Protein AF-0000000079724200 (afdb_homodimer)

Solvent-accessible surface area (backbone atoms only — not comparable to full-atom values): 25035 Å² total; per-residue (Å²): 131,74,44,28,33,40,26,33,24,26,55,46,41,52,20,24,27,37,50,50,52,42,46,72,74,56,24,34,34,33,38,23,23,65,52,53,70,50,43,50,56,53,24,59,74,59,30,44,89,98,52,69,62,37,43,36,82,44,76,42,53,58,68,45,54,90,47,24,54,61,52,51,49,49,50,35,59,76,60,74,44,70,43,37,36,36,43,38,49,66,65,64,77,91,57,55,76,86,58,73,54,56,68,62,42,49,50,32,36,38,39,31,31,52,14,45,52,34,50,46,37,54,49,49,54,51,25,52,72,67,47,36,35,35,43,35,38,54,53,32,56,54,25,68,53,37,29,38,50,41,26,58,57,15,11,21,26,22,18,40,52,26,29,47,44,2,46,25,32,50,29,53,85,30,56,31,48,37,27,42,36,24,36,59,55,47,59,30,77,76,43,58,86,55,88,65,44,83,60,72,94,66,34,46,39,48,24,58,59,49,22,55,52,49,55,54,44,58,73,70,65,45,56,64,46,39,42,61,64,62,46,46,58,51,48,55,49,61,68,62,48,52,64,84,59,47,53,70,50,95,88,132,75,44,28,33,39,26,33,24,26,55,47,43,52,19,25,28,37,48,51,52,40,46,73,71,55,23,34,33,33,39,23,24,66,52,54,70,48,43,49,55,54,24,58,75,60,29,45,89,97,51,69,61,37,44,36,84,44,75,43,51,59,66,45,52,90,47,24,54,59,51,51,49,50,50,34,56,76,58,74,44,70,42,36,35,38,43,36,49,68,63,65,77,92,58,55,76,86,58,71,54,56,69,64,43,49,49,32,35,38,39,31,32,52,14,44,52,36,49,46,38,55,50,49,54,50,26,51,72,69,47,35,35,36,42,34,38,55,54,31,56,53,25,69,52,37,28,39,51,41,26,56,57,15,12,20,26,22,18,39,52,25,30,46,43,2,45,26,32,50,30,53,85,32,57,30,48,37,27,42,36,23,36,60,56,48,59,28,77,75,44,57,86,55,88,64,44,82,62,72,93,66,34,46,40,48,24,58,59,49,23,54,52,47,54,54,43,58,73,70,64,45,56,63,47,38,43,60,65,63,46,45,58,52,47,55,50,60,67,62,47,52,63,83,60,48,53,70,50,95,88

pLDDT: mean 90.43, std 8.75, range [57.72, 98.75]

InterPro domains:
  IPR002347 Short-chain dehydrogenase/reductase SDR [PF00106] (3-194)
  IPR002347 Short-chain dehydrogenase/reductase SDR [PR00081] (4-21)
  IPR002347 Short-chain dehydrogenase/reductase SDR [PR00081] (80-91)
  IPR002347 Short-chain dehydrogenase/reductase SDR [PR00081] (127-143)
  IPR002347 Short-chain dehydrogenase/reductase SDR [PR00081] (153-172)
  IPR002347 Short-chain dehydrogenase/reductase SDR [PR00081] (174-191)
  IPR020904 Short-chain dehydrogenase/reductase, conserved site [PS00061] (140-168)
  IPR036291 NAD(P)-binding domain superfamily [SSF51735] (3-247)

Radius of gyration: 23.3 Å; Cα contacts (8 Å, |Δi|>4): 1069; chains: 2; bounding box: 48×78×54 Å

Foldseek 3Di:
DAAQEEQAPCLWFLSVLLQLVSLVVRHQYEYEEQDVVSLVVSQPVRPDPPDDRSYHYQHDDLLPLVCQLVSLVVSCVVRVHHAEYEYEWFADDFAALPDDDPVNLVVRQSTLAVSCCSNVVSVLVVLLVVLHHEYEYEAALLCLDAASRGRSNVVSRVNVVVVLVVSCVVCVVSHYFGEYEHEAAEDIPRCVPPDAACDDPRHYYYSNQQSVVVVVCVVVRDRYAYVPRVVVVVSVCQNPPDPVVRNPDND/DAAQEEQAPCLWFLSVLLQLVSLVVVHQYEYEEQDPVSLVVSQPVRPDPPDDRSYHYQHDDLLPLVCQLVSLVVSCVVRVHHAEYEYEWFADDFAALPDDDPVNLVVRQSTLAVSCCSNVVSVLVVLLVVLHHEYEYEAALLCLDAASRGRSNVVSRVNVVVVLVVSCVVCVVSHYFGEYEHEAAEDIPRCVPPDAACDDPRHYYYSNQQSVVVVVCVVVRDRYAYVPRVVVVVSVCQNPPDPVVRNVDND

Nearest PDB structures (foldseek):
  6m5n-assembly1_A  TM=8.789E-01  e=6.191E-16  Pseudomonas sp. TCU-HL1
  2ztv-assembly1_B  TM=8.464E-01  e=2.779E-16  Pseudomonas fragi
  2ztm-assembly1_D  TM=8.423E-01  e=5.474E-16  Pseudomonas fragi
  2ztm-assembly1_C  TM=8.433E-01  e=1.219E-15  Pseudomonas fragi
  3u4c-assembly1_A-2  TM=8.447E-01  e=1.835E-14  Bacillus subtilis

Structure (mmCIF, N/CA/C/O backbone):
data_AF-0000000079724200-model_v1
#
loop_
_entity.id
_entity.type
_entity.pdbx_description
1 polymer 'SDR family NAD(P)-dependent oxidoreductase'
#
loop_
_atom_site.group_PDB
_atom_site.id
_atom_site.type_symbol
_atom_site.label_atom_id
_atom_site.label_alt_id
_atom_site.label_comp_id
_atom_site.label_asym_id
_atom_site.label_entity_id
_atom_site.label_seq_id
_atom_site.pdbx_PDB_ins_code
_atom_site.Cartn_x
_atom_site.Cartn_y
_atom_site.Cartn_z
_atom_site.occupancy
_atom_site.B_iso_or_equiv
_atom_site.auth_seq_id
_atom_site.auth_comp_id
_atom_site.auth_asym_id
_atom_site.auth_atom_id
_atom_site.pdbx_PDB_model_num
ATOM 1 N N . MET A 1 1 ? -8.867 33.906 12.531 1 72.5 1 MET A N 1
ATOM 2 C CA . MET A 1 1 ? -9.25 32.875 13.469 1 72.5 1 MET A CA 1
ATOM 3 C C . MET A 1 1 ? -8.125 31.859 13.664 1 72.5 1 MET A C 1
ATOM 5 O O . MET A 1 1 ? -7.379 31.562 12.727 1 72.5 1 MET A O 1
ATOM 9 N N . VAL A 1 2 ? -7.871 31.516 14.953 1 91 2 VAL A N 1
ATOM 10 C CA . VAL A 1 2 ? -6.805 30.594 15.32 1 91 2 VAL A CA 1
ATOM 11 C C . VAL A 1 2 ? -7.152 29.188 14.836 1 91 2 VAL A C 1
ATOM 13 O O . VAL A 1 2 ? -8.211 28.656 15.172 1 91 2 VAL A O 1
ATOM 16 N N . LYS A 1 3 ? -6.316 28.672 13.914 1 96.81 3 LYS A N 1
ATOM 17 C CA . LYS A 1 3 ? -6.555 27.312 13.422 1 96.81 3 LYS A CA 1
ATOM 18 C C . LYS A 1 3 ? -6.055 26.281 14.422 1 96.81 3 LYS A C 1
ATOM 20 O O . LYS A 1 3 ? -5.027 26.484 15.07 1 96.81 3 LYS A O 1
ATOM 25 N N . LYS A 1 4 ? -6.828 25.234 14.523 1 98.31 4 LYS A N 1
ATOM 26 C CA . LYS A 1 4 ? -6.461 24.062 15.32 1 98.31 4 LYS A CA 1
ATOM 27 C C . LYS A 1 4 ? -5.949 22.922 14.43 1 98.31 4 LYS A C 1
ATOM 29 O O . LYS A 1 4 ? -6.699 22.375 13.617 1 98.31 4 LYS A O 1
ATOM 34 N N . ILE A 1 5 ? -4.672 22.562 14.656 1 98.56 5 ILE A N 1
ATOM 35 C CA . ILE A 1 5 ? -3.996 21.719 13.672 1 98.56 5 ILE A CA 1
ATOM 36 C C . ILE A 1 5 ? -3.301 20.562 14.375 1 98.56 5 ILE A C 1
ATOM 38 O O . ILE A 1 5 ? -2.715 20.734 15.445 1 98.56 5 ILE A O 1
ATOM 42 N N . ILE A 1 6 ? -3.398 19.375 13.797 1 98.69 6 ILE A N 1
ATOM 43 C CA . ILE A 1 6 ? -2.582 18.25 14.203 1 98.69 6 ILE A CA 1
ATOM 44 C C . ILE A 1 6 ? -1.538 17.953 13.125 1 98.69 6 ILE A C 1
ATOM 46 O O . ILE A 1 6 ? -1.867 17.859 11.938 1 98.69 6 ILE A O 1
ATOM 50 N N . VAL A 1 7 ? -0.315 17.875 13.484 1 98.75 7 VAL A N 1
ATOM 51 C CA . VAL A 1 7 ? 0.75 17.422 12.594 1 98.75 7 VAL A CA 1
ATOM 52 C C . VAL A 1 7 ? 1.329 16.109 13.109 1 98.75 7 VAL A C 1
ATOM 54 O O . VAL A 1 7 ? 1.94 16.078 14.18 1 98.75 7 VAL A O 1
ATOM 57 N N . ILE A 1 8 ? 1.082 15.094 12.398 1 98.38 8 ILE A N 1
ATOM 58 C CA . ILE A 1 8 ? 1.64 13.781 12.703 1 98.38 8 ILE A CA 1
ATOM 59 C C . ILE A 1 8 ? 2.963 13.602 11.961 1 98.38 8 ILE A C 1
ATOM 61 O O . ILE A 1 8 ? 3.016 13.711 10.734 1 98.38 8 ILE A O 1
ATOM 65 N N . GLY A 1 9 ? 3.99 13.203 12.68 1 97.12 9 GLY A N 1
ATOM 66 C CA . GLY A 1 9 ? 5.34 13.258 12.141 1 97.12 9 GLY A CA 1
ATOM 67 C C . GLY A 1 9 ? 5.969 14.633 12.242 1 97.12 9 GLY A C 1
ATOM 68 O O . GLY A 1 9 ? 6.602 15.102 11.297 1 97.12 9 GLY A O 1
ATOM 69 N N . ALA A 1 10 ? 5.785 15.25 13.336 1 97.06 10 ALA A N 1
ATOM 70 C CA . ALA A 1 10 ? 6.137 16.656 13.5 1 97.06 10 ALA A CA 1
ATOM 71 C C . ALA A 1 10 ? 7.582 16.812 13.961 1 97.06 10 ALA A C 1
ATOM 73 O O . ALA A 1 10 ? 8.102 17.938 14.039 1 97.06 10 ALA A O 1
ATOM 74 N N . SER A 1 11 ? 8.312 15.75 14.172 1 94.5 11 SER A N 1
ATOM 75 C CA . SER A 1 11 ? 9.602 15.844 14.852 1 94.5 11 SER A CA 1
ATOM 76 C C . SER A 1 11 ? 10.719 16.172 13.867 1 94.5 11 SER A C 1
ATOM 78 O O . SER A 1 11 ? 11.828 16.516 14.273 1 94.5 11 SER A O 1
ATOM 80 N N . SER A 1 12 ? 10.508 16 12.594 1 92.19 12 SER A N 1
ATOM 81 C CA . SER A 1 12 ? 11.57 16.266 11.625 1 92.19 12 SER A CA 1
ATOM 82 C C . SER A 1 12 ? 11 16.5 10.234 1 92.19 12 SER A C 1
ATOM 84 O O . SER A 1 12 ? 9.789 16.453 10.031 1 92.19 12 SER A O 1
ATOM 86 N N . GLY A 1 13 ? 11.836 17.016 9.414 1 93.88 13 GLY A N 1
ATOM 87 C CA . GLY A 1 13 ? 11.539 17.078 7.992 1 93.88 13 GLY A CA 1
ATOM 88 C C . GLY A 1 13 ? 10.391 18.016 7.664 1 93.88 13 GLY A C 1
ATOM 89 O O . GLY A 1 13 ? 10.328 19.125 8.188 1 93.88 13 GLY A O 1
ATOM 90 N N . ILE A 1 14 ? 9.633 17.562 6.711 1 94.88 14 ILE A N 1
ATOM 91 C CA . ILE A 1 14 ? 8.531 18.375 6.195 1 94.88 14 ILE A CA 1
ATOM 92 C C . ILE A 1 14 ? 7.488 18.578 7.289 1 94.88 14 ILE A C 1
ATOM 94 O O . ILE A 1 14 ? 6.93 19.672 7.418 1 94.88 14 ILE A O 1
ATOM 98 N N . GLY A 1 15 ? 7.258 17.547 8.141 1 97.5 15 GLY A N 1
ATOM 99 C CA . GLY A 1 15 ? 6.305 17.672 9.234 1 97.5 15 GLY A CA 1
ATOM 100 C C . GLY A 1 15 ? 6.672 18.75 10.234 1 97.5 15 GLY A C 1
ATOM 101 O O . GLY A 1 15 ? 5.824 19.562 10.617 1 97.5 15 GLY A O 1
ATOM 102 N N . LYS A 1 16 ? 7.895 18.75 10.562 1 97.12 16 LYS A N 1
ATOM 103 C CA . LYS A 1 16 ? 8.383 19.781 11.469 1 97.12 16 LYS A CA 1
ATOM 104 C C . LYS A 1 16 ? 8.227 21.172 10.852 1 97.12 16 LYS A C 1
ATOM 106 O O . LYS A 1 16 ? 7.762 22.094 11.516 1 97.12 16 LYS A O 1
ATOM 111 N N . ALA A 1 17 ? 8.594 21.297 9.609 1 97.44 17 ALA A N 1
ATOM 112 C CA . ALA A 1 17 ? 8.531 22.578 8.914 1 97.44 17 ALA A CA 1
ATOM 113 C C . ALA A 1 17 ? 7.09 23.078 8.812 1 97.44 17 ALA A C 1
ATOM 115 O O . ALA A 1 17 ? 6.824 24.266 8.969 1 97.44 17 ALA A O 1
ATOM 116 N N . ILE A 1 18 ? 6.176 22.172 8.578 1 98.06 18 ILE A N 1
ATOM 117 C CA . ILE A 1 18 ? 4.762 22.516 8.508 1 98.06 18 ILE A CA 1
ATOM 118 C C . ILE A 1 18 ? 4.281 23.016 9.867 1 98.06 18 ILE A C 1
ATOM 120 O O . ILE A 1 18 ? 3.605 24.031 9.961 1 98.06 18 ILE A O 1
ATOM 124 N N . ALA A 1 19 ? 4.633 22.25 10.891 1 98.19 19 ALA A N 1
ATOM 125 C CA . ALA A 1 19 ? 4.238 22.625 12.242 1 98.19 19 ALA A CA 1
ATOM 126 C C . ALA A 1 19 ? 4.734 24.031 12.586 1 98.19 19 ALA A C 1
ATOM 128 O O . ALA A 1 19 ? 3.965 24.859 13.07 1 98.19 19 ALA A O 1
ATOM 129 N N . GLU A 1 20 ? 5.953 24.297 12.281 1 97.5 20 GLU A N 1
ATOM 130 C CA . GLU A 1 20 ? 6.547 25.594 12.602 1 97.5 20 GLU A CA 1
ATOM 131 C C . GLU A 1 20 ? 5.914 26.703 11.773 1 97.5 20 GLU A C 1
ATOM 133 O O . GLU A 1 20 ? 5.684 27.812 12.281 1 97.5 20 GLU A O 1
ATOM 138 N N . ALA A 1 21 ? 5.645 26.422 10.516 1 97.44 21 ALA A N 1
ATOM 139 C CA . ALA A 1 21 ? 4.996 27.422 9.664 1 97.44 21 ALA A CA 1
ATOM 140 C C . ALA A 1 21 ? 3.602 27.766 10.18 1 97.44 21 ALA A C 1
ATOM 142 O O . ALA A 1 21 ? 3.211 28.938 10.203 1 97.44 21 ALA A O 1
ATOM 143 N N . GLU A 1 22 ? 2.873 26.766 10.609 1 97.62 22 GLU A N 1
ATOM 144 C CA . GLU A 1 22 ? 1.529 26.984 11.141 1 97.62 22 GLU A CA 1
ATOM 145 C C . GLU A 1 22 ? 1.572 27.75 12.453 1 97.62 22 GLU A C 1
ATOM 147 O O . GLU A 1 22 ? 0.743 28.641 12.688 1 97.62 22 GLU A O 1
ATOM 152 N N . LEU A 1 23 ? 2.521 27.406 13.312 1 96.81 23 LEU A N 1
ATOM 153 C CA . LEU A 1 23 ? 2.703 28.141 14.562 1 96.81 23 LEU A CA 1
ATOM 154 C C . LEU A 1 23 ? 3.041 29.609 14.297 1 96.81 23 LEU A C 1
ATOM 156 O O . LEU A 1 23 ? 2.51 30.5 14.953 1 96.81 23 LEU A O 1
ATOM 160 N N . LYS A 1 24 ? 3.887 29.797 13.328 1 95.56 24 LYS A N 1
ATOM 161 C CA . LYS A 1 24 ? 4.258 31.156 12.93 1 95.56 24 LYS A CA 1
ATOM 162 C C . LYS A 1 24 ? 3.037 31.953 12.469 1 95.56 24 LYS A C 1
ATOM 164 O O . LYS A 1 24 ? 2.951 33.156 12.695 1 95.56 24 LYS A O 1
ATOM 169 N N . ASN A 1 25 ? 2.117 31.25 11.875 1 95.75 25 ASN A N 1
ATOM 170 C CA . ASN A 1 25 ? 0.899 31.875 11.359 1 95.75 25 ASN A CA 1
ATOM 171 C C . ASN A 1 25 ? -0.15 32.031 12.453 1 95.75 25 ASN A C 1
ATOM 173 O O . ASN A 1 25 ? -1.271 32.469 12.188 1 95.75 25 ASN A O 1
ATOM 177 N N . GLY A 1 26 ? 0.14 31.625 13.695 1 94.69 26 GLY A N 1
ATOM 178 C CA . GLY A 1 26 ? -0.731 31.891 14.828 1 94.69 26 GLY A CA 1
ATOM 179 C C . GLY A 1 26 ? -1.666 30.75 15.148 1 94.69 26 GLY A C 1
ATOM 180 O O . GLY A 1 26 ? -2.57 30.891 15.977 1 94.69 26 GLY A O 1
ATOM 181 N N . SER A 1 27 ? -1.46 29.578 14.547 1 97.06 27 SER A N 1
ATOM 182 C CA . SER A 1 27 ? -2.303 28.422 14.797 1 97.06 27 SER A CA 1
ATOM 183 C C . SER A 1 27 ? -1.911 27.719 16.094 1 97.06 27 SER A C 1
ATOM 185 O O . SER A 1 27 ? -0.814 27.938 16.625 1 97.06 27 SER A O 1
ATOM 187 N N . GLU A 1 28 ? -2.834 27 16.688 1 97.44 28 GLU A N 1
ATOM 188 C CA . GLU A 1 28 ? -2.521 25.984 17.703 1 97.44 28 GLU A CA 1
ATOM 189 C C . GLU A 1 28 ? -2.215 24.641 17.062 1 97.44 28 GLU A C 1
ATOM 191 O O . GLU A 1 28 ? -2.969 24.172 16.219 1 97.44 28 GLU A O 1
ATOM 196 N N . VAL A 1 29 ? -1.106 24.078 17.453 1 98.44 29 VAL A N 1
ATOM 197 C CA . VAL A 1 29 ? -0.645 22.875 16.75 1 98.44 29 VAL A CA 1
ATOM 198 C C . VAL A 1 29 ? -0.341 21.766 17.766 1 98.44 29 VAL A C 1
ATOM 200 O O . VAL A 1 29 ? 0.441 21.969 18.703 1 98.44 29 VAL A O 1
ATOM 203 N N . VAL A 1 30 ? -0.985 20.656 17.625 1 98.56 30 VAL A N 1
ATOM 204 C CA . VAL A 1 30 ? -0.556 19.438 18.328 1 98.56 30 VAL A CA 1
ATOM 205 C C . VAL A 1 30 ? 0.547 18.75 17.531 1 98.56 30 VAL A C 1
ATOM 207 O O . VAL A 1 30 ? 0.356 18.406 16.359 1 98.56 30 VAL A O 1
ATOM 210 N N . LEU A 1 31 ? 1.672 18.594 18.156 1 98.5 31 LEU A N 1
ATOM 211 C CA . LEU A 1 31 ? 2.83 17.906 17.594 1 98.5 31 LEU A CA 1
ATOM 212 C C . LEU A 1 31 ? 2.818 16.438 17.969 1 98.5 31 LEU A C 1
ATOM 214 O O . LEU A 1 31 ? 2.973 16.078 19.141 1 98.5 31 LEU A O 1
ATOM 218 N N . VAL A 1 32 ? 2.658 15.594 16.953 1 98.19 32 VAL A N 1
ATOM 219 C CA . VAL A 1 32 ? 2.609 14.156 17.219 1 98.19 32 VAL A CA 1
ATOM 220 C C . VAL A 1 32 ? 3.836 13.477 16.609 1 98.19 32 VAL A C 1
ATOM 222 O O . VAL A 1 32 ? 4.09 13.609 15.398 1 98.19 32 VAL A O 1
ATOM 225 N N . ALA A 1 33 ? 4.586 12.828 17.328 1 97.38 33 ALA A N 1
ATOM 226 C CA . ALA A 1 33 ? 5.715 12.008 16.891 1 97.38 33 ALA A CA 1
ATOM 227 C C . ALA A 1 33 ? 6.215 11.125 18.031 1 97.38 33 ALA A C 1
ATOM 229 O O . ALA A 1 33 ? 5.766 11.258 19.172 1 97.38 33 ALA A O 1
ATOM 230 N N . ARG A 1 34 ? 7.137 10.242 17.734 1 93.44 34 ARG A N 1
ATOM 231 C CA . ARG A 1 34 ? 7.656 9.328 18.75 1 93.44 34 ARG A CA 1
ATOM 232 C C . ARG A 1 34 ? 8.812 9.969 19.516 1 93.44 34 ARG A C 1
ATOM 234 O O . ARG A 1 34 ? 9.094 9.586 20.656 1 93.44 34 ARG A O 1
ATOM 241 N N . ARG A 1 35 ? 9.523 11.016 18.938 1 93.5 35 ARG A N 1
ATOM 242 C CA . ARG A 1 35 ? 10.719 11.609 19.531 1 93.5 35 ARG A CA 1
ATOM 243 C C . ARG A 1 35 ? 10.359 12.781 20.438 1 93.5 35 ARG A C 1
ATOM 245 O O . ARG A 1 35 ? 10.344 13.93 19.984 1 93.5 35 ARG A O 1
ATOM 252 N N . GLU A 1 36 ? 10.227 12.445 21.625 1 96.12 36 GLU A N 1
ATOM 253 C CA . GLU A 1 36 ? 9.75 13.422 22.594 1 96.12 36 GLU A CA 1
ATOM 254 C C . GLU A 1 36 ? 10.703 14.602 22.703 1 96.12 36 GLU A C 1
ATOM 256 O O . GLU A 1 36 ? 10.273 15.758 22.812 1 96.12 36 GLU A O 1
ATOM 261 N N . LYS A 1 37 ? 11.961 14.305 22.703 1 96.69 37 LYS A N 1
ATOM 262 C CA . LYS A 1 37 ? 12.961 15.359 22.844 1 96.69 37 LYS A CA 1
ATOM 263 C C . LYS A 1 37 ? 12.836 16.391 21.719 1 96.69 37 LYS A C 1
ATOM 265 O O . LYS A 1 37 ? 12.914 17.594 21.969 1 96.69 37 LYS A O 1
ATOM 270 N N . GLU A 1 38 ? 12.664 15.898 20.5 1 95.69 38 GLU A N 1
ATOM 271 C CA . GLU A 1 38 ? 12.508 16.781 19.359 1 95.69 38 GLU A CA 1
ATOM 272 C C . GLU A 1 38 ? 11.234 17.609 19.453 1 95.69 38 GLU A C 1
ATOM 274 O O . GLU A 1 38 ? 11.219 18.797 19.109 1 95.69 38 GLU A O 1
ATOM 279 N N . LEU A 1 39 ? 10.156 17.016 19.938 1 97.12 39 LEU A N 1
ATOM 280 C CA . LEU A 1 39 ? 8.891 17.719 20.109 1 97.12 39 LEU A CA 1
ATOM 281 C C . LEU A 1 39 ? 9.016 18.812 21.156 1 97.12 39 LEU A C 1
ATOM 283 O O . LEU A 1 39 ? 8.523 19.938 20.969 1 97.12 39 LEU A O 1
ATOM 287 N N . LYS A 1 40 ? 9.664 18.531 22.25 1 96.19 40 LYS A N 1
ATOM 288 C CA . LYS A 1 40 ? 9.867 19.516 23.312 1 96.19 40 LYS A CA 1
ATOM 289 C C . LYS A 1 40 ? 10.688 20.703 22.828 1 96.19 40 LYS A C 1
ATOM 291 O O . LYS A 1 40 ? 10.43 21.844 23.234 1 96.19 40 LYS A O 1
ATOM 296 N N . ALA A 1 41 ? 11.641 20.375 22.016 1 95.56 41 ALA A N 1
ATOM 297 C CA . ALA A 1 41 ? 12.461 21.453 21.453 1 95.56 41 ALA A CA 1
ATOM 298 C C . ALA A 1 41 ? 11.617 22.422 20.641 1 95.56 41 ALA A C 1
ATOM 300 O O . ALA A 1 41 ? 11.789 23.641 20.734 1 95.56 41 ALA A O 1
ATOM 301 N N . ILE A 1 42 ? 10.695 21.891 19.859 1 95.25 42 ILE A N 1
ATOM 302 C CA . ILE A 1 42 ? 9.797 22.734 19.078 1 95.25 42 ILE A CA 1
ATOM 303 C C . ILE A 1 42 ? 8.883 23.516 20.016 1 95.25 42 ILE A C 1
ATOM 305 O O . ILE A 1 42 ? 8.742 24.734 19.859 1 95.25 42 ILE A O 1
ATOM 309 N N . ALA A 1 43 ? 8.312 22.812 20.938 1 95.19 43 ALA A N 1
ATOM 310 C CA . ALA A 1 43 ? 7.367 23.438 21.859 1 95.19 43 ALA A CA 1
ATOM 311 C C . ALA A 1 43 ? 8.031 24.562 22.656 1 95.19 43 ALA A C 1
ATOM 313 O O . ALA A 1 43 ? 7.426 25.609 22.875 1 95.19 43 ALA A O 1
ATOM 314 N N . SER A 1 44 ? 9.266 24.391 23.047 1 93.75 44 SER A N 1
ATOM 315 C CA . SER A 1 44 ? 9.977 25.375 23.859 1 93.75 44 SER A CA 1
ATOM 316 C C . SER A 1 44 ? 10.219 26.656 23.078 1 93.75 44 SER A C 1
ATOM 318 O O . SER A 1 44 ? 10.273 27.75 23.656 1 93.75 44 SER A O 1
ATOM 320 N N . LYS A 1 45 ? 10.305 26.5 21.812 1 92.88 45 LYS A N 1
ATOM 321 C CA . LYS A 1 45 ? 10.508 27.656 20.953 1 92.88 45 LYS A CA 1
ATOM 322 C C . LYS A 1 45 ? 9.25 28.516 20.859 1 92.88 45 LYS A C 1
ATOM 324 O O . LYS A 1 45 ? 9.328 29.734 20.734 1 92.88 45 LYS A O 1
ATOM 329 N N . TRP A 1 46 ? 8.117 27.844 21.016 1 93.44 46 TRP A N 1
ATOM 330 C CA . TRP A 1 46 ? 6.883 28.547 20.688 1 93.44 46 TRP A CA 1
ATOM 331 C C . TRP A 1 46 ? 6.039 28.781 21.938 1 93.44 46 TRP A C 1
ATOM 333 O O . TRP A 1 46 ? 5.172 29.656 21.953 1 93.44 46 TRP A O 1
ATOM 343 N N . ASN A 1 47 ? 6.34 27.859 22.891 1 91.94 47 ASN A N 1
ATOM 344 C CA . ASN A 1 47 ? 5.594 28 24.141 1 91.94 47 ASN A CA 1
ATOM 345 C C . ASN A 1 47 ? 6.305 28.922 25.125 1 91.94 47 ASN A C 1
ATOM 347 O O . ASN A 1 47 ? 7.508 28.781 25.359 1 91.94 47 ASN A O 1
ATOM 351 N N . LYS A 1 48 ? 5.91 30.062 25.266 1 80.81 48 LYS A N 1
ATOM 352 C CA . LYS A 1 48 ? 6.535 30.984 26.203 1 80.81 48 LYS A CA 1
ATOM 353 C C . LYS A 1 48 ? 5.887 30.891 27.578 1 80.81 48 LYS A C 1
ATOM 355 O O . LYS A 1 48 ? 4.676 30.688 27.688 1 80.81 48 LYS A O 1
ATOM 360 N N . LYS A 1 49 ? 6.82 30.906 28.484 1 70.44 49 LYS A N 1
ATOM 361 C CA . LYS A 1 49 ? 6.387 30.812 29.875 1 70.44 49 LYS A CA 1
ATOM 362 C C . LYS A 1 49 ? 5.352 31.891 30.203 1 70.44 49 LYS A C 1
ATOM 364 O O . LYS A 1 49 ? 5.566 33.062 29.922 1 70.44 49 LYS A O 1
ATOM 369 N N . GLY A 1 50 ? 4.242 31.328 30.781 1 69.5 50 GLY A N 1
ATOM 370 C CA . GLY A 1 50 ? 3.219 32.25 31.266 1 69.5 50 GLY A CA 1
ATOM 371 C C . GLY A 1 50 ? 2.303 32.75 30.156 1 69.5 50 GLY A C 1
ATOM 372 O O . GLY A 1 50 ? 1.414 33.562 30.406 1 69.5 50 GLY A O 1
ATOM 373 N N . GLN A 1 51 ? 2.523 32.281 28.875 1 74.38 51 GLN A N 1
ATOM 374 C CA . GLN A 1 51 ? 1.709 32.688 27.75 1 74.38 51 GLN A CA 1
ATOM 375 C C . GLN A 1 51 ? 0.995 31.516 27.109 1 74.38 51 GLN A C 1
ATOM 377 O O . GLN A 1 51 ? 1.028 30.406 27.641 1 74.38 51 GLN A O 1
ATOM 382 N N . THR A 1 52 ? 0.315 31.781 26.156 1 78.75 52 THR A N 1
ATOM 383 C CA . THR A 1 52 ? -0.389 30.75 25.391 1 78.75 52 THR A CA 1
ATOM 384 C C . THR A 1 52 ? 0.58 29.672 24.906 1 78.75 52 THR A C 1
ATOM 386 O O . THR A 1 52 ? 1.761 29.953 24.688 1 78.75 52 THR A O 1
ATOM 389 N N . LYS A 1 53 ? 0.133 28.438 25.062 1 91.44 53 LYS A N 1
ATOM 390 C CA . LYS A 1 53 ? 0.9 27.281 24.594 1 91.44 53 LYS A CA 1
ATOM 391 C C . LYS A 1 53 ? 0.311 26.703 23.312 1 91.44 53 LYS A C 1
ATOM 393 O O . LYS A 1 53 ? -0.392 25.703 23.344 1 91.44 53 LYS A O 1
ATOM 398 N N . PRO A 1 54 ? 0.718 27.391 22.234 1 95.12 54 PRO A N 1
ATOM 399 C CA . PRO A 1 54 ? 0.125 26.984 20.969 1 95.12 54 PRO A CA 1
ATOM 400 C C . PRO A 1 54 ? 0.696 25.672 20.438 1 95.12 54 PRO A C 1
ATOM 402 O O . PRO A 1 54 ? 0.111 25.047 19.547 1 95.12 54 PRO A O 1
ATOM 405 N N . ALA A 1 55 ? 1.834 25.297 20.969 1 97.62 55 ALA A N 1
ATOM 406 C CA . ALA A 1 55 ? 2.434 24.016 20.594 1 97.62 55 ALA A CA 1
ATOM 407 C C . ALA A 1 55 ? 2.193 22.953 21.656 1 97.62 55 ALA A C 1
ATOM 409 O O . ALA A 1 55 ? 2.732 23.047 22.766 1 97.62 55 ALA A O 1
ATOM 410 N N . ILE A 1 56 ? 1.42 22 21.359 1 97.19 56 ILE A N 1
ATOM 411 C CA . ILE A 1 56 ? 1.026 20.953 22.297 1 97.19 56 ILE A CA 1
ATOM 412 C C . ILE A 1 56 ? 1.659 19.625 21.906 1 97.19 56 ILE A C 1
ATOM 414 O O . ILE A 1 56 ? 1.652 19.25 20.719 1 97.19 56 ILE A O 1
ATOM 418 N N . LEU A 1 57 ? 2.191 18.938 22.875 1 97.12 57 LEU A N 1
ATOM 419 C CA . LEU A 1 57 ? 2.902 17.688 22.594 1 97.12 57 LEU A CA 1
ATOM 420 C C . LEU A 1 57 ? 2 16.484 22.844 1 97.12 57 LEU A C 1
ATOM 422 O O . LEU A 1 57 ? 1.377 16.375 23.891 1 97.12 57 LEU A O 1
ATOM 426 N N . VAL A 1 58 ? 1.966 15.578 21.859 1 97.69 58 VAL A N 1
ATOM 427 C CA . VAL A 1 58 ? 1.397 14.242 22 1 97.69 58 VAL A CA 1
ATOM 428 C C . VAL A 1 58 ? 2.379 13.203 21.453 1 97.69 58 VAL A C 1
ATOM 430 O O . VAL A 1 58 ? 2.516 13.039 20.25 1 97.69 58 VAL A O 1
ATOM 433 N N . VAL A 1 59 ? 3.049 12.539 22.391 1 97.62 59 VAL A N 1
ATOM 434 C CA . VAL A 1 59 ? 4.051 11.555 22 1 97.62 59 VAL A CA 1
ATOM 435 C C . VAL A 1 59 ? 3.367 10.25 21.609 1 97.62 59 VAL A C 1
ATOM 437 O O . VAL A 1 59 ? 2.6 9.68 22.375 1 97.62 59 VAL A O 1
ATOM 440 N N . ALA A 1 60 ? 3.621 9.844 20.375 1 97.25 60 ALA A N 1
ATOM 441 C CA . ALA A 1 60 ? 2.988 8.617 19.891 1 97.25 60 ALA A CA 1
ATOM 442 C C . ALA A 1 60 ? 3.793 8 18.75 1 97.25 60 ALA A C 1
ATOM 444 O O . ALA A 1 60 ? 4.449 8.711 17.984 1 97.25 60 ALA A O 1
ATOM 445 N N . ASP A 1 61 ? 3.801 6.746 18.734 1 96.88 61 ASP A N 1
ATOM 446 C CA . ASP A 1 61 ? 4.332 5.945 17.641 1 96.88 61 ASP A CA 1
ATOM 447 C C . ASP A 1 61 ? 3.213 5.488 16.703 1 96.88 61 ASP A C 1
ATOM 449 O O . ASP A 1 61 ? 2.324 4.734 17.109 1 96.88 61 ASP A O 1
ATOM 453 N N . VAL A 1 62 ? 3.34 5.902 15.445 1 96.25 62 VAL A N 1
ATOM 454 C CA . VAL A 1 62 ? 2.238 5.668 14.516 1 96.25 62 VAL A CA 1
ATOM 455 C C . VAL A 1 62 ? 2.086 4.172 14.258 1 96.25 62 VAL A C 1
ATOM 457 O O . VAL A 1 62 ? 1.08 3.729 13.703 1 96.25 62 VAL A O 1
ATOM 460 N N . THR A 1 63 ? 3.109 3.373 14.594 1 95.62 63 THR A N 1
ATOM 461 C CA . THR A 1 63 ? 3.021 1.932 14.383 1 95.62 63 THR A CA 1
ATOM 462 C C . THR A 1 63 ? 2.268 1.265 15.531 1 95.62 63 THR A C 1
ATOM 464 O O . THR A 1 63 ? 2.027 0.056 15.5 1 95.62 63 THR A O 1
ATOM 467 N N . GLN A 1 64 ? 1.98 2.031 16.547 1 96.38 64 GLN A N 1
ATOM 468 C CA . GLN A 1 64 ? 1.105 1.518 17.609 1 96.38 64 GLN A CA 1
ATOM 469 C C . GLN A 1 64 ? -0.364 1.709 17.234 1 96.38 64 GLN A C 1
ATOM 471 O O . GLN A 1 64 ? -1.031 2.6 17.766 1 96.38 64 GLN A O 1
ATOM 476 N N . PHE A 1 65 ? -0.87 0.769 16.484 1 95.81 65 PHE A N 1
ATOM 477 C CA . PHE A 1 65 ? -2.168 0.894 15.828 1 95.81 65 PHE A CA 1
ATOM 478 C C . PHE A 1 65 ? -3.293 0.861 16.859 1 95.81 65 PHE A C 1
ATOM 480 O O . PHE A 1 65 ? -4.289 1.572 16.719 1 95.81 65 PHE A O 1
ATOM 487 N N . ALA A 1 66 ? -3.113 0.093 17.859 1 93.69 66 ALA A N 1
ATOM 488 C CA . ALA A 1 66 ? -4.152 -0.097 18.875 1 93.69 66 ALA A CA 1
ATOM 489 C C . ALA A 1 66 ? -4.434 1.202 19.625 1 93.69 66 ALA A C 1
ATOM 491 O O . ALA A 1 66 ? -5.539 1.405 20.141 1 93.69 66 ALA A O 1
ATOM 492 N N . SER A 1 67 ? -3.463 2.121 19.656 1 95.25 67 SER A N 1
ATOM 493 C CA . SER A 1 67 ? -3.607 3.355 20.422 1 95.25 67 SER A CA 1
ATOM 494 C C . SER A 1 67 ? -3.922 4.535 19.5 1 95.25 67 SER A C 1
ATOM 496 O O . SER A 1 67 ? -4.07 5.668 19.969 1 95.25 67 SER A O 1
ATOM 498 N N . ALA A 1 68 ? -4.07 4.289 18.219 1 96.5 68 ALA A N 1
ATOM 499 C CA . ALA A 1 68 ? -4.219 5.375 17.25 1 96.5 68 ALA A CA 1
ATOM 500 C C . ALA A 1 68 ? -5.461 6.207 17.547 1 96.5 68 ALA A C 1
ATOM 502 O O . ALA A 1 68 ? -5.383 7.438 17.625 1 96.5 68 ALA A O 1
ATOM 503 N N . GLU A 1 69 ? -6.562 5.543 17.734 1 96.5 69 GLU A N 1
ATOM 504 C CA . GLU A 1 69 ? -7.816 6.242 17.984 1 96.5 69 GLU A CA 1
ATOM 505 C C . GLU A 1 69 ? -7.734 7.078 19.266 1 96.5 69 GLU A C 1
ATOM 507 O O . GLU A 1 69 ? -8.156 8.234 19.281 1 96.5 69 GLU A O 1
ATOM 512 N N . LYS A 1 70 ? -7.199 6.508 20.266 1 97.19 70 LYS A N 1
ATOM 513 C CA . LYS A 1 70 ? -7.051 7.211 21.547 1 97.19 70 LYS A CA 1
ATOM 514 C C . LYS A 1 70 ? -6.102 8.398 21.406 1 97.19 70 LYS A C 1
ATOM 516 O O . LYS A 1 70 ? -6.344 9.461 21.984 1 97.19 70 LYS A O 1
ATOM 521 N N . THR A 1 71 ? -5.027 8.18 20.703 1 97.56 71 THR A N 1
ATOM 522 C CA . THR A 1 71 ? -4.051 9.234 20.484 1 97.56 71 THR A CA 1
ATOM 523 C C . THR A 1 71 ? -4.684 10.414 19.734 1 97.56 71 THR A C 1
ATOM 525 O O . THR A 1 71 ? -4.5 11.57 20.125 1 97.56 71 THR A O 1
ATOM 528 N N . VAL A 1 72 ? -5.449 10.117 18.703 1 97.75 72 VAL A N 1
ATOM 529 C CA . VAL A 1 72 ? -6.113 11.141 17.906 1 97.75 72 VAL A CA 1
ATOM 530 C C . VAL A 1 72 ? -7.152 11.867 18.75 1 97.75 72 VAL A C 1
ATOM 532 O O . VAL A 1 72 ? -7.227 13.102 18.734 1 97.75 72 VAL A O 1
ATOM 535 N N . ALA A 1 73 ? -7.875 11.094 19.5 1 97.88 73 ALA A N 1
ATOM 536 C CA . ALA A 1 73 ? -8.875 11.695 20.391 1 97.88 73 ALA A CA 1
ATOM 537 C C . ALA A 1 73 ? -8.227 12.625 21.406 1 97.88 73 ALA A C 1
ATOM 539 O O . ALA A 1 73 ? -8.742 13.719 21.672 1 97.88 73 ALA A O 1
ATOM 540 N N . LYS A 1 74 ? -7.141 12.234 21.938 1 98 74 LYS A N 1
ATOM 541 C CA . LYS A 1 74 ? -6.398 13.07 22.875 1 98 74 LYS A CA 1
ATOM 542 C C . LYS A 1 74 ? -5.941 14.367 22.219 1 98 74 LYS A C 1
ATOM 544 O O . LYS A 1 74 ? -6.102 15.453 22.781 1 98 74 LYS A O 1
ATOM 549 N N . ALA A 1 75 ? -5.418 14.266 21.031 1 98.12 75 ALA A N 1
ATOM 550 C CA . ALA A 1 75 ? -4.938 15.43 20.297 1 98.12 75 ALA A CA 1
ATOM 551 C C . ALA A 1 75 ? -6.07 16.422 20.031 1 98.12 75 ALA A C 1
ATOM 553 O O . ALA A 1 75 ? -5.914 17.625 20.25 1 98.12 75 ALA A O 1
ATOM 554 N N . ILE A 1 76 ? -7.203 15.898 19.609 1 98.12 76 ILE A N 1
ATOM 555 C CA . ILE A 1 76 ? -8.367 16.734 19.328 1 98.12 76 ILE A CA 1
ATOM 556 C C . ILE A 1 76 ? -8.859 17.375 20.609 1 98.12 76 ILE A C 1
ATOM 558 O O . ILE A 1 76 ? -9.219 18.562 20.625 1 98.12 76 ILE A O 1
ATOM 562 N N . GLY A 1 77 ? -8.852 16.578 21.688 1 97.5 77 GLY A N 1
ATOM 563 C CA . GLY A 1 77 ? -9.25 17.094 22.984 1 97.5 77 GLY A CA 1
ATOM 564 C C . GLY A 1 77 ? -8.375 18.219 23.469 1 97.5 77 GLY A C 1
ATOM 565 O O . GLY A 1 77 ? -8.867 19.203 24.031 1 97.5 77 GLY A O 1
ATOM 566 N N . GLU A 1 78 ? -7.086 18.109 23.297 1 96.06 78 GLU A N 1
ATOM 567 C CA . GLU A 1 78 ? -6.141 19.141 23.703 1 96.06 78 GLU A CA 1
ATOM 568 C C . GLU A 1 78 ? -6.398 20.453 22.953 1 96.06 78 GLU A C 1
ATOM 570 O O . GLU A 1 78 ? -6.188 21.531 23.516 1 96.06 78 GLU A O 1
ATOM 575 N N . LEU A 1 79 ? -6.863 20.359 21.719 1 96.5 79 LEU A N 1
ATOM 576 C CA . LEU A 1 79 ? -7.09 21.531 20.875 1 96.5 79 LEU A CA 1
ATOM 577 C C . LEU A 1 79 ? -8.484 22.109 21.109 1 96.5 79 LEU A C 1
ATOM 579 O O . LEU A 1 79 ? -8.734 23.281 20.812 1 96.5 79 LEU A O 1
ATOM 583 N N . GLY A 1 80 ? -9.406 21.281 21.641 1 96.06 80 GLY A N 1
ATOM 584 C CA . GLY A 1 80 ? -10.805 21.672 21.734 1 96.06 80 GLY A CA 1
ATOM 585 C C . GLY A 1 80 ? -11.484 21.766 20.375 1 96.06 80 GLY A C 1
ATOM 586 O O . GLY A 1 80 ? -12.344 22.609 20.172 1 96.06 80 GLY A O 1
ATOM 587 N N . GLY A 1 81 ? -10.961 21.031 19.422 1 96.81 81 GLY A N 1
ATOM 588 C CA . GLY A 1 81 ? -11.445 21 18.047 1 96.81 81 GLY A CA 1
ATOM 589 C C . GLY A 1 81 ? -10.359 20.703 17.031 1 96.81 81 GLY A C 1
ATOM 590 O O . GLY A 1 81 ? -9.211 20.422 17.406 1 96.81 81 GLY A O 1
ATOM 591 N N . LEU A 1 82 ? -10.719 20.688 15.781 1 98.19 82 LEU A N 1
ATOM 592 C CA . LEU A 1 82 ? -9.742 20.359 14.742 1 98.19 82 LEU A CA 1
ATOM 593 C C . LEU A 1 82 ? -10.141 20.953 13.406 1 98.19 82 LEU A C 1
ATOM 595 O O . LEU A 1 82 ? -11.297 20.844 12.984 1 98.19 82 LEU A O 1
ATOM 599 N N . ASP A 1 83 ? -9.195 21.594 12.812 1 98.38 83 ASP A N 1
ATOM 600 C CA . ASP A 1 83 ? -9.445 22.203 11.508 1 98.38 83 ASP A CA 1
ATOM 601 C C . ASP A 1 83 ? -8.688 21.469 10.406 1 98.38 83 ASP A C 1
ATOM 603 O O . ASP A 1 83 ? -9.219 21.266 9.312 1 98.38 83 ASP A O 1
ATOM 607 N N . GLU A 1 84 ? -7.441 21.156 10.664 1 98.62 84 GLU A N 1
ATOM 608 C CA . GLU A 1 84 ? -6.59 20.531 9.664 1 98.62 84 GLU A CA 1
ATOM 609 C C . GLU A 1 84 ? -5.68 19.484 10.297 1 98.62 84 GLU A C 1
ATOM 611 O O . GLU A 1 84 ? -5.254 19.641 11.445 1 98.62 84 GLU A O 1
ATOM 616 N N . VAL A 1 85 ? -5.414 18.5 9.57 1 98.69 85 VAL A N 1
ATOM 617 C CA . VAL A 1 85 ? -4.422 17.516 9.977 1 98.69 85 VAL A CA 1
ATOM 618 C C . VAL A 1 85 ? -3.428 17.281 8.836 1 98.69 85 VAL A C 1
ATOM 620 O O . VAL A 1 85 ? -3.82 17.188 7.672 1 98.69 85 VAL A O 1
ATOM 623 N N . TYR A 1 86 ? -2.178 17.266 9.211 1 98.56 86 TYR A N 1
ATOM 624 C CA . TYR A 1 86 ? -1.099 16.891 8.305 1 98.56 86 TYR A CA 1
ATOM 625 C C . TYR A 1 86 ? -0.472 15.562 8.727 1 98.56 86 TYR A C 1
ATOM 627 O O . TYR A 1 86 ? 0.029 15.43 9.844 1 98.56 86 TYR A O 1
ATOM 635 N N . TYR A 1 87 ? -0.583 14.594 7.898 1 98.19 87 TYR A N 1
ATOM 636 C CA . TYR A 1 87 ? 0.139 13.336 8.102 1 98.19 87 TYR A CA 1
ATOM 637 C C . TYR A 1 87 ? 1.46 13.344 7.344 1 98.19 87 TYR A C 1
ATOM 639 O O . TYR A 1 87 ? 1.484 13.125 6.129 1 98.19 87 TYR A O 1
ATOM 647 N N . ALA A 1 88 ? 2.562 13.484 8.07 1 97.12 88 ALA A N 1
ATOM 648 C CA . ALA A 1 88 ? 3.879 13.641 7.453 1 97.12 88 ALA A CA 1
ATOM 649 C C . ALA A 1 88 ? 4.852 12.578 7.961 1 97.12 88 ALA A C 1
ATOM 651 O O . ALA A 1 88 ? 6.062 12.695 7.762 1 97.12 88 ALA A O 1
ATOM 652 N N . SER A 1 89 ? 4.293 11.609 8.633 1 93.81 89 SER A N 1
ATOM 653 C CA . SER A 1 89 ? 5.137 10.523 9.109 1 93.81 89 SER A CA 1
ATOM 654 C C . SER A 1 89 ? 5.512 9.57 7.977 1 93.81 89 SER A C 1
ATOM 656 O O . SER A 1 89 ? 4.684 9.266 7.117 1 93.81 89 SER A O 1
ATOM 658 N N . GLY A 1 90 ? 6.793 9.164 7.953 1 91.44 90 GLY A N 1
ATOM 659 C CA . GLY A 1 90 ? 7.285 8.227 6.957 1 91.44 90 GLY A CA 1
ATOM 660 C C . GLY A 1 90 ? 8.742 7.859 7.152 1 91.44 90 GLY A C 1
ATOM 661 O O . GLY A 1 90 ? 9.492 8.594 7.797 1 91.44 90 GLY A O 1
ATOM 662 N N . VAL A 1 91 ? 9.07 6.715 6.66 1 89.31 91 VAL A N 1
ATOM 663 C CA . VAL A 1 91 ? 10.461 6.266 6.723 1 89.31 91 VAL A CA 1
ATOM 664 C C . VAL A 1 91 ? 10.883 5.695 5.367 1 89.31 91 VAL A C 1
ATOM 666 O O . VAL A 1 91 ? 10.039 5.219 4.602 1 89.31 91 VAL A O 1
ATOM 669 N N . MET A 1 92 ? 12.102 5.836 5.086 1 88.25 92 MET A N 1
ATOM 670 C CA . MET A 1 92 ? 12.742 5.25 3.914 1 88.25 92 MET A CA 1
ATOM 671 C C . MET A 1 92 ? 14.156 4.781 4.25 1 88.25 92 MET A C 1
ATOM 673 O O . MET A 1 92 ? 15.133 5.473 3.953 1 88.25 92 MET A O 1
ATOM 677 N N . PRO A 1 93 ? 14.211 3.656 4.793 1 82.75 93 PRO A N 1
ATOM 678 C CA . PRO A 1 93 ? 15.562 3.137 5.016 1 82.75 93 PRO A CA 1
ATOM 679 C C . PRO A 1 93 ? 16.312 2.889 3.713 1 82.75 93 PRO A C 1
ATOM 681 O O . PRO A 1 93 ? 15.703 2.705 2.662 1 82.75 93 PRO A O 1
ATOM 684 N N . ALA A 1 94 ? 17.625 2.93 3.801 1 78.19 94 ALA A N 1
ATOM 685 C CA . ALA A 1 94 ? 18.453 2.604 2.643 1 78.19 94 ALA A CA 1
ATOM 686 C C . ALA A 1 94 ? 18.297 1.136 2.256 1 78.19 94 ALA A C 1
ATOM 688 O O . ALA A 1 94 ? 18.312 0.255 3.119 1 78.19 94 ALA A O 1
ATOM 689 N N . VAL A 1 95 ? 18.016 0.918 0.955 1 80.38 95 VAL A N 1
ATOM 690 C CA . VAL A 1 95 ? 17.922 -0.443 0.435 1 80.38 95 VAL A CA 1
ATOM 691 C C . VAL A 1 95 ? 18.812 -0.586 -0.798 1 80.38 95 VAL A C 1
ATOM 693 O O . VAL A 1 95 ? 18.703 0.203 -1.74 1 80.38 95 VAL A O 1
ATOM 696 N N . ALA A 1 96 ? 19.703 -1.584 -0.722 1 81.25 96 ALA A N 1
ATOM 697 C CA . ALA A 1 96 ? 20.562 -1.844 -1.865 1 81.25 96 ALA A CA 1
ATOM 698 C C . ALA A 1 96 ? 19.797 -2.469 -3.018 1 81.25 96 ALA A C 1
ATOM 700 O O . ALA A 1 96 ? 18.703 -3.004 -2.818 1 81.25 96 ALA A O 1
ATOM 701 N N . SER A 1 97 ? 20.312 -2.357 -4.27 1 76.56 97 SER A N 1
ATOM 702 C CA . SER A 1 97 ? 19.641 -2.795 -5.496 1 76.56 97 SER A CA 1
ATOM 703 C C . SER A 1 97 ? 19.344 -4.293 -5.457 1 76.56 97 SER A C 1
ATOM 705 O O . SER A 1 97 ? 18.406 -4.758 -6.094 1 76.56 97 SER A O 1
ATOM 707 N N . ASP A 1 98 ? 20.062 -5.012 -4.703 1 80.94 98 ASP A N 1
ATOM 708 C CA . ASP A 1 98 ? 19.891 -6.461 -4.66 1 80.94 98 ASP A CA 1
ATOM 709 C C . ASP A 1 98 ? 19.422 -6.918 -3.283 1 80.94 98 ASP A C 1
ATOM 711 O O . ASP A 1 98 ? 19.5 -8.109 -2.957 1 80.94 98 ASP A O 1
ATOM 715 N N . GLU A 1 99 ? 18.938 -5.938 -2.57 1 85.25 99 GLU A N 1
ATOM 716 C CA . GLU A 1 99 ? 18.547 -6.246 -1.198 1 85.25 99 GLU A CA 1
ATOM 717 C C . GLU A 1 99 ? 17.047 -6.5 -1.093 1 85.25 99 GLU A C 1
ATOM 719 O O . GLU A 1 99 ? 16.234 -5.699 -1.566 1 85.25 99 GLU A O 1
ATOM 724 N N . TYR A 1 100 ? 16.797 -7.652 -0.591 1 87.69 100 TYR A N 1
ATOM 725 C CA . TYR A 1 100 ? 15.438 -8.008 -0.237 1 87.69 100 TYR A CA 1
ATOM 726 C C . TYR A 1 100 ? 15.312 -8.273 1.259 1 87.69 100 TYR A C 1
ATOM 728 O O . TYR A 1 100 ? 15.344 -9.422 1.698 1 87.69 100 TYR A O 1
ATOM 736 N N . ASN A 1 101 ? 15.188 -7.238 2.041 1 89.88 101 ASN A N 1
ATOM 737 C CA . ASN A 1 101 ? 15.125 -7.32 3.496 1 89.88 101 ASN A CA 1
ATOM 738 C C . ASN A 1 101 ? 13.695 -7.16 4.008 1 89.88 101 ASN A C 1
ATOM 740 O O . ASN A 1 101 ? 13.164 -6.047 4.051 1 89.88 101 ASN A O 1
ATOM 744 N N . ILE A 1 102 ? 13.156 -8.242 4.453 1 90.94 102 ILE A N 1
ATOM 745 C CA . ILE A 1 102 ? 11.758 -8.273 4.852 1 90.94 102 ILE A CA 1
ATOM 746 C C . ILE A 1 102 ? 11.539 -7.344 6.043 1 90.94 102 ILE A C 1
ATOM 748 O O . ILE A 1 102 ? 10.523 -6.641 6.109 1 90.94 102 ILE A O 1
ATOM 752 N N . ALA A 1 103 ? 12.43 -7.367 6.945 1 92.12 103 ALA A N 1
ATOM 753 C CA . ALA A 1 103 ? 12.281 -6.535 8.141 1 92.12 103 ALA A CA 1
ATOM 754 C C . ALA A 1 103 ? 12.203 -5.059 7.766 1 92.12 103 ALA A C 1
ATOM 756 O O . ALA A 1 103 ? 11.328 -4.336 8.258 1 92.12 103 ALA A O 1
ATOM 757 N N . LYS A 1 104 ? 13.094 -4.586 6.922 1 92.19 104 LYS A N 1
ATOM 758 C CA . LYS A 1 104 ? 13.07 -3.203 6.449 1 92.19 104 LYS A CA 1
ATOM 759 C C . LYS A 1 104 ? 11.773 -2.904 5.695 1 92.19 104 LYS A C 1
ATOM 761 O O . LYS A 1 104 ? 11.18 -1.841 5.871 1 92.19 104 LYS A O 1
ATOM 766 N N . ASP A 1 105 ? 11.422 -3.838 4.895 1 93.62 105 ASP A N 1
ATOM 767 C CA . ASP A 1 105 ? 10.227 -3.678 4.078 1 93.62 105 ASP A CA 1
ATOM 768 C C . ASP A 1 105 ? 8.984 -3.535 4.945 1 93.62 105 ASP A C 1
ATOM 770 O O . ASP A 1 105 ? 8.172 -2.631 4.734 1 93.62 105 ASP A O 1
ATOM 774 N N . LEU A 1 106 ? 8.883 -4.418 5.902 1 94.19 106 LEU A N 1
ATOM 775 C CA . LEU A 1 106 ? 7.727 -4.379 6.789 1 94.19 106 LEU A CA 1
ATOM 776 C C . LEU A 1 106 ? 7.719 -3.1 7.617 1 94.19 106 LEU A C 1
ATOM 778 O O . LEU A 1 106 ? 6.656 -2.537 7.891 1 94.19 106 LEU A O 1
ATOM 782 N N . GLN A 1 107 ? 8.836 -2.684 8.008 1 93.69 107 GLN A N 1
ATOM 783 C CA . GLN A 1 107 ? 8.93 -1.425 8.734 1 93.69 107 GLN A CA 1
ATOM 784 C C . GLN A 1 107 ? 8.375 -0.268 7.91 1 93.69 107 GLN A C 1
ATOM 786 O O . GLN A 1 107 ? 7.598 0.544 8.414 1 93.69 107 GLN A O 1
ATOM 791 N N . MET A 1 108 ? 8.75 -0.171 6.676 1 93.75 108 MET A N 1
ATOM 792 C CA . MET A 1 108 ? 8.289 0.882 5.773 1 93.75 108 MET A CA 1
ATOM 793 C C . MET A 1 108 ? 6.77 0.835 5.613 1 93.75 108 MET A C 1
ATOM 795 O O . MET A 1 108 ? 6.102 1.864 5.707 1 93.75 108 MET A O 1
ATOM 799 N N . LEU A 1 109 ? 6.289 -0.353 5.418 1 95.56 109 LEU A N 1
ATOM 800 C CA . LEU A 1 109 ? 4.852 -0.497 5.219 1 95.56 109 LEU A CA 1
ATOM 801 C C . LEU A 1 109 ? 4.09 -0.189 6.504 1 95.56 109 LEU A C 1
ATOM 803 O O . LEU A 1 109 ? 3.025 0.43 6.465 1 95.56 109 LEU A O 1
ATOM 807 N N . ASN A 1 110 ? 4.617 -0.613 7.613 1 95.81 110 ASN A N 1
ATOM 808 C CA . ASN A 1 110 ? 3.975 -0.358 8.898 1 95.81 110 ASN A CA 1
ATOM 809 C C . ASN A 1 110 ? 3.877 1.137 9.188 1 95.81 110 ASN A C 1
ATOM 811 O O . ASN A 1 110 ? 2.842 1.614 9.656 1 95.81 110 ASN A O 1
ATOM 815 N N . VAL A 1 111 ? 4.867 1.848 8.898 1 94.5 111 VAL A N 1
ATOM 816 C CA . VAL A 1 111 ? 4.906 3.273 9.211 1 94.5 111 VAL A CA 1
ATOM 817 C C . VAL A 1 111 ? 4.141 4.051 8.141 1 94.5 111 VAL A C 1
ATOM 819 O O . VAL A 1 111 ? 3.188 4.77 8.445 1 94.5 111 VAL A O 1
ATOM 822 N N . ASN A 1 112 ? 4.484 3.824 6.863 1 94.69 112 ASN A N 1
ATOM 823 C CA . ASN A 1 112 ? 4.035 4.672 5.766 1 94.69 112 ASN A CA 1
ATOM 824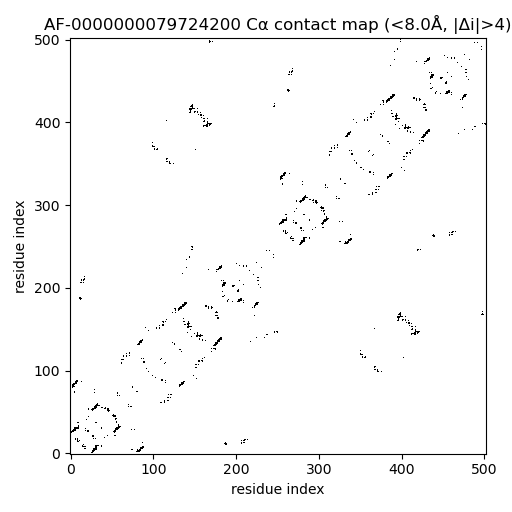 C C . ASN A 1 112 ? 2.596 4.355 5.367 1 94.69 112 ASN A C 1
ATOM 826 O O . ASN A 1 112 ? 1.902 5.207 4.809 1 94.69 112 ASN A O 1
ATOM 830 N N . THR A 1 113 ? 2.197 3.135 5.609 1 95.12 113 THR A N 1
ATOM 831 C CA . THR A 1 113 ? 0.896 2.717 5.102 1 95.12 113 THR A CA 1
ATOM 832 C C . THR A 1 113 ? -0.058 2.398 6.25 1 95.12 113 THR A C 1
ATOM 834 O O . THR A 1 113 ? -1.061 3.092 6.438 1 95.12 113 THR A O 1
ATOM 837 N N . LEU A 1 114 ? 0.285 1.41 7.02 1 96.69 114 LEU A N 1
ATOM 838 C CA . LEU A 1 114 ? -0.617 1.019 8.102 1 96.69 114 LEU A CA 1
ATOM 839 C C . LEU A 1 114 ? -0.781 2.15 9.109 1 96.69 114 LEU A C 1
ATOM 841 O O . LEU A 1 114 ? -1.891 2.41 9.578 1 96.69 114 LEU A O 1
ATOM 845 N N . GLY A 1 115 ? 0.325 2.752 9.438 1 96.88 115 GLY A N 1
ATOM 846 C CA . GLY A 1 115 ? 0.266 3.893 10.336 1 96.88 115 GLY A CA 1
ATOM 847 C C . GLY A 1 115 ? -0.625 5.008 9.828 1 96.88 115 GLY A C 1
ATOM 848 O O . GLY A 1 115 ? -1.427 5.562 10.578 1 96.88 115 GLY A O 1
ATOM 849 N N . ALA A 1 116 ? -0.501 5.328 8.555 1 96.5 116 ALA A N 1
ATOM 850 C CA . ALA A 1 116 ? -1.329 6.367 7.945 1 96.5 116 ALA A CA 1
ATOM 851 C C . ALA A 1 116 ? -2.811 6.023 8.062 1 96.5 116 ALA A C 1
ATOM 853 O O . ALA A 1 116 ? -3.617 6.855 8.484 1 96.5 116 ALA A O 1
ATOM 854 N N . VAL A 1 117 ? -3.146 4.828 7.711 1 96.5 117 VAL A N 1
ATOM 855 C CA . VAL A 1 117 ? -4.539 4.391 7.746 1 96.5 117 VAL A CA 1
ATOM 856 C C . VAL A 1 117 ? -5.059 4.438 9.18 1 96.5 117 VAL A C 1
ATOM 858 O O . VAL A 1 117 ? -6.156 4.938 9.43 1 96.5 117 VAL A O 1
ATOM 861 N N . ALA A 1 118 ? -4.285 3.977 10.109 1 96.81 118 ALA A N 1
ATOM 862 C CA . ALA A 1 118 ? -4.691 3.889 11.508 1 96.81 118 ALA A CA 1
ATOM 863 C C . ALA A 1 118 ? -4.961 5.273 12.094 1 96.81 118 ALA A C 1
ATOM 865 O O . ALA A 1 118 ? -5.883 5.449 12.891 1 96.81 118 ALA A O 1
ATOM 866 N N . TYR A 1 119 ? -4.223 6.242 11.688 1 97.25 119 TYR A N 1
ATOM 867 C CA . TYR A 1 119 ? -4.324 7.562 12.297 1 97.25 119 TYR A CA 1
ATOM 868 C C . TYR A 1 119 ? -5.281 8.453 11.516 1 97.25 119 TYR A C 1
ATOM 870 O O . TYR A 1 119 ? -5.945 9.32 12.086 1 97.25 119 TYR A O 1
ATOM 878 N N . ILE A 1 120 ? -5.398 8.273 10.188 1 96.94 120 ILE A N 1
ATOM 879 C CA . ILE A 1 120 ? -6.234 9.141 9.359 1 96.94 120 ILE A CA 1
ATOM 880 C C . ILE A 1 120 ? -7.691 8.695 9.461 1 96.94 120 ILE A C 1
ATOM 882 O O . ILE A 1 120 ? -8.602 9.531 9.414 1 96.94 120 ILE A O 1
ATOM 886 N N . ASN A 1 121 ? -7.922 7.418 9.703 1 95.81 121 ASN A N 1
ATOM 887 C CA . ASN A 1 121 ? -9.289 6.906 9.766 1 95.81 121 ASN A CA 1
ATOM 888 C C . ASN A 1 121 ? -10.102 7.605 10.859 1 95.81 121 ASN A C 1
ATOM 890 O O . ASN A 1 121 ? -11.172 8.141 10.586 1 95.81 121 ASN A O 1
ATOM 894 N N . PRO A 1 122 ? -9.602 7.562 12.086 1 96.12 122 PRO A N 1
ATOM 895 C CA . PRO A 1 122 ? -10.375 8.25 13.125 1 96.12 122 PRO A CA 1
ATOM 896 C C . PRO A 1 122 ? -10.523 9.75 12.859 1 96.12 122 PRO A C 1
ATOM 898 O O . PRO A 1 122 ? -11.531 10.352 13.227 1 96.12 122 PRO A O 1
ATOM 901 N N . ILE A 1 123 ? -9.562 10.383 12.219 1 97.38 123 ILE A N 1
ATOM 902 C CA . ILE A 1 123 ? -9.633 11.797 11.859 1 97.38 123 ILE A CA 1
ATOM 903 C C . ILE A 1 123 ? -10.719 12.008 10.812 1 97.38 123 ILE A C 1
ATOM 905 O O . ILE A 1 123 ? -11.5 12.961 10.906 1 97.38 123 ILE A O 1
ATOM 909 N N . ALA A 1 124 ? -10.719 11.102 9.836 1 95.94 124 ALA A N 1
ATOM 910 C CA . ALA A 1 124 ? -11.758 11.156 8.805 1 95.94 124 ALA A CA 1
ATOM 911 C C . ALA A 1 124 ? -13.148 11.031 9.422 1 95.94 124 ALA A C 1
ATOM 913 O O . ALA A 1 124 ? -14.062 11.766 9.047 1 95.94 124 ALA A O 1
ATOM 914 N N . THR A 1 125 ? -13.258 10.094 10.352 1 95.31 125 THR A N 1
ATOM 915 C CA . THR A 1 125 ? -14.523 9.922 11.055 1 95.31 125 THR A CA 1
ATOM 916 C C . THR A 1 125 ? -14.922 11.203 11.781 1 95.31 125 THR A C 1
ATOM 918 O O . THR A 1 125 ? -16.078 11.633 11.703 1 95.31 125 THR A O 1
ATOM 921 N N . TYR A 1 126 ? -14.008 11.836 12.438 1 96.81 126 TYR A N 1
ATOM 922 C CA . TYR A 1 126 ? -14.25 13.078 13.156 1 96.81 126 TYR A CA 1
ATOM 923 C C . TYR A 1 126 ? -14.711 14.18 12.211 1 96.81 126 TYR A C 1
ATOM 925 O O . TYR A 1 126 ? -15.719 14.844 12.469 1 96.81 126 TYR A O 1
ATOM 933 N N . PHE A 1 127 ? -14.023 14.383 11.109 1 97.5 127 PHE A N 1
ATOM 934 C CA . PHE A 1 127 ? -14.336 15.445 10.164 1 97.5 127 PHE A CA 1
ATOM 935 C C . PHE A 1 127 ? -15.664 15.18 9.469 1 97.5 127 PHE A C 1
ATOM 937 O O . PHE A 1 127 ? -16.406 16.109 9.164 1 97.5 127 PHE A O 1
ATOM 944 N N . ALA A 1 128 ? -15.867 13.883 9.172 1 95 128 ALA A N 1
ATOM 945 C CA . ALA A 1 128 ? -17.156 13.539 8.57 1 95 128 ALA A CA 1
ATOM 946 C C . ALA A 1 128 ? -18.312 13.969 9.469 1 95 128 ALA A C 1
ATOM 948 O O . ALA A 1 128 ? -19.312 14.492 8.984 1 95 128 ALA A O 1
ATOM 949 N N . LYS A 1 129 ? -18.188 13.758 10.734 1 95.44 129 LYS A N 1
ATOM 950 C CA . LYS A 1 129 ? -19.203 14.156 11.703 1 95.44 129 LYS A CA 1
ATOM 951 C C . LYS A 1 129 ? -19.25 15.672 11.852 1 95.44 129 LYS A C 1
ATOM 953 O O . LYS A 1 129 ? -20.328 16.25 11.977 1 95.44 129 LYS A O 1
ATOM 958 N N . GLN A 1 130 ? -18.125 16.312 11.844 1 96.38 130 GLN A N 1
ATOM 959 C CA . GLN A 1 130 ? -18.016 17.766 11.984 1 96.38 130 GLN A CA 1
ATOM 960 C C . GLN A 1 130 ? -18.578 18.469 10.758 1 96.38 130 GLN A C 1
ATOM 962 O O . GLN A 1 130 ? -19.047 19.609 10.867 1 96.38 130 GLN A O 1
ATOM 967 N N . GLY A 1 131 ? -18.484 17.844 9.586 1 96.06 131 GLY A N 1
ATOM 968 C CA . GLY A 1 131 ? -18.984 18.391 8.336 1 96.06 131 GLY A CA 1
ATOM 969 C C . GLY A 1 131 ? -18.031 19.391 7.699 1 96.06 131 GLY A C 1
ATOM 970 O O . GLY A 1 131 ? -18.438 20.188 6.855 1 96.06 131 GLY A O 1
ATOM 971 N N . LYS A 1 132 ? -16.859 19.422 8.172 1 96.75 132 LYS A N 1
ATOM 972 C CA . LYS A 1 132 ? -15.789 20.266 7.633 1 96.75 132 LYS A CA 1
ATOM 973 C C . LYS A 1 132 ? -14.422 19.812 8.148 1 96.75 132 LYS A C 1
ATOM 975 O O . LYS A 1 132 ? -14.328 19.188 9.211 1 96.75 132 LYS A O 1
ATOM 980 N N . GLY A 1 133 ? -13.375 20.141 7.434 1 97.69 133 GLY A N 1
ATOM 981 C CA . GLY A 1 133 ? -12.008 19.828 7.832 1 97.69 133 GLY A CA 1
ATOM 982 C C . GLY A 1 133 ? -11.102 19.547 6.652 1 97.69 133 GLY A C 1
ATOM 983 O O . GLY A 1 133 ? -11.555 19.453 5.512 1 97.69 133 GLY A O 1
ATOM 984 N N . LYS A 1 134 ? -9.789 19.5 6.922 1 98.19 134 LYS A N 1
ATOM 985 C CA . LYS A 1 134 ? -8.789 19.219 5.895 1 98.19 134 LYS A CA 1
ATOM 986 C C . LYS A 1 134 ? -7.832 18.109 6.344 1 98.19 134 LYS A C 1
ATOM 988 O O . LYS A 1 134 ? -7.289 18.172 7.449 1 98.19 134 LYS A O 1
ATOM 993 N N . ILE A 1 135 ? -7.746 17.156 5.562 1 98.31 135 ILE A N 1
ATOM 994 C CA . ILE A 1 135 ? -6.754 16.109 5.742 1 98.31 135 ILE A CA 1
ATOM 995 C C . ILE A 1 135 ? -5.676 16.219 4.664 1 98.31 135 ILE A C 1
ATOM 997 O O . ILE A 1 135 ? -5.98 16.188 3.469 1 98.31 135 ILE A O 1
ATOM 1001 N N . VAL A 1 136 ? -4.457 16.406 5.078 1 98.5 136 VAL A N 1
ATOM 1002 C CA . VAL A 1 136 ? -3.344 16.531 4.141 1 98.5 136 VAL A CA 1
ATOM 1003 C C . VAL A 1 136 ? -2.348 15.398 4.359 1 98.5 136 VAL A C 1
ATOM 1005 O O . VAL A 1 136 ? -1.87 15.195 5.477 1 98.5 136 VAL A O 1
ATOM 1008 N N . GLY A 1 137 ? -2.096 14.656 3.355 1 97.69 137 GLY A N 1
ATOM 1009 C CA . GLY A 1 137 ? -1.087 13.617 3.408 1 97.69 137 GLY A CA 1
ATOM 1010 C C . GLY A 1 137 ? 0.161 13.945 2.611 1 97.69 137 GLY A C 1
ATOM 1011 O O . GLY A 1 137 ? 0.073 14.375 1.458 1 97.69 137 GLY A O 1
ATOM 1012 N N . ILE A 1 138 ? 1.316 13.734 3.248 1 95.88 138 ILE A N 1
ATOM 1013 C CA . ILE A 1 138 ? 2.596 13.945 2.58 1 95.88 138 ILE A CA 1
ATOM 1014 C C . ILE A 1 138 ? 3.096 12.633 1.99 1 95.88 138 ILE A C 1
ATOM 1016 O O . ILE A 1 138 ? 3.635 11.789 2.709 1 95.88 138 ILE A O 1
ATOM 1020 N N . SER A 1 139 ? 2.934 12.477 0.741 1 94.31 139 SER A N 1
ATOM 1021 C CA . SER A 1 139 ? 3.396 11.297 0.01 1 94.31 139 SER A CA 1
ATOM 1022 C C . SER A 1 139 ? 4.73 11.57 -0.68 1 94.31 139 SER A C 1
ATOM 1024 O O . SER A 1 139 ? 5.699 11.969 -0.034 1 94.31 139 SER A O 1
ATOM 1026 N N . SER A 1 140 ? 4.816 11.172 -1.934 1 85.25 140 SER A N 1
ATOM 1027 C CA . SER A 1 140 ? 6.055 11.328 -2.689 1 85.25 140 SER A CA 1
ATOM 1028 C C . SER A 1 140 ? 5.828 11.078 -4.176 1 85.25 140 SER A C 1
ATOM 1030 O O . SER A 1 140 ? 4.895 10.367 -4.559 1 85.25 140 SER A O 1
ATOM 1032 N N . ILE A 1 141 ? 6.68 11.68 -4.926 1 79.5 141 ILE A N 1
ATOM 1033 C CA . ILE A 1 141 ? 6.734 11.352 -6.348 1 79.5 141 ILE A CA 1
ATOM 1034 C C . ILE A 1 141 ? 7.074 9.875 -6.527 1 79.5 141 ILE A C 1
ATOM 1036 O O . ILE A 1 141 ? 6.734 9.273 -7.551 1 79.5 141 ILE A O 1
ATOM 1040 N N . ALA A 1 142 ? 7.664 9.305 -5.578 1 78.62 142 ALA A N 1
ATOM 1041 C CA . ALA A 1 142 ? 8.078 7.906 -5.602 1 78.62 142 ALA A CA 1
ATOM 1042 C C . ALA A 1 142 ? 6.867 6.977 -5.625 1 78.62 142 ALA A C 1
ATOM 1044 O O . ALA A 1 142 ? 6.996 5.785 -5.91 1 78.62 142 ALA A O 1
ATOM 1045 N N . GLY A 1 143 ? 5.695 7.434 -5.43 1 82.06 143 GLY A N 1
ATOM 1046 C CA . GLY A 1 143 ? 4.488 6.625 -5.402 1 82.06 143 GLY A CA 1
ATOM 1047 C C . GLY A 1 143 ? 3.818 6.504 -6.758 1 82.06 143 GLY A C 1
ATOM 1048 O O . GLY A 1 143 ? 2.814 5.805 -6.898 1 82.06 143 GLY A O 1
ATOM 1049 N N . GLU A 1 144 ? 4.441 7.109 -7.777 1 78.44 144 GLU A N 1
ATOM 1050 C CA . GLU A 1 144 ? 3.764 7.191 -9.07 1 78.44 144 GLU A CA 1
ATOM 1051 C C . GLU A 1 144 ? 4.012 5.938 -9.906 1 78.44 144 GLU A C 1
ATOM 1053 O O . GLU A 1 144 ? 3.193 5.578 -10.75 1 78.44 144 GLU A O 1
ATOM 1058 N N . ARG A 1 145 ? 5.184 5.391 -9.656 1 77.19 145 ARG A N 1
ATOM 1059 C CA . ARG A 1 145 ? 5.551 4.195 -10.406 1 77.19 145 ARG A CA 1
ATOM 1060 C C . ARG A 1 145 ? 6.582 3.365 -9.648 1 77.19 145 ARG A C 1
ATOM 1062 O O . ARG A 1 145 ? 7.406 3.91 -8.914 1 77.19 145 ARG A O 1
ATOM 1069 N N . GLY A 1 146 ? 6.523 2.055 -9.883 1 80.62 146 GLY A N 1
ATOM 1070 C CA . GLY A 1 146 ? 7.477 1.176 -9.227 1 80.62 146 GLY A CA 1
ATOM 1071 C C . GLY A 1 146 ? 8.867 1.256 -9.82 1 80.62 146 GLY A C 1
ATOM 1072 O O . GLY A 1 146 ? 9.062 0.968 -11.008 1 80.62 146 GLY A O 1
ATOM 1073 N N . ARG A 1 147 ? 9.859 1.604 -8.984 1 73.62 147 ARG A N 1
ATOM 1074 C CA . ARG A 1 147 ? 11.25 1.712 -9.414 1 73.62 147 ARG A CA 1
ATOM 1075 C C . ARG A 1 147 ? 12.078 0.538 -8.898 1 73.62 147 ARG A C 1
ATOM 1077 O O . ARG A 1 147 ? 11.82 0.02 -7.809 1 73.62 147 ARG A O 1
ATOM 1084 N N . LYS A 1 148 ? 13.062 0.261 -9.586 1 75.19 148 LYS A N 1
ATOM 1085 C CA . LYS A 1 148 ? 13.914 -0.884 -9.266 1 75.19 148 LYS A CA 1
ATOM 1086 C C . LYS A 1 148 ? 14.68 -0.651 -7.969 1 75.19 148 LYS A C 1
ATOM 1088 O O . LYS A 1 148 ? 15.016 -1.603 -7.262 1 75.19 148 LYS A O 1
ATOM 1093 N N . GLY A 1 149 ? 14.898 0.561 -7.594 1 74.62 149 GLY A N 1
ATOM 1094 C CA . GLY A 1 149 ? 15.789 0.874 -6.492 1 74.62 149 GLY A CA 1
ATOM 1095 C C . GLY A 1 149 ? 15.117 0.794 -5.133 1 74.62 149 GLY A C 1
ATOM 1096 O O . GLY A 1 149 ? 15.781 0.633 -4.109 1 74.62 149 GLY A O 1
ATOM 1097 N N . ALA A 1 150 ? 13.828 0.878 -5.125 1 78.19 150 ALA A N 1
ATOM 1098 C CA . ALA A 1 150 ? 13.133 0.925 -3.846 1 78.19 150 ALA A CA 1
ATOM 1099 C C . ALA A 1 150 ? 11.719 0.362 -3.973 1 78.19 150 ALA A C 1
ATOM 1101 O O . ALA A 1 150 ? 10.734 1.078 -3.764 1 78.19 150 ALA A O 1
ATOM 1102 N N . PRO A 1 151 ? 11.625 -0.878 -4.172 1 85.25 151 PRO A N 1
ATOM 1103 C CA . PRO A 1 151 ? 10.312 -1.457 -4.477 1 85.25 151 PRO A CA 1
ATOM 1104 C C . PRO A 1 151 ? 9.297 -1.216 -3.367 1 85.25 151 PRO A C 1
ATOM 1106 O O . PRO A 1 151 ? 8.172 -0.777 -3.643 1 85.25 151 PRO A O 1
ATOM 1109 N N . VAL A 1 152 ? 9.727 -1.406 -2.156 1 89.19 152 VAL A N 1
ATOM 1110 C CA . VAL A 1 152 ? 8.734 -1.369 -1.082 1 89.19 152 VAL A CA 1
ATOM 1111 C C . VAL A 1 152 ? 8.461 0.079 -0.685 1 89.19 152 VAL A C 1
ATOM 1113 O O . VAL A 1 152 ? 7.344 0.416 -0.284 1 89.19 152 VAL A O 1
ATOM 1116 N N . TYR A 1 153 ? 9.398 0.942 -0.836 1 88.75 153 TYR A N 1
ATOM 1117 C CA . TYR A 1 153 ? 9.117 2.354 -0.605 1 88.75 153 TYR A CA 1
ATOM 1118 C C . TYR A 1 153 ? 8.109 2.879 -1.621 1 88.75 153 TYR A C 1
ATOM 1120 O O . TYR A 1 153 ? 7.133 3.535 -1.254 1 88.75 153 TYR A O 1
ATOM 1128 N N . ASN A 1 154 ? 8.344 2.594 -2.889 1 89.25 154 ASN A N 1
ATOM 1129 C CA . ASN A 1 154 ? 7.379 2.953 -3.924 1 89.25 154 ASN A CA 1
ATOM 1130 C C . ASN A 1 154 ? 5.988 2.412 -3.609 1 89.25 154 ASN A C 1
ATOM 1132 O O . ASN A 1 154 ? 4.992 3.121 -3.766 1 89.25 154 ASN A O 1
ATOM 1136 N N . THR A 1 155 ? 6.02 1.207 -3.205 1 90.69 155 THR A N 1
ATOM 1137 C CA . THR A 1 155 ? 4.777 0.536 -2.842 1 90.69 155 THR A CA 1
ATOM 1138 C C . THR A 1 155 ? 4.059 1.294 -1.729 1 90.69 155 THR A C 1
ATOM 1140 O O . THR A 1 155 ? 2.857 1.562 -1.829 1 90.69 155 THR A O 1
ATOM 1143 N N . SER A 1 156 ? 4.754 1.67 -0.715 1 92.75 156 SER A N 1
ATOM 1144 C CA . SER A 1 156 ? 4.172 2.346 0.44 1 92.75 156 SER A CA 1
ATOM 1145 C C . SER A 1 156 ? 3.588 3.699 0.052 1 92.75 156 SER A C 1
ATOM 1147 O O . SER A 1 156 ? 2.51 4.074 0.521 1 92.75 156 SER A O 1
ATOM 1149 N N . LYS A 1 157 ? 4.266 4.398 -0.735 1 91.31 157 LYS A N 1
ATOM 1150 C CA . LYS A 1 157 ? 3.805 5.727 -1.127 1 91.31 157 LYS A CA 1
ATOM 1151 C C . LYS A 1 157 ? 2.648 5.637 -2.119 1 91.31 157 LYS A C 1
ATOM 1153 O O . LYS A 1 157 ? 1.732 6.461 -2.09 1 91.31 157 LYS A O 1
ATOM 1158 N N . ALA A 1 158 ? 2.719 4.676 -3.006 1 91.75 158 ALA A N 1
ATOM 1159 C CA . ALA A 1 158 ? 1.577 4.422 -3.883 1 91.75 158 ALA A CA 1
ATOM 1160 C C . ALA A 1 158 ? 0.329 4.082 -3.072 1 91.75 158 ALA A C 1
ATOM 1162 O O . ALA A 1 158 ? -0.772 4.531 -3.4 1 91.75 158 ALA A O 1
ATOM 1163 N N . ALA A 1 159 ? 0.539 3.287 -2.102 1 93.56 159 ALA A N 1
ATOM 1164 C CA . ALA A 1 159 ? -0.552 2.938 -1.194 1 93.56 159 ALA A CA 1
ATOM 1165 C C . ALA A 1 159 ? -1.155 4.188 -0.557 1 93.56 159 ALA A C 1
ATOM 1167 O O . ALA A 1 159 ? -2.377 4.359 -0.552 1 93.56 159 ALA A O 1
ATOM 1168 N N . LEU A 1 160 ? -0.328 5.039 -0.078 1 94.12 160 LEU A N 1
ATOM 1169 C CA . LEU A 1 160 ? -0.798 6.266 0.551 1 94.12 160 LEU A CA 1
ATOM 1170 C C . LEU A 1 160 ? -1.56 7.133 -0.447 1 94.12 160 LEU A C 1
ATOM 1172 O O . LEU A 1 160 ? -2.611 7.688 -0.119 1 94.12 160 LEU A O 1
ATOM 1176 N N . ASN A 1 161 ? -1.011 7.273 -1.666 1 93.06 161 ASN A N 1
ATOM 1177 C CA . ASN A 1 161 ? -1.688 8.023 -2.715 1 93.06 161 ASN A CA 1
ATOM 1178 C C . ASN A 1 161 ? -3.113 7.523 -2.936 1 93.06 161 ASN A C 1
ATOM 1180 O O . ASN A 1 161 ? -4.055 8.312 -2.971 1 93.06 161 ASN A O 1
ATOM 1184 N N . THR A 1 162 ? -3.209 6.266 -3.08 1 92 162 THR A N 1
ATOM 1185 C CA . THR A 1 162 ? -4.496 5.656 -3.389 1 92 162 THR A CA 1
ATOM 1186 C C . THR A 1 162 ? -5.453 5.781 -2.205 1 92 162 THR A C 1
ATOM 1188 O O . THR A 1 162 ? -6.645 6.039 -2.389 1 92 162 THR A O 1
ATOM 1191 N N . TYR A 1 163 ? -4.977 5.617 -1.03 1 93.75 163 TYR A N 1
ATOM 1192 C CA . TYR A 1 163 ? -5.785 5.758 0.175 1 93.75 163 TYR A CA 1
ATOM 1193 C C . TYR A 1 163 ? -6.387 7.156 0.269 1 93.75 163 TYR A C 1
ATOM 1195 O O . TYR A 1 163 ? -7.594 7.309 0.478 1 93.75 163 TYR A O 1
ATOM 1203 N N . LEU A 1 164 ? -5.551 8.109 0.092 1 94.75 164 LEU A N 1
ATOM 1204 C CA . LEU A 1 164 ? -6 9.492 0.187 1 94.75 164 LEU A CA 1
ATOM 1205 C C . LEU A 1 164 ? -7 9.82 -0.918 1 94.75 164 LEU A C 1
ATOM 1207 O O . LEU A 1 164 ? -7.953 10.57 -0.697 1 94.75 164 LEU A O 1
ATOM 1211 N N . GLU A 1 165 ? -6.727 9.32 -2.082 1 91.81 165 GLU A N 1
ATOM 1212 C CA . GLU A 1 165 ? -7.672 9.516 -3.178 1 91.81 165 GLU A CA 1
ATOM 1213 C C . GLU A 1 165 ? -9.031 8.906 -2.85 1 91.81 165 GLU A C 1
ATOM 1215 O O . GLU A 1 165 ? -10.07 9.531 -3.061 1 91.81 165 GLU A O 1
ATOM 1220 N N . ALA A 1 166 ? -9 7.699 -2.383 1 90.56 166 ALA A N 1
ATOM 1221 C CA . ALA A 1 166 ? -10.242 7.02 -2.02 1 90.56 166 ALA A CA 1
ATOM 1222 C C . ALA A 1 166 ? -10.969 7.766 -0.904 1 90.56 166 ALA A C 1
ATOM 1224 O O . ALA A 1 166 ? -12.195 7.918 -0.945 1 90.56 166 ALA A O 1
ATOM 1225 N N . LEU A 1 167 ? -10.25 8.164 0.019 1 92.56 167 LEU A N 1
ATOM 1226 C CA . LEU A 1 167 ? -10.82 8.922 1.127 1 92.56 167 LEU A CA 1
ATOM 1227 C C . LEU A 1 167 ? -11.438 10.227 0.631 1 92.56 167 LEU A C 1
ATOM 1229 O O . LEU A 1 167 ? -12.508 10.633 1.093 1 92.56 167 LEU A O 1
ATOM 1233 N N . ARG A 1 168 ? -10.695 10.93 -0.231 1 92.94 168 ARG A N 1
ATOM 1234 C CA . ARG A 1 168 ? -11.195 12.156 -0.834 1 92.94 168 ARG A CA 1
ATOM 1235 C C . ARG A 1 168 ? -12.57 11.938 -1.464 1 92.94 168 ARG A C 1
ATOM 1237 O O . ARG A 1 168 ? -13.492 12.727 -1.243 1 92.94 168 ARG A O 1
ATOM 1244 N N . ASN A 1 169 ? -12.641 10.875 -2.223 1 88.94 169 ASN A N 1
ATOM 1245 C CA . ASN A 1 169 ? -13.898 10.555 -2.889 1 88.94 169 ASN A CA 1
ATOM 1246 C C . ASN A 1 169 ? -15 10.242 -1.882 1 88.94 169 ASN A C 1
ATOM 1248 O O . ASN A 1 169 ? -16.141 10.656 -2.068 1 88.94 169 ASN A O 1
ATOM 1252 N N . ARG A 1 170 ? -14.68 9.578 -0.84 1 88.19 170 ARG A N 1
ATOM 1253 C CA . ARG A 1 170 ? -15.656 9.203 0.177 1 88.19 170 ARG A CA 1
ATOM 1254 C C . ARG A 1 170 ? -16.141 10.43 0.948 1 88.19 170 ARG A C 1
ATOM 1256 O O . ARG A 1 170 ? -17.312 10.516 1.301 1 88.19 170 ARG A O 1
ATOM 1263 N N . LEU A 1 171 ? -15.25 11.336 1.174 1 92.19 171 LEU A N 1
ATOM 1264 C CA . LEU A 1 171 ? -15.555 12.477 2.027 1 92.19 171 LEU A CA 1
ATOM 1265 C C . LEU A 1 171 ? -16.031 13.664 1.196 1 92.19 171 LEU A C 1
ATOM 1267 O O . LEU A 1 171 ? -16.344 14.727 1.743 1 92.19 171 LEU A O 1
ATOM 1271 N N . ALA A 1 172 ? -16.031 13.5 -0.086 1 86.06 172 ALA A N 1
ATOM 1272 C CA . ALA A 1 172 ? -16.359 14.586 -0.997 1 86.06 172 ALA A CA 1
ATOM 1273 C C . ALA A 1 172 ? -17.734 15.172 -0.67 1 86.06 172 ALA A C 1
ATOM 1275 O O . ALA A 1 172 ? -17.938 16.391 -0.756 1 86.06 172 ALA A O 1
ATOM 1276 N N . GLU A 1 173 ? -18.609 14.352 -0.177 1 85.31 173 GLU A N 1
ATOM 1277 C CA . GLU A 1 173 ? -19.969 14.828 0.086 1 85.31 173 GLU A CA 1
ATOM 1278 C C . GLU A 1 173 ? -20.078 15.398 1.497 1 85.31 173 GLU A C 1
ATOM 1280 O O . GLU A 1 173 ? -21.141 15.922 1.871 1 85.31 173 GLU A O 1
ATOM 1285 N N . LYS A 1 174 ? -19.062 15.305 2.305 1 91 174 LYS A N 1
ATOM 1286 C CA . LYS A 1 174 ? -19.078 15.773 3.686 1 91 174 LYS A CA 1
ATOM 1287 C C . LYS A 1 174 ? -18.328 17.094 3.832 1 91 174 LYS A C 1
ATOM 1289 O O . LYS A 1 174 ? -18.016 17.516 4.945 1 91 174 LYS A O 1
ATOM 1294 N N . ASN A 1 175 ? -17.984 17.75 2.752 1 92.25 175 ASN A N 1
ATOM 1295 C CA . ASN A 1 175 ? -17.266 19.031 2.756 1 92.25 175 ASN A CA 1
ATOM 1296 C C . ASN A 1 175 ? -15.914 18.906 3.457 1 92.25 175 ASN A C 1
ATOM 1298 O O . ASN A 1 175 ? -15.539 19.766 4.254 1 92.25 175 ASN A O 1
ATOM 1302 N N . VAL A 1 176 ? -15.328 17.781 3.41 1 95.88 176 VAL A N 1
ATOM 1303 C CA . VAL A 1 176 ? -13.992 17.547 3.945 1 95.88 176 VAL A CA 1
ATOM 1304 C C . VAL A 1 176 ? -12.977 17.5 2.803 1 95.88 176 VAL A C 1
ATOM 1306 O O . VAL A 1 176 ? -13.18 16.766 1.823 1 95.88 176 VAL A O 1
ATOM 1309 N N . GLN A 1 177 ? -11.977 18.328 2.891 1 96.5 177 GLN A N 1
ATOM 1310 C CA . GLN A 1 177 ? -10.922 18.359 1.882 1 96.5 177 GLN A CA 1
ATOM 1311 C C . GLN A 1 177 ? -9.844 17.328 2.186 1 96.5 177 GLN A C 1
ATOM 1313 O O . GLN A 1 177 ? -9.406 17.188 3.332 1 96.5 177 GLN A O 1
ATOM 1318 N N . VAL A 1 178 ? -9.508 16.578 1.227 1 96.69 178 VAL A N 1
ATOM 1319 C CA . VAL A 1 178 ? -8.375 15.648 1.316 1 96.69 178 VAL A CA 1
ATOM 1320 C C . VAL A 1 178 ? -7.352 15.984 0.238 1 96.69 178 VAL A C 1
ATOM 1322 O O . VAL A 1 178 ? -7.652 15.93 -0.956 1 96.69 178 VAL A O 1
ATOM 1325 N N . THR A 1 179 ? -6.176 16.375 0.654 1 97 179 THR A N 1
ATOM 1326 C CA . THR A 1 179 ? -5.133 16.781 -0.279 1 97 179 THR A CA 1
ATOM 1327 C C . THR A 1 179 ? -3.936 15.836 -0.208 1 97 179 THR A C 1
ATOM 1329 O O . THR A 1 179 ? -3.457 15.516 0.881 1 97 179 THR A O 1
ATOM 1332 N N . THR A 1 180 ? -3.508 15.383 -1.346 1 96.31 180 THR A N 1
ATOM 1333 C CA . THR A 1 180 ? -2.279 14.602 -1.457 1 96.31 180 THR A CA 1
ATOM 1334 C C . THR A 1 180 ? -1.123 15.477 -1.924 1 96.31 180 THR A C 1
ATOM 1336 O O . THR A 1 180 ? -1.189 16.078 -2.996 1 96.31 180 THR A O 1
ATOM 1339 N N . ILE A 1 181 ? -0.09 15.555 -1.089 1 96.19 181 ILE A N 1
ATOM 1340 C CA . ILE A 1 181 ? 1.118 16.281 -1.454 1 96.19 181 ILE A CA 1
ATOM 1341 C C . ILE A 1 181 ? 2.199 15.305 -1.903 1 96.19 181 ILE A C 1
ATOM 1343 O O . ILE A 1 181 ? 2.479 14.328 -1.215 1 96.19 181 ILE A O 1
ATOM 1347 N N . LYS A 1 182 ? 2.773 15.586 -3.023 1 94.25 182 LYS A N 1
ATOM 1348 C CA . LYS A 1 182 ? 3.826 14.742 -3.58 1 94.25 182 LYS A CA 1
ATOM 1349 C C . LYS A 1 182 ? 5.117 15.531 -3.773 1 94.25 182 LYS A C 1
ATOM 1351 O O . LYS A 1 182 ? 5.359 16.078 -4.852 1 94.25 182 LYS A O 1
ATOM 1356 N N . PRO A 1 183 ? 5.918 15.477 -2.781 1 92.19 183 PRO A N 1
ATOM 1357 C CA . PRO A 1 183 ? 7.188 16.203 -2.885 1 92.19 183 PRO A CA 1
ATOM 1358 C C . PRO A 1 183 ? 8.219 15.469 -3.73 1 92.19 183 PRO A C 1
ATOM 1360 O O . PRO A 1 183 ? 8.211 14.234 -3.785 1 92.19 183 PRO A O 1
ATOM 1363 N N . GLY A 1 184 ? 9.023 16.219 -4.387 1 89.62 184 GLY A N 1
ATOM 1364 C CA . GLY A 1 184 ? 10.25 15.703 -4.961 1 89.62 184 GLY A CA 1
ATOM 1365 C C . GLY A 1 184 ? 11.398 15.641 -3.965 1 89.62 184 GLY A C 1
ATOM 1366 O O . GLY A 1 184 ? 11.242 15.102 -2.865 1 89.62 184 GLY A O 1
ATOM 1367 N N . PHE A 1 185 ? 12.5 16.156 -4.344 1 83.56 185 PHE A N 1
ATOM 1368 C CA . PHE A 1 185 ? 13.672 16.125 -3.48 1 83.56 185 PHE A CA 1
ATOM 1369 C C . PHE A 1 185 ? 13.602 17.234 -2.438 1 83.56 185 PHE A C 1
ATOM 1371 O O . PHE A 1 185 ? 13.625 18.422 -2.781 1 83.56 185 PHE A O 1
ATOM 1378 N N . VAL A 1 186 ? 13.43 16.812 -1.259 1 85.25 186 VAL A N 1
ATOM 1379 C CA . VAL A 1 186 ? 13.453 17.75 -0.137 1 85.25 186 VAL A CA 1
ATOM 1380 C C . VAL A 1 186 ? 14.594 17.391 0.815 1 85.25 186 VAL A C 1
ATOM 1382 O O . VAL A 1 186 ? 14.781 16.219 1.141 1 85.25 186 VAL A O 1
ATOM 1385 N N . LYS A 1 187 ? 15.32 18.344 1.158 1 82.12 187 LYS A N 1
ATOM 1386 C CA . LYS A 1 187 ? 16.406 18.094 2.098 1 82.12 187 LYS A CA 1
ATOM 1387 C C . LYS A 1 187 ? 15.883 17.844 3.506 1 82.12 187 LYS A C 1
ATOM 1389 O O . LYS A 1 187 ? 15.359 18.75 4.152 1 82.12 187 LYS A O 1
ATOM 1394 N N . THR A 1 188 ? 15.922 16.641 3.889 1 83.38 188 THR A N 1
ATOM 1395 C CA . THR A 1 188 ? 15.5 16.188 5.207 1 83.38 188 THR A CA 1
ATOM 1396 C C . THR A 1 188 ? 16.438 15.094 5.734 1 83.38 188 THR A C 1
ATOM 1398 O O . THR A 1 188 ? 17.375 14.688 5.047 1 83.38 188 THR A O 1
ATOM 1401 N N . GLU A 1 189 ? 16.219 14.75 7.027 1 76.81 189 GLU A N 1
ATOM 1402 C CA . GLU A 1 189 ? 16.969 13.617 7.562 1 76.81 189 GLU A CA 1
ATOM 1403 C C . GLU A 1 189 ? 16.781 12.367 6.699 1 76.81 189 GLU A C 1
ATOM 1405 O O . GLU A 1 189 ? 17.703 11.578 6.52 1 76.81 189 GLU A O 1
ATOM 1410 N N . MET A 1 190 ? 15.664 12.164 6.098 1 75.38 190 MET A N 1
ATOM 1411 C CA . MET A 1 190 ? 15.32 11 5.285 1 75.38 190 MET A CA 1
ATOM 1412 C C . MET A 1 190 ? 16.188 10.93 4.031 1 75.38 190 MET A C 1
ATOM 1414 O O . MET A 1 190 ? 16.531 9.844 3.566 1 75.38 190 MET A O 1
ATOM 1418 N N . THR A 1 191 ? 16.531 12.086 3.58 1 74.44 191 THR A N 1
ATOM 1419 C CA . THR A 1 191 ? 17.281 12.133 2.332 1 74.44 191 THR A CA 1
ATOM 1420 C C . THR A 1 191 ? 18.766 12.367 2.602 1 74.44 191 THR A C 1
ATOM 1422 O O . THR A 1 191 ? 19.531 12.648 1.68 1 74.44 191 THR A O 1
ATOM 1425 N N . GLU A 1 192 ? 19 12.242 3.949 1 71.25 192 GLU A N 1
ATOM 1426 C CA . GLU A 1 192 ? 20.406 12.422 4.301 1 71.25 192 GLU A CA 1
ATOM 1427 C C . GLU A 1 192 ? 21.266 11.32 3.699 1 71.25 192 GLU A C 1
ATOM 1429 O O . GLU A 1 192 ? 20.938 10.141 3.809 1 71.25 192 GLU A O 1
ATOM 1434 N N . GLY A 1 193 ? 22.156 11.617 2.959 1 69.06 193 GLY A N 1
ATOM 1435 C CA . GLY A 1 193 ? 23.062 10.641 2.369 1 69.06 193 GLY A CA 1
ATOM 1436 C C . GLY A 1 193 ? 22.828 10.422 0.889 1 69.06 193 GLY A C 1
ATOM 1437 O O . GLY A 1 193 ? 23.641 9.812 0.203 1 69.06 193 GLY A O 1
ATOM 1438 N N . LEU A 1 194 ? 21.578 10.789 0.519 1 70.5 194 LEU A N 1
ATOM 1439 C CA . LEU A 1 194 ? 21.312 10.688 -0.911 1 70.5 194 LEU A CA 1
ATOM 1440 C C . LEU A 1 194 ? 21.953 11.844 -1.672 1 70.5 194 LEU A C 1
ATOM 1442 O O . LEU A 1 194 ? 22.109 12.938 -1.128 1 70.5 194 LEU A O 1
ATOM 1446 N N . ASP A 1 195 ? 22.344 11.5 -2.793 1 73.12 195 ASP A N 1
ATOM 1447 C CA . ASP A 1 195 ? 22.859 12.547 -3.67 1 73.12 195 ASP A CA 1
ATOM 1448 C C . ASP A 1 195 ? 21.719 13.297 -4.359 1 73.12 195 ASP A C 1
ATOM 1450 O O . ASP A 1 195 ? 21.172 12.828 -5.363 1 73.12 195 ASP A O 1
ATOM 1454 N N . LEU A 1 196 ? 21.406 14.359 -3.721 1 78.19 196 LEU A N 1
ATOM 1455 C CA . LEU A 1 196 ? 20.312 15.148 -4.277 1 78.19 196 LEU A CA 1
ATOM 1456 C C . LEU A 1 196 ? 20.844 16.188 -5.258 1 78.19 196 LEU A C 1
ATOM 1458 O O . LEU A 1 196 ? 21.938 16.734 -5.074 1 78.19 196 LEU A O 1
ATOM 1462 N N . PRO A 1 197 ? 20.016 16.422 -6.254 1 75.62 197 PRO A N 1
ATOM 1463 C CA . PRO A 1 197 ? 20.438 17.469 -7.18 1 75.62 197 PRO A CA 1
ATOM 1464 C C . PRO A 1 197 ? 20.484 18.844 -6.52 1 75.62 197 PRO A C 1
ATOM 1466 O O . PRO A 1 197 ? 19.516 19.281 -5.895 1 75.62 197 PRO A O 1
ATOM 1469 N N . GLU A 1 198 ? 21.625 19.469 -6.629 1 74.44 198 GLU A N 1
ATOM 1470 C CA . GLU A 1 198 ? 21.844 20.766 -5.98 1 74.44 198 GLU A CA 1
ATOM 1471 C C . GLU A 1 198 ? 21.547 21.922 -6.938 1 74.44 198 GLU A C 1
ATOM 1473 O O . GLU A 1 198 ? 21.406 23.062 -6.512 1 74.44 198 GLU A O 1
ATOM 1478 N N . LYS A 1 199 ? 21.578 21.547 -8.156 1 74.12 199 LYS A N 1
ATOM 1479 C CA . LYS A 1 199 ? 21.344 22.562 -9.172 1 74.12 199 LYS A CA 1
ATOM 1480 C C . LYS A 1 199 ? 20.375 22.062 -10.234 1 74.12 199 LYS A C 1
ATOM 1482 O O . LYS A 1 199 ? 20.078 20.859 -10.305 1 74.12 199 LYS A O 1
ATOM 1487 N N . GLY A 1 200 ? 19.672 23.062 -10.914 1 74.62 200 GLY A N 1
ATOM 1488 C CA . GLY A 1 200 ? 18.812 22.703 -12.031 1 74.62 200 GLY A CA 1
ATOM 1489 C C . GLY A 1 200 ? 17.344 22.703 -11.68 1 74.62 200 GLY A C 1
ATOM 1490 O O . GLY A 1 200 ? 16.953 23.156 -10.594 1 74.62 200 GLY A O 1
ATOM 1491 N N . LEU A 1 201 ? 16.484 22.234 -12.617 1 74.56 201 LEU A N 1
ATOM 1492 C CA . LEU A 1 201 ? 15.031 22.266 -12.523 1 74.56 201 LEU A CA 1
ATOM 1493 C C . LEU A 1 201 ? 14.539 21.312 -11.438 1 74.56 201 LEU A C 1
ATOM 1495 O O . LEU A 1 201 ? 13.469 21.531 -10.859 1 74.56 201 LEU A O 1
ATOM 1499 N N . LEU A 1 202 ? 15.406 20.391 -11.078 1 79.69 202 LEU A N 1
ATOM 1500 C CA . LEU A 1 202 ? 14.969 19.375 -10.117 1 79.69 202 LEU A CA 1
ATOM 1501 C C . LEU A 1 202 ? 15.742 19.516 -8.805 1 79.69 202 LEU A C 1
ATOM 1503 O O . LEU A 1 202 ? 15.883 18.531 -8.062 1 79.69 202 LEU A O 1
ATOM 1507 N N . LYS A 1 203 ? 16.172 20.719 -8.586 1 81.75 203 LYS A N 1
ATOM 1508 C CA . LYS A 1 203 ? 16.953 20.984 -7.387 1 81.75 203 LYS A CA 1
ATOM 1509 C C . LYS A 1 203 ? 16.156 20.688 -6.121 1 81.75 203 LYS A C 1
ATOM 1511 O O . LYS A 1 203 ? 14.969 20.984 -6.047 1 81.75 203 LYS A O 1
ATOM 1516 N N . ALA A 1 204 ? 16.906 20.141 -5.184 1 88.56 204 ALA A N 1
ATOM 1517 C CA . ALA A 1 204 ? 16.297 19.891 -3.881 1 88.56 204 ALA A CA 1
ATOM 1518 C C . ALA A 1 204 ? 15.938 21.188 -3.176 1 88.56 204 ALA A C 1
ATOM 1520 O O . ALA A 1 204 ? 16.688 22.156 -3.232 1 88.56 204 ALA A O 1
ATOM 1521 N N . ILE A 1 205 ? 14.789 21.203 -2.518 1 90.38 205 ILE A N 1
ATOM 1522 C CA . ILE A 1 205 ? 14.367 22.375 -1.758 1 90.38 205 ILE A CA 1
ATOM 1523 C C . ILE A 1 205 ? 14.461 22.078 -0.262 1 90.38 205 ILE A C 1
ATOM 1525 O O . ILE A 1 205 ? 14.609 20.922 0.141 1 90.38 205 ILE A O 1
ATOM 1529 N N . THR A 1 206 ? 14.438 23.172 0.488 1 92.5 206 THR A N 1
ATOM 1530 C CA . THR A 1 206 ? 14.469 23 1.936 1 92.5 206 THR A CA 1
ATOM 1531 C C . THR A 1 206 ? 13.102 22.578 2.455 1 92.5 206 THR A C 1
ATOM 1533 O O . THR A 1 206 ? 12.086 22.75 1.77 1 92.5 206 THR A O 1
ATOM 1536 N N . SER A 1 207 ? 13.07 22.016 3.645 1 94.69 207 SER A N 1
ATOM 1537 C CA . SER A 1 207 ? 11.805 21.641 4.273 1 94.69 207 SER A CA 1
ATOM 1538 C C . SER A 1 207 ? 10.93 22.875 4.5 1 94.69 207 SER A C 1
ATOM 1540 O O . SER A 1 207 ? 9.703 22.797 4.41 1 94.69 207 SER A O 1
ATOM 1542 N N . GLU A 1 208 ? 11.539 24.031 4.785 1 95.25 208 GLU A N 1
ATOM 1543 C CA . GLU A 1 208 ? 10.805 25.281 5.004 1 95.25 208 GLU A CA 1
ATOM 1544 C C . GLU A 1 208 ? 10.117 25.75 3.723 1 95.25 208 GLU A C 1
ATOM 1546 O O . GLU A 1 208 ? 8.961 26.156 3.75 1 95.25 208 GLU A O 1
ATOM 1551 N N . GLU A 1 209 ? 10.891 25.656 2.633 1 94.75 209 GLU A N 1
ATOM 1552 C CA . GLU A 1 209 ? 10.305 26.016 1.341 1 94.75 209 GLU A CA 1
ATOM 1553 C C . GLU A 1 209 ? 9.148 25.094 0.982 1 94.75 209 GLU A C 1
ATOM 1555 O O . GLU A 1 209 ? 8.117 25.547 0.49 1 94.75 209 GLU A O 1
ATOM 1560 N N . ALA A 1 210 ? 9.344 23.844 1.233 1 95.38 210 ALA A N 1
ATOM 1561 C CA . ALA A 1 210 ? 8.289 22.875 0.976 1 95.38 210 ALA A CA 1
ATOM 1562 C C . ALA A 1 210 ? 7.047 23.172 1.809 1 95.38 210 ALA A C 1
ATOM 1564 O O . ALA A 1 210 ? 5.926 23.172 1.289 1 95.38 210 ALA A O 1
ATOM 1565 N N . ALA A 1 211 ? 7.242 23.469 3.037 1 97 211 ALA A N 1
ATOM 1566 C CA . ALA A 1 211 ? 6.137 23.75 3.947 1 97 211 ALA A CA 1
ATOM 1567 C C . ALA A 1 211 ? 5.332 24.953 3.469 1 97 211 ALA A C 1
ATOM 1569 O O . ALA A 1 211 ? 4.098 24.938 3.475 1 97 211 ALA A O 1
ATOM 1570 N N . GLU A 1 212 ? 6.027 25.984 3.053 1 96.06 212 GLU A N 1
ATOM 1571 C CA . GLU A 1 212 ? 5.359 27.188 2.561 1 96.06 212 GLU A CA 1
ATOM 1572 C C . GLU A 1 212 ? 4.492 26.875 1.345 1 96.06 212 GLU A C 1
ATOM 1574 O O . GLU A 1 212 ? 3.35 27.328 1.258 1 96.06 212 GLU A O 1
ATOM 1579 N N . GLN A 1 213 ? 5.055 26.156 0.462 1 96.62 213 GLN A N 1
ATOM 1580 C CA . GLN A 1 213 ? 4.305 25.766 -0.73 1 96.62 213 GLN A CA 1
ATOM 1581 C C . GLN A 1 213 ? 3.104 24.906 -0.371 1 96.62 213 GLN A C 1
ATOM 1583 O O . GLN A 1 213 ? 2.014 25.078 -0.916 1 96.62 213 GLN A O 1
ATOM 1588 N N . ILE A 1 214 ? 3.281 24 0.532 1 97.19 214 ILE A N 1
ATOM 1589 C CA . ILE A 1 214 ? 2.234 23.062 0.943 1 97.19 214 ILE A CA 1
ATOM 1590 C C . ILE A 1 214 ? 1.074 23.844 1.566 1 97.19 214 ILE A C 1
ATOM 1592 O O . ILE A 1 214 ? -0.089 23.609 1.229 1 97.19 214 ILE A O 1
ATOM 1596 N N . LEU A 1 215 ? 1.364 24.812 2.449 1 97.44 215 LEU A N 1
ATOM 1597 C CA . LEU A 1 215 ? 0.307 25.594 3.088 1 97.44 215 LEU A CA 1
ATOM 1598 C C . LEU A 1 215 ? -0.499 26.359 2.053 1 97.44 215 LEU A C 1
ATOM 1600 O O . LEU A 1 215 ? -1.723 26.469 2.16 1 97.44 215 LEU A O 1
ATOM 1604 N N . LYS A 1 216 ? 0.187 26.891 1.03 1 96.81 216 LYS A N 1
ATOM 1605 C CA . LYS A 1 216 ? -0.5 27.609 -0.036 1 96.81 216 LYS A CA 1
ATOM 1606 C C . LYS A 1 216 ? -1.402 26.672 -0.839 1 96.81 216 LYS A C 1
ATOM 1608 O O . LYS A 1 216 ? -2.521 27.047 -1.2 1 96.81 216 LYS A O 1
ATOM 1613 N N . ILE A 1 217 ? -0.932 25.531 -1.104 1 96.56 217 ILE A N 1
ATOM 1614 C CA . ILE A 1 217 ? -1.669 24.531 -1.87 1 96.56 217 ILE A CA 1
ATOM 1615 C C . ILE A 1 217 ? -2.92 24.109 -1.103 1 96.56 217 ILE A C 1
ATOM 1617 O O . ILE A 1 217 ? -4.012 24.031 -1.674 1 96.56 217 ILE A O 1
ATOM 1621 N N . VAL A 1 218 ? -2.729 23.844 0.148 1 96.25 218 VAL A N 1
ATOM 1622 C CA . VAL A 1 218 ? -3.834 23.422 1.002 1 96.25 218 VAL A CA 1
ATOM 1623 C C . VAL A 1 218 ? -4.883 24.516 1.08 1 96.25 218 VAL A C 1
ATOM 1625 O O . VAL A 1 218 ? -6.082 24.25 1.001 1 96.25 218 VAL A O 1
ATOM 1628 N N . ALA A 1 219 ? -4.441 25.734 1.214 1 95.56 219 ALA A N 1
ATOM 1629 C CA . ALA A 1 219 ? -5.348 26.875 1.273 1 95.56 219 ALA A CA 1
ATOM 1630 C C . ALA A 1 219 ? -6.168 27 -0.009 1 95.56 219 ALA A C 1
ATOM 1632 O O . ALA A 1 219 ? -7.324 27.438 0.023 1 95.56 219 ALA A O 1
ATOM 1633 N N . LYS A 1 220 ? -5.629 26.562 -1.149 1 94.88 220 LYS A N 1
ATOM 1634 C CA . LYS A 1 220 ? -6.289 26.672 -2.447 1 94.88 220 LYS A CA 1
ATOM 1635 C C . LYS A 1 220 ? -7.242 25.5 -2.672 1 94.88 220 LYS A C 1
ATOM 1637 O O . LYS A 1 220 ? -7.996 25.484 -3.648 1 94.88 220 LYS A O 1
ATOM 1642 N N . GLY A 1 221 ? -7.191 24.5 -1.865 1 93.69 221 GLY A N 1
ATOM 1643 C CA . GLY A 1 221 ? -8.141 23.406 -1.901 1 93.69 221 GLY A CA 1
ATOM 1644 C C . GLY A 1 221 ? -7.836 22.391 -2.994 1 93.69 221 GLY A C 1
ATOM 1645 O O . GLY A 1 221 ? -8.75 21.797 -3.572 1 93.69 221 GLY A O 1
ATOM 1646 N N . LYS A 1 222 ? -6.602 22.188 -3.314 1 92.88 222 LYS A N 1
ATOM 1647 C CA . LYS A 1 222 ? -6.227 21.234 -4.363 1 92.88 222 LYS A CA 1
ATOM 1648 C C . LYS A 1 222 ? -6.344 19.797 -3.869 1 92.88 222 LYS A C 1
ATOM 1650 O O . LYS A 1 222 ? -6.027 19.5 -2.713 1 92.88 222 LYS A O 1
ATOM 1655 N N . ASP A 1 223 ? -6.773 18.938 -4.773 1 92.88 223 ASP A N 1
ATOM 1656 C CA . ASP A 1 223 ? -6.871 17.516 -4.449 1 92.88 223 ASP A CA 1
ATOM 1657 C C . ASP A 1 223 ? -5.484 16.891 -4.344 1 92.88 223 ASP A C 1
ATOM 1659 O O . ASP A 1 223 ? -5.234 16.062 -3.455 1 92.88 223 ASP A O 1
ATOM 1663 N N . GLU A 1 224 ? -4.633 17.25 -5.27 1 93.62 224 GLU A N 1
ATOM 1664 C CA . GLU A 1 224 ? -3.27 16.734 -5.363 1 93.62 224 GLU A CA 1
ATOM 1665 C C . GLU A 1 224 ? -2.309 17.812 -5.867 1 93.62 224 GLU A C 1
ATOM 1667 O O . GLU A 1 224 ? -2.691 18.656 -6.672 1 93.62 224 GLU A O 1
ATOM 1672 N N . ALA A 1 225 ? -1.092 17.719 -5.344 1 94 225 ALA A N 1
ATOM 1673 C CA . ALA A 1 225 ? -0.106 18.688 -5.828 1 94 225 ALA A CA 1
ATOM 1674 C C . ALA A 1 225 ? 1.312 18.156 -5.664 1 94 225 ALA A C 1
ATOM 1676 O O . ALA A 1 225 ? 1.598 17.406 -4.719 1 94 225 ALA A O 1
ATOM 1677 N N . PHE A 1 226 ? 2.094 18.5 -6.594 1 93.69 226 PHE A N 1
ATOM 1678 C CA . PHE A 1 226 ? 3.523 18.219 -6.523 1 93.69 226 PHE A CA 1
ATOM 1679 C C . PHE A 1 226 ? 4.281 19.422 -5.957 1 93.69 226 PHE A C 1
ATOM 1681 O O . PHE A 1 226 ? 3.945 20.562 -6.25 1 93.69 226 PHE A O 1
ATOM 1688 N N . VAL A 1 227 ? 5.25 19.125 -5.195 1 92.56 227 VAL A N 1
ATOM 1689 C CA . VAL A 1 227 ? 6.043 20.172 -4.562 1 92.56 227 VAL A CA 1
ATOM 1690 C C . VAL A 1 227 ? 7.531 19.906 -4.773 1 92.56 227 VAL A C 1
ATOM 1692 O O . VAL A 1 227 ? 8.062 18.922 -4.254 1 92.56 227 VAL A O 1
ATOM 1695 N N . PRO A 1 228 ? 8.32 20.75 -5.512 1 91.62 228 PRO A N 1
ATOM 1696 C CA . PRO A 1 228 ? 7.812 21.891 -6.277 1 91.62 228 PRO A CA 1
ATOM 1697 C C . PRO A 1 228 ? 6.949 21.469 -7.465 1 91.62 228 PRO A C 1
ATOM 1699 O O . PRO A 1 228 ? 6.902 20.281 -7.805 1 91.62 228 PRO A O 1
ATOM 1702 N N . GLY A 1 229 ? 6.312 22.438 -8.109 1 90.31 229 GLY A N 1
ATOM 1703 C CA . GLY A 1 229 ? 5.328 22.172 -9.141 1 90.31 229 GLY A CA 1
ATOM 1704 C C . GLY A 1 229 ? 5.914 21.5 -10.367 1 90.31 229 GLY A C 1
ATOM 1705 O O . GLY A 1 229 ? 5.215 20.766 -11.07 1 90.31 229 GLY A O 1
ATOM 1706 N N . ILE A 1 230 ? 7.199 21.609 -10.578 1 87.38 230 ILE A N 1
ATOM 1707 C CA . ILE A 1 230 ? 7.863 21.047 -11.75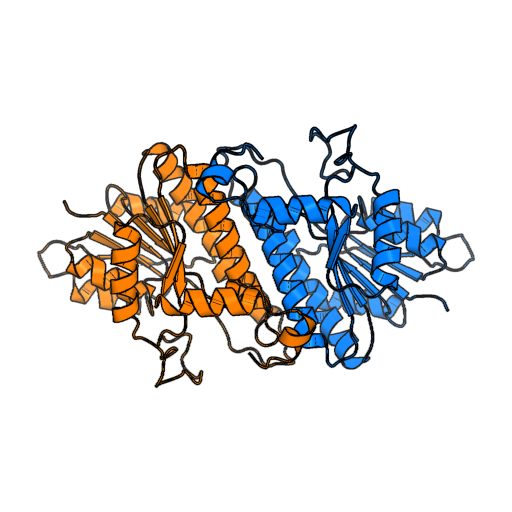 1 87.38 230 ILE A CA 1
ATOM 1708 C C . ILE A 1 230 ? 7.793 19.531 -11.703 1 87.38 230 ILE A C 1
ATOM 1710 O O . ILE A 1 230 ? 7.812 18.875 -12.75 1 87.38 230 ILE A O 1
ATOM 1714 N N . TRP A 1 231 ? 7.633 19.047 -10.617 1 88.69 231 TRP A N 1
ATOM 1715 C CA . TRP A 1 231 ? 7.629 17.594 -10.461 1 88.69 231 TRP A CA 1
ATOM 1716 C C . TRP A 1 231 ? 6.359 16.984 -11.055 1 88.69 231 TRP A C 1
ATOM 1718 O O . TRP A 1 231 ? 6.289 15.773 -11.281 1 88.69 231 TRP A O 1
ATOM 1728 N N . LYS A 1 232 ? 5.41 17.781 -11.273 1 88.44 232 LYS A N 1
ATOM 1729 C CA . LYS A 1 232 ? 4.23 17.312 -11.992 1 88.44 232 LYS A CA 1
ATOM 1730 C C . LYS A 1 232 ? 4.594 16.859 -13.406 1 88.44 232 LYS A C 1
ATOM 1732 O O . LYS A 1 232 ? 4.105 15.836 -13.883 1 88.44 232 LYS A O 1
ATOM 1737 N N . LEU A 1 233 ? 5.383 17.641 -13.984 1 85.5 233 LEU A N 1
ATOM 1738 C CA . LEU A 1 233 ? 5.82 17.297 -15.328 1 85.5 233 LEU A CA 1
ATOM 1739 C C . LEU A 1 233 ? 6.676 16.031 -15.32 1 85.5 233 LEU A C 1
ATOM 1741 O O . LEU A 1 233 ? 6.535 15.172 -16.188 1 85.5 233 LEU A O 1
ATOM 1745 N N . VAL A 1 234 ? 7.508 15.969 -14.344 1 85 234 VAL A N 1
ATOM 1746 C CA . VAL A 1 234 ? 8.352 14.789 -14.211 1 85 234 VAL A CA 1
ATOM 1747 C C . VAL A 1 234 ? 7.488 13.547 -14.008 1 85 234 VAL A C 1
ATOM 1749 O O . VAL A 1 234 ? 7.727 12.508 -14.633 1 85 234 VAL A O 1
ATOM 1752 N N . ALA A 1 235 ? 6.512 13.719 -13.164 1 84.5 235 ALA A N 1
ATOM 1753 C CA . ALA A 1 235 ? 5.594 12.609 -12.906 1 84.5 235 ALA A CA 1
ATOM 1754 C C . ALA A 1 235 ? 4.871 12.188 -14.18 1 84.5 235 ALA A C 1
ATOM 1756 O O . ALA A 1 235 ? 4.723 10.992 -14.453 1 84.5 235 ALA A O 1
ATOM 1757 N N . LEU A 1 236 ? 4.441 13.141 -14.93 1 81.56 236 LEU A N 1
ATOM 1758 C CA . LEU A 1 236 ? 3.754 12.867 -16.188 1 81.56 236 LEU A CA 1
ATOM 1759 C C . LEU A 1 236 ? 4.641 12.055 -17.125 1 81.56 236 LEU A C 1
ATOM 1761 O O . LEU A 1 236 ? 4.172 11.109 -17.766 1 81.56 236 LEU A O 1
ATOM 1765 N N . ILE A 1 237 ? 5.867 12.406 -17.156 1 81.25 237 ILE A N 1
ATOM 1766 C CA . ILE A 1 237 ? 6.816 11.711 -18.016 1 81.25 237 ILE A CA 1
ATOM 1767 C C . ILE A 1 237 ? 7.031 10.289 -17.5 1 81.25 237 ILE A C 1
ATOM 1769 O O . ILE A 1 237 ? 6.941 9.32 -18.266 1 81.25 237 ILE A O 1
ATOM 1773 N N . ILE A 1 238 ? 7.211 10.18 -16.234 1 79.94 238 ILE A N 1
ATOM 1774 C CA . ILE A 1 238 ? 7.547 8.906 -15.617 1 79.94 238 ILE A CA 1
ATOM 1775 C C . ILE A 1 238 ? 6.391 7.922 -15.789 1 79.94 238 ILE A C 1
ATOM 1777 O O . ILE A 1 238 ? 6.609 6.746 -16.109 1 79.94 238 ILE A O 1
ATOM 1781 N N . VAL A 1 239 ? 5.195 8.383 -15.609 1 78.62 239 VAL A N 1
ATOM 1782 C CA . VAL A 1 239 ? 4.031 7.5 -15.625 1 78.62 239 VAL A CA 1
ATOM 1783 C C . VAL A 1 239 ? 3.738 7.055 -17.062 1 78.62 239 VAL A C 1
ATOM 1785 O O . VAL A 1 239 ? 3.189 5.973 -17.281 1 78.62 239 VAL A O 1
ATOM 1788 N N . ASN A 1 240 ? 4.258 7.816 -17.984 1 77.5 240 ASN A N 1
ATOM 1789 C CA . ASN A 1 240 ? 3.887 7.527 -19.375 1 77.5 240 ASN A CA 1
ATOM 1790 C C . ASN A 1 240 ? 5.035 6.871 -20.125 1 77.5 240 ASN A C 1
ATOM 1792 O O . ASN A 1 240 ? 4.848 6.391 -21.25 1 77.5 240 ASN A O 1
ATOM 1796 N N . ILE A 1 241 ? 6.211 6.855 -19.594 1 78.12 241 ILE A N 1
ATOM 1797 C CA . ILE A 1 241 ? 7.332 6.18 -20.234 1 78.12 241 ILE A CA 1
ATOM 1798 C C . ILE A 1 241 ? 7.035 4.688 -20.359 1 78.12 241 ILE A C 1
ATOM 1800 O O . ILE A 1 241 ? 6.652 4.039 -19.391 1 78.12 241 ILE A O 1
ATOM 1804 N N . PRO A 1 242 ? 7.121 4.203 -21.578 1 74.75 242 PRO A N 1
ATOM 1805 C CA . PRO A 1 242 ? 6.883 2.768 -21.75 1 74.75 242 PRO A CA 1
ATOM 1806 C C . PRO A 1 242 ? 7.773 1.907 -20.859 1 74.75 242 PRO A C 1
ATOM 1808 O O . PRO A 1 242 ? 8.914 2.279 -20.578 1 74.75 242 PRO A O 1
ATOM 1811 N N . ASN A 1 243 ? 7.199 0.787 -20.484 1 74 243 ASN A N 1
ATOM 1812 C CA . ASN A 1 243 ? 7.855 -0.11 -19.547 1 74 243 ASN A CA 1
ATOM 1813 C C . ASN A 1 243 ? 9.242 -0.524 -20.031 1 74 243 ASN A C 1
ATOM 1815 O O . ASN A 1 243 ? 10.18 -0.61 -19.234 1 74 243 ASN A O 1
ATOM 1819 N N . PHE A 1 244 ? 9.344 -0.814 -21.297 1 73.19 244 PHE A N 1
ATOM 1820 C CA . PHE A 1 244 ? 10.602 -1.331 -21.828 1 73.19 244 PHE A CA 1
ATOM 1821 C C . PHE A 1 244 ? 11.703 -0.29 -21.703 1 73.19 244 PHE A C 1
ATOM 1823 O O . PHE A 1 244 ? 12.891 -0.637 -21.656 1 73.19 244 PHE A O 1
ATOM 1830 N N . ILE A 1 245 ? 11.328 1.041 -21.703 1 70.88 245 ILE A N 1
ATOM 1831 C CA . ILE A 1 245 ? 12.289 2.115 -21.5 1 70.88 245 ILE A CA 1
ATOM 1832 C C . ILE A 1 245 ? 12.516 2.334 -20.016 1 70.88 245 ILE A C 1
ATOM 1834 O O . ILE A 1 245 ? 13.656 2.506 -19.562 1 70.88 245 ILE A O 1
ATOM 1838 N N . PHE A 1 246 ? 11.492 2.199 -19.281 1 74 246 PHE A N 1
ATOM 1839 C CA . PHE A 1 246 ? 11.523 2.508 -17.859 1 74 246 PHE A CA 1
ATOM 1840 C C . PHE A 1 246 ? 12.398 1.51 -17.109 1 74 246 PHE A C 1
ATOM 1842 O O . PHE A 1 246 ? 13.141 1.888 -16.203 1 74 246 PHE A O 1
ATOM 1849 N N . LYS A 1 247 ? 12.344 0.292 -17.5 1 71 247 LYS A N 1
ATOM 1850 C CA . LYS A 1 247 ? 13.102 -0.746 -16.797 1 71 247 LYS A CA 1
ATOM 1851 C C . LYS A 1 247 ? 14.609 -0.535 -16.969 1 71 247 LYS A C 1
ATOM 1853 O O . LYS A 1 247 ? 15.406 -1.114 -16.234 1 71 247 LYS A O 1
ATOM 1858 N N . LYS A 1 248 ? 14.977 0.26 -17.953 1 69.75 248 LYS A N 1
ATOM 1859 C CA . LYS A 1 248 ? 16.391 0.515 -18.234 1 69.75 248 LYS A CA 1
ATOM 1860 C C . LYS A 1 248 ? 16.875 1.748 -17.484 1 69.75 248 LYS A C 1
ATOM 1862 O O . LYS A 1 248 ? 18.078 1.979 -17.375 1 69.75 248 LYS A O 1
ATOM 1867 N N . LEU A 1 249 ? 15.898 2.494 -16.922 1 64.62 249 LEU A N 1
ATOM 1868 C CA . LEU A 1 249 ? 16.25 3.732 -16.234 1 64.62 249 LEU A CA 1
ATOM 1869 C C . LEU A 1 249 ? 16.719 3.451 -14.805 1 64.62 249 LEU A C 1
ATOM 1871 O O . LEU A 1 249 ? 16.141 2.609 -14.117 1 64.62 249 LEU A O 1
ATOM 1875 N N . SER A 1 250 ? 17.969 3.855 -14.547 1 58.88 250 SER A N 1
ATOM 1876 C CA . SER A 1 250 ? 18.531 3.67 -13.211 1 58.88 250 SER A CA 1
ATOM 1877 C C . SER A 1 250 ? 18 4.73 -12.25 1 58.88 250 SER A C 1
ATOM 1879 O O . SER A 1 250 ? 18.719 5.668 -11.898 1 58.88 250 SER A O 1
ATOM 1881 N N . ILE A 1 251 ? 16.688 4.801 -12.172 1 57.78 251 ILE A N 1
ATOM 1882 C CA . ILE A 1 251 ? 16.125 5.789 -11.25 1 57.78 251 ILE A CA 1
ATOM 1883 C C . ILE A 1 251 ? 15.398 5.086 -10.117 1 57.78 251 ILE A C 1
ATOM 1885 O O . ILE A 1 251 ? 14.883 3.979 -10.289 1 57.78 251 ILE A O 1
ATOM 1889 N N . MET B 1 1 ? 8.125 -31 -19.906 1 72.44 1 MET B N 1
ATOM 1890 C CA . MET B 1 1 ? 8.82 -30.984 -18.625 1 72.44 1 MET B CA 1
ATOM 1891 C C . MET B 1 1 ? 7.863 -30.578 -17.5 1 72.44 1 MET B C 1
ATOM 1893 O O . MET B 1 1 ? 6.965 -29.766 -17.703 1 72.44 1 MET B O 1
ATOM 1897 N N . VAL B 1 2 ? 7.941 -31.359 -16.391 1 90.88 2 VAL B N 1
ATOM 1898 C CA . VAL B 1 2 ? 7.074 -31.125 -15.242 1 90.88 2 VAL B CA 1
ATOM 1899 C C . VAL B 1 2 ? 7.445 -29.812 -14.562 1 90.88 2 VAL B C 1
ATOM 1901 O O . VAL B 1 2 ? 8.602 -29.609 -14.18 1 90.88 2 VAL B O 1
ATOM 1904 N N . LYS B 1 3 ? 6.484 -28.875 -14.57 1 96.81 3 LYS B N 1
ATOM 1905 C CA . LYS B 1 3 ? 6.746 -27.594 -13.906 1 96.81 3 LYS B CA 1
ATOM 1906 C C . LYS B 1 3 ? 6.59 -27.719 -12.391 1 96.81 3 LYS B C 1
ATOM 1908 O O . LYS B 1 3 ? 5.723 -28.453 -11.914 1 96.81 3 LYS B O 1
ATOM 1913 N N . LYS B 1 4 ? 7.473 -27.031 -11.711 1 98.31 4 LYS B N 1
ATOM 1914 C CA . LYS B 1 4 ? 7.414 -26.922 -10.258 1 98.31 4 LYS B CA 1
ATOM 1915 C C . LYS B 1 4 ? 6.84 -25.562 -9.836 1 98.31 4 LYS B C 1
ATOM 1917 O O . LYS B 1 4 ? 7.441 -24.516 -10.102 1 98.31 4 LYS B O 1
ATOM 1922 N N . ILE B 1 5 ? 5.691 -25.625 -9.141 1 98.56 5 ILE B N 1
ATOM 1923 C CA . ILE B 1 5 ? 4.906 -24.406 -8.969 1 98.56 5 ILE B CA 1
ATOM 1924 C C . ILE B 1 5 ? 4.508 -24.25 -7.508 1 98.56 5 ILE B C 1
ATOM 1926 O O . ILE B 1 5 ? 4.16 -25.219 -6.844 1 98.56 5 ILE B O 1
ATOM 1930 N N . ILE B 1 6 ? 4.594 -23.031 -7.008 1 98.69 6 ILE B N 1
ATOM 1931 C CA . ILE B 1 6 ? 4.008 -22.688 -5.723 1 98.69 6 ILE B CA 1
ATOM 1932 C C . ILE B 1 6 ? 2.789 -21.797 -5.938 1 98.69 6 ILE B C 1
ATOM 1934 O O . ILE B 1 6 ? 2.854 -20.812 -6.684 1 98.69 6 ILE B O 1
ATOM 1938 N N . VAL B 1 7 ? 1.684 -22.141 -5.391 1 98.75 7 VAL B N 1
ATOM 1939 C CA . VAL B 1 7 ? 0.5 -21.297 -5.367 1 98.75 7 VAL B CA 1
ATOM 1940 C C . VAL B 1 7 ? 0.186 -20.875 -3.928 1 98.75 7 VAL B C 1
ATOM 1942 O O . VAL B 1 7 ? -0.165 -21.719 -3.1 1 98.75 7 VAL B O 1
ATOM 1945 N N . ILE B 1 8 ? 0.367 -19.656 -3.66 1 98.38 8 ILE B N 1
ATOM 1946 C CA . ILE B 1 8 ? 0.029 -19.094 -2.359 1 98.38 8 ILE B CA 1
ATOM 1947 C C . ILE B 1 8 ? -1.397 -18.547 -2.387 1 98.38 8 ILE B C 1
ATOM 1949 O O . ILE B 1 8 ? -1.729 -17.703 -3.221 1 98.38 8 ILE B O 1
ATOM 1953 N N . GLY B 1 9 ? -2.186 -18.938 -1.421 1 97.19 9 GLY B N 1
ATOM 1954 C CA . GLY B 1 9 ? -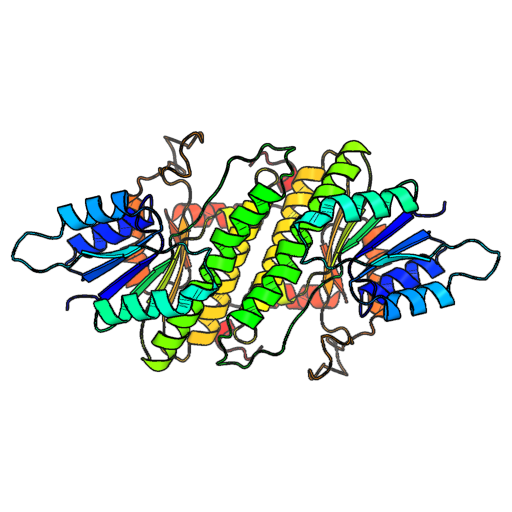3.619 -18.703 -1.498 1 97.19 9 GLY B CA 1
ATOM 1955 C C . GLY B 1 9 ? -4.348 -19.734 -2.328 1 97.19 9 GLY B C 1
ATOM 1956 O O . GLY B 1 9 ? -5.223 -19.406 -3.125 1 97.19 9 GLY B O 1
ATOM 1957 N N . ALA B 1 10 ? -3.998 -20.938 -2.154 1 97.12 10 ALA B N 1
ATOM 1958 C CA . ALA B 1 10 ? -4.445 -22.016 -3.033 1 97.12 10 ALA B CA 1
ATOM 1959 C C . ALA B 1 10 ? -5.758 -22.609 -2.543 1 97.12 10 ALA B C 1
ATOM 1961 O O . ALA B 1 10 ? -6.359 -23.453 -3.221 1 97.12 10 ALA B O 1
ATOM 1962 N N . SER B 1 11 ? -6.309 -22.172 -1.452 1 94.5 11 SER B N 1
ATOM 1963 C CA . SER B 1 11 ? -7.422 -22.859 -0.815 1 94.5 11 SER B CA 1
ATOM 1964 C C . SER B 1 11 ? -8.758 -22.453 -1.422 1 94.5 11 SER B C 1
ATOM 1966 O O . SER B 1 11 ? -9.781 -23.094 -1.19 1 94.5 11 SER B O 1
ATOM 1968 N N . SER B 1 12 ? -8.82 -21.359 -2.146 1 92.25 12 SER B N 1
ATOM 1969 C CA . SER B 1 12 ? -10.094 -20.906 -2.699 1 92.25 12 SER B CA 1
ATOM 1970 C C . SER B 1 12 ? -9.875 -19.953 -3.875 1 92.25 12 SER B C 1
ATOM 1972 O O . SER B 1 12 ? -8.734 -19.641 -4.227 1 92.25 12 SER B O 1
ATOM 1974 N N . GLY B 1 13 ? -10.922 -19.766 -4.582 1 93.88 13 GLY B N 1
ATOM 1975 C CA . GLY B 1 13 ? -10.953 -18.703 -5.578 1 93.88 13 GLY B CA 1
ATOM 1976 C C . GLY B 1 13 ? -10.008 -18.953 -6.742 1 93.88 13 GLY B C 1
ATOM 1977 O O . GLY B 1 13 ? -9.953 -20.062 -7.273 1 93.88 13 GLY B O 1
ATOM 1978 N N . ILE B 1 14 ? -9.43 -17.859 -7.152 1 94.94 14 ILE B N 1
ATOM 1979 C CA . ILE B 1 14 ? -8.562 -17.875 -8.32 1 94.94 14 ILE B CA 1
ATOM 1980 C C . ILE B 1 14 ? -7.332 -18.734 -8.031 1 94.94 14 ILE B C 1
ATOM 1982 O O . ILE B 1 14 ? -6.871 -19.484 -8.898 1 94.94 14 ILE B O 1
ATOM 1986 N N . GLY B 1 15 ? -6.812 -18.688 -6.781 1 97.56 15 GLY B N 1
ATOM 1987 C CA . GLY B 1 15 ? -5.66 -19.484 -6.402 1 97.56 15 GLY B CA 1
ATOM 1988 C C . GLY B 1 15 ? -5.906 -20.984 -6.523 1 97.56 15 GLY B C 1
ATOM 1989 O O . GLY B 1 15 ? -5.082 -21.703 -7.074 1 97.56 15 GLY B O 1
ATOM 1990 N N . LYS B 1 16 ? -7.02 -21.344 -6.031 1 97.19 16 LYS B N 1
ATOM 1991 C CA . LYS B 1 16 ? -7.395 -22.75 -6.141 1 97.19 16 LYS B CA 1
ATOM 1992 C C . LYS B 1 16 ? -7.52 -23.188 -7.602 1 97.19 16 LYS B C 1
ATOM 1994 O O . LYS B 1 16 ? -7.02 -24.234 -7.992 1 97.19 16 LYS B O 1
ATOM 1999 N N . ALA B 1 17 ? -8.172 -22.359 -8.391 1 97.5 17 ALA B N 1
ATOM 2000 C CA . ALA B 1 17 ? -8.391 -22.672 -9.805 1 97.5 17 ALA B CA 1
ATOM 2001 C C . ALA B 1 17 ? -7.066 -22.766 -10.555 1 97.5 17 ALA B C 1
ATOM 2003 O O . ALA B 1 17 ? -6.895 -23.625 -11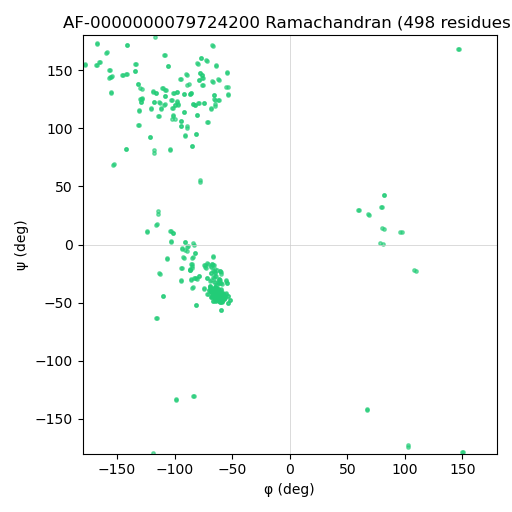.414 1 97.5 17 ALA B O 1
ATOM 2004 N N . ILE B 1 18 ? -6.141 -21.906 -10.227 1 98.06 18 ILE B N 1
ATOM 2005 C CA . ILE B 1 18 ? -4.82 -21.938 -10.852 1 98.06 18 ILE B CA 1
ATOM 2006 C C . ILE B 1 18 ? -4.102 -23.219 -10.484 1 98.06 18 ILE B C 1
ATOM 2008 O O . ILE B 1 18 ? -3.533 -23.891 -11.344 1 98.06 18 ILE B O 1
ATOM 2012 N N . ALA B 1 19 ? -4.137 -23.531 -9.195 1 98.19 19 ALA B N 1
ATOM 2013 C CA . ALA B 1 19 ? -3.492 -24.766 -8.727 1 98.19 19 ALA B CA 1
ATOM 2014 C C . ALA B 1 19 ? -4.043 -25.984 -9.461 1 98.19 19 ALA B C 1
ATOM 2016 O O . ALA B 1 19 ? -3.277 -26.812 -9.961 1 98.19 19 ALA B O 1
ATOM 2017 N N . GLU B 1 20 ? -5.32 -26.047 -9.586 1 97.5 20 GLU B N 1
ATOM 2018 C CA . GLU B 1 20 ? -5.961 -27.188 -10.227 1 97.5 20 GLU B CA 1
ATOM 2019 C C . GLU B 1 20 ? -5.641 -27.234 -11.719 1 97.5 20 GLU B C 1
ATOM 2021 O O . GLU B 1 20 ? -5.422 -28.312 -12.281 1 97.5 20 GLU B O 1
ATOM 2026 N N . ALA B 1 21 ? -5.633 -26.078 -12.352 1 97.38 21 ALA B N 1
ATOM 2027 C CA . ALA B 1 21 ? -5.293 -26.016 -13.773 1 97.38 21 ALA B CA 1
ATOM 2028 C C . ALA B 1 21 ? -3.863 -26.484 -14.016 1 97.38 21 ALA B C 1
ATOM 2030 O O . ALA B 1 21 ? -3.6 -27.219 -14.969 1 97.38 21 ALA B O 1
ATOM 2031 N N . GLU B 1 22 ? -2.961 -26.094 -13.156 1 97.62 22 GLU B N 1
ATOM 2032 C CA . GLU B 1 22 ? -1.563 -26.484 -13.289 1 97.62 22 GLU B CA 1
ATOM 2033 C C . GLU B 1 22 ? -1.395 -27.984 -13.039 1 97.62 22 GLU B C 1
ATOM 2035 O O . GLU B 1 22 ? -0.629 -28.656 -13.742 1 97.62 22 GLU B O 1
ATOM 2040 N N . LEU B 1 23 ? -2.094 -28.516 -12.039 1 96.75 23 LEU B N 1
ATOM 2041 C CA . LEU B 1 23 ? -2.07 -29.938 -11.773 1 96.75 23 LEU B CA 1
ATOM 2042 C C . LEU B 1 23 ? -2.605 -30.719 -12.969 1 96.75 23 LEU B C 1
ATOM 2044 O O . LEU B 1 23 ? -2.035 -31.75 -13.352 1 96.75 23 LEU B O 1
ATOM 2048 N N . LYS B 1 24 ? -3.66 -30.219 -13.531 1 95.5 24 LYS B N 1
ATOM 2049 C CA . LYS B 1 24 ? -4.246 -30.828 -14.719 1 95.5 24 LYS B CA 1
ATOM 2050 C C . LYS B 1 24 ? -3.246 -30.875 -15.867 1 95.5 24 LYS B C 1
ATOM 2052 O O . LYS B 1 24 ? -3.238 -31.828 -16.656 1 95.5 24 LYS B O 1
ATOM 2057 N N . ASN B 1 25 ? -2.412 -29.875 -15.914 1 95.69 25 ASN B N 1
ATOM 2058 C CA . ASN B 1 25 ? -1.407 -29.766 -16.969 1 95.69 25 ASN B CA 1
ATOM 2059 C C . ASN B 1 25 ? -0.167 -30.594 -16.641 1 95.69 25 ASN B C 1
ATOM 2061 O O . ASN B 1 25 ? 0.815 -30.578 -17.391 1 95.69 25 ASN B O 1
ATOM 2065 N N . GLY B 1 26 ? -0.129 -31.281 -15.492 1 94.62 26 GLY B N 1
ATOM 2066 C CA . GLY B 1 26 ? 0.937 -32.219 -15.188 1 94.62 26 GLY B CA 1
ATOM 2067 C C . GLY B 1 26 ? 2.033 -31.625 -14.328 1 94.62 26 GLY B C 1
ATOM 2068 O O . GLY B 1 26 ? 3.078 -32.25 -14.117 1 94.62 26 GLY B O 1
ATOM 2069 N N . SER B 1 27 ? 1.821 -30.438 -13.781 1 97.06 27 SER B N 1
ATOM 2070 C CA . SER B 1 27 ? 2.812 -29.781 -12.938 1 97.06 27 SER B CA 1
ATOM 2071 C C . SER B 1 27 ? 2.791 -30.344 -11.523 1 97.06 27 SER B C 1
ATOM 2073 O O . SER B 1 27 ? 1.815 -30.984 -11.117 1 97.06 27 SER B O 1
ATOM 2075 N N . GLU B 1 28 ? 3.896 -30.234 -10.812 1 97.38 28 GLU B N 1
ATOM 2076 C CA . GLU B 1 28 ? 3.92 -30.375 -9.359 1 97.38 28 GLU B CA 1
ATOM 2077 C C . GLU B 1 28 ? 3.617 -29.047 -8.672 1 97.38 28 GLU B C 1
ATOM 2079 O O . GLU B 1 28 ? 4.203 -28.016 -9.016 1 97.38 28 GLU B O 1
ATOM 2084 N N . VAL B 1 29 ? 2.689 -29.078 -7.758 1 98.44 29 VAL B N 1
ATOM 2085 C CA . VAL B 1 29 ? 2.211 -27.812 -7.188 1 98.44 29 VAL B CA 1
ATOM 2086 C C . VAL B 1 29 ? 2.254 -27.891 -5.664 1 98.44 29 VAL B C 1
ATOM 2088 O O . VAL B 1 29 ? 1.676 -28.797 -5.062 1 98.44 29 VAL B O 1
ATOM 2091 N N . VAL B 1 30 ? 2.969 -26.984 -5.051 1 98.56 30 VAL B N 1
ATOM 2092 C CA . VAL B 1 30 ? 2.832 -26.781 -3.613 1 98.56 30 VAL B CA 1
ATOM 2093 C C . VAL B 1 30 ? 1.658 -25.844 -3.34 1 98.56 30 VAL B C 1
ATOM 2095 O O . VAL B 1 30 ? 1.619 -24.719 -3.852 1 98.56 30 VAL B O 1
ATOM 2098 N N . LEU B 1 31 ? 0.71 -26.328 -2.592 1 98.5 31 LEU B N 1
ATOM 2099 C CA . LEU B 1 31 ? -0.467 -25.578 -2.168 1 98.5 31 LEU B CA 1
ATOM 2100 C C . LEU B 1 31 ? -0.221 -24.906 -0.828 1 98.5 31 LEU B C 1
ATOM 2102 O O . LEU B 1 31 ? -0.072 -25.562 0.198 1 98.5 31 LEU B O 1
ATOM 2106 N N . VAL B 1 32 ? -0.195 -23.578 -0.847 1 98.25 32 VAL B N 1
ATOM 2107 C CA . VAL B 1 32 ? 0.057 -22.828 0.38 1 98.25 32 VAL B CA 1
ATOM 2108 C C . VAL B 1 32 ? -1.197 -22.047 0.781 1 98.25 32 VAL B C 1
ATOM 2110 O O . VAL B 1 32 ? -1.724 -21.266 -0.004 1 98.25 32 VAL B O 1
ATOM 2113 N N . ALA B 1 33 ? -1.702 -22.25 1.883 1 97.5 33 ALA B N 1
ATOM 2114 C CA . ALA B 1 33 ? -2.811 -21.5 2.484 1 97.5 33 ALA B CA 1
ATOM 2115 C C . ALA B 1 33 ? -2.949 -21.844 3.967 1 97.5 33 ALA B C 1
ATOM 2117 O O . ALA B 1 33 ? -2.277 -22.734 4.473 1 97.5 33 ALA B O 1
ATOM 2118 N N . ARG B 1 34 ? -3.801 -21.141 4.645 1 93.62 34 ARG B N 1
ATOM 2119 C CA . ARG B 1 34 ? -3.988 -21.359 6.074 1 93.62 34 ARG B CA 1
ATOM 2120 C C . ARG B 1 34 ? -5.008 -22.469 6.328 1 93.62 34 ARG B C 1
ATOM 2122 O O . ARG B 1 34 ? -4.988 -23.109 7.383 1 93.62 34 ARG B O 1
ATOM 2129 N N . ARG B 1 35 ? -5.941 -22.797 5.344 1 93.38 35 ARG B N 1
ATOM 2130 C CA . ARG B 1 35 ? -7.027 -23.75 5.527 1 93.38 35 ARG B CA 1
ATOM 2131 C C . ARG B 1 35 ? -6.602 -25.141 5.117 1 93.38 35 ARG B C 1
ATOM 2133 O O . ARG B 1 35 ? -6.809 -25.562 3.975 1 93.38 35 ARG B O 1
ATOM 2140 N N . GLU B 1 36 ? -6.176 -25.812 6.09 1 96.12 36 GLU B N 1
ATOM 2141 C CA . GLU B 1 36 ? -5.598 -27.141 5.848 1 96.12 36 GLU B CA 1
ATOM 2142 C C . GLU B 1 36 ? -6.625 -28.094 5.242 1 96.12 36 GLU B C 1
ATOM 2144 O O . GLU B 1 36 ? -6.305 -28.859 4.34 1 96.12 36 GLU B O 1
ATOM 2149 N N . LYS B 1 37 ? -7.809 -28.016 5.742 1 96.75 37 LYS B N 1
ATOM 2150 C CA . LYS B 1 37 ? -8.859 -28.906 5.258 1 96.75 37 LYS B CA 1
ATOM 2151 C C . LYS B 1 37 ? -9.094 -28.734 3.762 1 96.75 37 LYS B C 1
ATOM 2153 O O . LYS B 1 37 ? -9.234 -29.703 3.023 1 96.75 37 LYS B O 1
ATOM 2158 N N . GLU B 1 38 ? -9.141 -27.469 3.336 1 95.75 38 GLU B N 1
ATOM 2159 C CA . GLU B 1 38 ? -9.344 -27.172 1.922 1 95.75 38 GLU B CA 1
ATOM 2160 C C . GLU B 1 38 ? -8.164 -27.656 1.08 1 95.75 38 GLU B C 1
ATOM 2162 O O . GLU B 1 38 ? -8.352 -28.156 -0.029 1 95.75 38 GLU B O 1
ATOM 2167 N N . LEU B 1 39 ? -6.953 -27.516 1.584 1 97.12 39 LEU B N 1
ATOM 2168 C CA . LEU B 1 39 ? -5.762 -27.969 0.875 1 97.12 39 LEU B CA 1
ATOM 2169 C C . LEU B 1 39 ? -5.766 -29.484 0.731 1 97.12 39 LEU B C 1
ATOM 2171 O O . LEU B 1 39 ? -5.445 -30.016 -0.337 1 97.12 39 LEU B O 1
ATOM 2175 N N . LYS B 1 40 ? -6.129 -30.188 1.764 1 96.12 40 LYS B N 1
ATOM 2176 C CA . LYS B 1 40 ? -6.188 -31.656 1.741 1 96.12 40 LYS B CA 1
ATOM 2177 C C . LYS B 1 40 ? -7.211 -32.156 0.725 1 96.12 40 LYS B C 1
ATOM 2179 O O . LYS B 1 40 ? -6.992 -33.156 0.056 1 96.12 40 LYS B O 1
ATOM 2184 N N . ALA B 1 41 ? -8.281 -31.422 0.671 1 95.5 41 ALA B N 1
ATOM 2185 C CA . ALA B 1 41 ? -9.312 -31.781 -0.298 1 95.5 41 ALA B CA 1
ATOM 2186 C C . ALA B 1 41 ? -8.773 -31.703 -1.724 1 95.5 41 ALA B C 1
ATOM 2188 O O . ALA B 1 41 ? -9.047 -32.594 -2.541 1 95.5 41 ALA B O 1
ATOM 2189 N N . ILE B 1 42 ? -7.996 -30.688 -2.014 1 95.19 42 ILE B N 1
ATOM 2190 C CA . ILE B 1 42 ? -7.383 -30.547 -3.33 1 95.19 42 ILE B CA 1
ATOM 2191 C C . ILE B 1 42 ? -6.371 -31.672 -3.545 1 95.19 42 ILE B C 1
ATOM 2193 O O . ILE B 1 42 ? -6.391 -32.344 -4.578 1 95.19 42 ILE B O 1
ATOM 2197 N N . ALA B 1 43 ? -5.543 -31.859 -2.562 1 95.19 43 ALA B N 1
ATOM 2198 C CA . ALA B 1 43 ? -4.488 -32.875 -2.674 1 95.19 43 ALA B CA 1
ATOM 2199 C C . ALA B 1 43 ? -5.074 -34.25 -2.883 1 95.19 43 ALA B C 1
ATOM 2201 O O . ALA B 1 43 ? -4.547 -35.031 -3.666 1 95.19 43 ALA B O 1
ATOM 2202 N N . SER B 1 44 ? -6.156 -34.562 -2.221 1 93.62 44 SER B N 1
ATOM 2203 C CA . SER B 1 44 ? -6.773 -35.906 -2.305 1 93.62 44 SER B CA 1
ATOM 2204 C C . SER B 1 44 ? -7.309 -36.156 -3.707 1 93.62 44 SER B C 1
ATOM 2206 O O . SER B 1 44 ? -7.336 -37.312 -4.156 1 93.62 44 SER B O 1
ATOM 2208 N N . LYS B 1 45 ? -7.676 -35.125 -4.348 1 92.75 45 LYS B N 1
ATOM 2209 C CA . LYS B 1 45 ? -8.188 -35.25 -5.711 1 92.75 45 LYS B CA 1
ATOM 2210 C C . LYS B 1 45 ? -7.07 -35.594 -6.688 1 92.75 45 LYS B C 1
ATOM 2212 O O . LYS B 1 45 ? -7.301 -36.312 -7.672 1 92.75 45 LYS B O 1
ATOM 2217 N N . TRP B 1 46 ? -5.867 -35.156 -6.348 1 93.38 46 TRP B N 1
ATOM 2218 C CA . TRP B 1 46 ? -4.816 -35.219 -7.355 1 93.38 46 TRP B CA 1
ATOM 2219 C C . TRP B 1 46 ? -3.748 -36.25 -6.949 1 93.38 46 TRP B C 1
ATOM 2221 O O . TRP B 1 46 ? -2.996 -36.719 -7.797 1 93.38 46 TRP B O 1
ATOM 2231 N N . ASN B 1 47 ? -3.738 -36.406 -5.594 1 91.94 47 ASN B N 1
ATOM 2232 C CA . ASN B 1 47 ? -2.752 -37.344 -5.094 1 91.94 47 ASN B CA 1
ATOM 2233 C C . ASN B 1 47 ? -3.322 -38.781 -5.031 1 91.94 47 ASN B C 1
ATOM 2235 O O . ASN B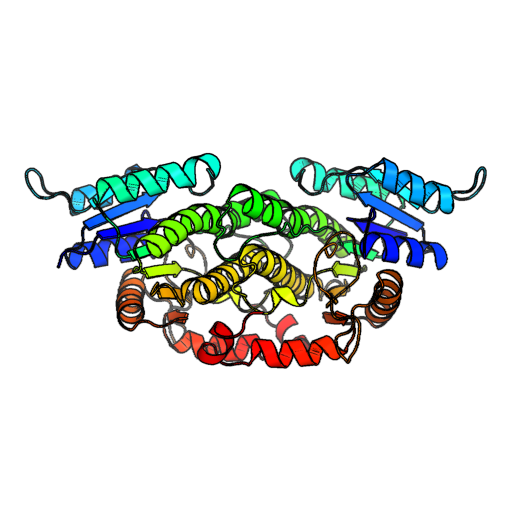 1 47 ? -4.414 -38.969 -4.504 1 91.94 47 ASN B O 1
ATOM 2239 N N . LYS B 1 48 ? -3.041 -39.562 -5.926 1 80.62 48 LYS B N 1
ATOM 2240 C CA . LYS B 1 48 ? -3.535 -40.938 -5.91 1 80.62 48 LYS B CA 1
ATOM 2241 C C . LYS B 1 48 ? -2.596 -41.844 -5.129 1 80.62 48 LYS B C 1
ATOM 2243 O O . LYS B 1 48 ? -1.377 -41.656 -5.168 1 80.62 48 LYS B O 1
ATOM 2248 N N . LYS B 1 49 ? -3.301 -42.656 -4.379 1 70.44 49 LYS B N 1
ATOM 2249 C CA . LYS B 1 49 ? -2.57 -43.594 -3.533 1 70.44 49 LYS B CA 1
ATOM 2250 C C . LYS B 1 49 ? -1.587 -44.406 -4.355 1 70.44 49 LYS B C 1
ATOM 2252 O O . LYS B 1 49 ? -1.962 -45 -5.375 1 70.44 49 LYS B O 1
ATOM 2257 N N . GLY B 1 50 ? -0.334 -44.406 -3.82 1 68.81 50 GLY B N 1
ATOM 2258 C CA . GLY B 1 50 ? 0.688 -45.219 -4.426 1 68.81 50 GLY B CA 1
ATOM 2259 C C . GLY B 1 50 ? 1.297 -44.625 -5.676 1 68.81 50 GLY B C 1
ATOM 2260 O O . GLY B 1 50 ? 2.15 -45.25 -6.32 1 68.81 50 GLY B O 1
ATOM 2261 N N . GLN B 1 51 ? 0.829 -43.375 -6.078 1 74.25 51 GLN B N 1
ATOM 2262 C CA . GLN B 1 51 ? 1.336 -42.688 -7.273 1 74.25 51 GLN B CA 1
ATOM 2263 C C . GLN B 1 51 ? 2.01 -41.375 -6.922 1 74.25 51 GLN B C 1
ATOM 2265 O O . GLN B 1 51 ? 2.184 -41.062 -5.746 1 74.25 51 GLN B O 1
ATOM 2270 N N . THR B 1 52 ? 2.465 -40.781 -7.844 1 79 52 THR B N 1
ATOM 2271 C CA . THR B 1 52 ? 3.084 -39.469 -7.695 1 79 52 THR B CA 1
ATOM 2272 C C . THR B 1 52 ? 2.143 -38.5 -6.984 1 79 52 THR B C 1
ATOM 2274 O O . THR B 1 52 ? 0.921 -38.625 -7.086 1 79 52 THR B O 1
ATOM 2277 N N . LYS B 1 53 ? 2.736 -37.75 -6.031 1 91.44 53 LYS B N 1
ATOM 2278 C CA . LYS B 1 53 ? 1.999 -36.75 -5.289 1 91.44 53 LYS B CA 1
ATOM 2279 C C . LYS B 1 53 ? 2.34 -35.344 -5.789 1 91.44 53 LYS B C 1
ATOM 2281 O O . LYS B 1 53 ? 3.125 -34.625 -5.164 1 91.44 53 LYS B O 1
ATOM 2286 N N . PRO B 1 54 ? 1.643 -35.031 -6.895 1 95.25 54 PRO B N 1
ATOM 2287 C CA . PRO B 1 54 ? 1.975 -33.719 -7.508 1 95.25 54 PRO B CA 1
ATOM 2288 C C . PRO B 1 54 ? 1.438 -32.531 -6.711 1 95.25 54 PRO B C 1
ATOM 2290 O O . PRO B 1 54 ? 1.871 -31.406 -6.922 1 95.25 54 PRO B O 1
ATOM 2293 N N . ALA B 1 55 ? 0.488 -32.812 -5.844 1 97.62 55 ALA B N 1
ATOM 2294 C CA . ALA B 1 55 ? -0.051 -31.766 -4.992 1 97.62 55 ALA B CA 1
ATOM 2295 C C . ALA B 1 55 ? 0.526 -31.844 -3.58 1 97.62 55 ALA B C 1
ATOM 2297 O O . ALA B 1 55 ? 0.231 -32.781 -2.836 1 97.62 55 ALA B O 1
ATOM 2298 N N . ILE B 1 56 ? 1.323 -30.906 -3.215 1 97.25 56 ILE B N 1
ATOM 2299 C CA . ILE B 1 56 ? 2.021 -30.906 -1.934 1 97.25 56 ILE B CA 1
ATOM 2300 C C . ILE B 1 56 ? 1.455 -29.812 -1.04 1 97.25 56 ILE B C 1
ATOM 2302 O O . ILE B 1 56 ? 1.236 -28.688 -1.495 1 97.25 56 ILE B O 1
ATOM 2306 N N . LEU B 1 57 ? 1.216 -30.156 0.203 1 97.19 57 LEU B N 1
ATOM 2307 C CA . LEU B 1 57 ? 0.593 -29.203 1.124 1 97.19 57 LEU B CA 1
ATOM 2308 C C . LEU B 1 57 ? 1.646 -28.516 1.981 1 97.19 57 LEU B C 1
ATOM 2310 O O . LEU B 1 57 ? 2.498 -29.172 2.582 1 97.19 57 LEU B O 1
ATOM 2314 N N . VAL B 1 58 ? 1.564 -27.172 2.045 1 97.75 58 VAL B N 1
ATOM 2315 C CA . VAL B 1 58 ? 2.287 -26.359 3.012 1 97.75 58 VAL B CA 1
ATOM 2316 C C . VAL B 1 58 ? 1.323 -25.375 3.68 1 97.75 58 VAL B C 1
ATOM 2318 O O . VAL B 1 58 ? 0.941 -24.359 3.082 1 97.75 58 VAL B O 1
ATOM 2321 N N . VAL B 1 59 ? 0.938 -25.703 4.898 1 97.69 59 VAL B N 1
ATOM 2322 C CA . VAL B 1 59 ? -0.019 -24.875 5.625 1 97.69 59 VAL B CA 1
ATOM 2323 C C . VAL B 1 59 ? 0.691 -23.656 6.203 1 97.69 59 VAL B C 1
ATOM 2325 O O . VAL B 1 59 ? 1.665 -23.797 6.949 1 97.69 59 VAL B O 1
ATOM 2328 N N . ALA B 1 60 ? 0.221 -22.484 5.809 1 97.25 60 ALA B N 1
ATOM 2329 C CA . ALA B 1 60 ? 0.851 -21.266 6.285 1 97.25 60 ALA B CA 1
ATOM 2330 C C . ALA B 1 60 ? -0.119 -20.078 6.219 1 97.25 60 ALA B C 1
ATOM 2332 O O . ALA B 1 60 ? -0.998 -20.047 5.355 1 97.25 60 ALA B O 1
ATOM 2333 N N . ASP B 1 61 ? -0.007 -19.266 7.156 1 96.94 61 ASP B N 1
ATOM 2334 C CA . ASP B 1 61 ? -0.681 -17.969 7.188 1 96.94 61 ASP B CA 1
ATOM 2335 C C . ASP B 1 61 ? 0.246 -16.859 6.707 1 96.94 61 ASP B C 1
ATOM 2337 O O . ASP B 1 61 ? 1.278 -16.594 7.324 1 96.94 61 ASP B O 1
ATOM 2341 N N . VAL B 1 62 ? -0.2 -16.188 5.645 1 96.31 62 VAL B N 1
ATOM 2342 C CA . VAL B 1 62 ? 0.688 -15.227 5 1 96.31 62 VAL B CA 1
ATOM 2343 C C . VAL B 1 62 ? 0.933 -14.047 5.934 1 96.31 62 VAL B C 1
ATOM 2345 O O . VAL B 1 62 ? 1.836 -13.234 5.703 1 96.31 62 VAL B O 1
ATOM 2348 N N . THR B 1 63 ? 0.095 -13.875 6.969 1 95.69 63 THR B N 1
ATOM 2349 C CA . THR B 1 63 ? 0.285 -12.773 7.906 1 95.69 63 THR B CA 1
ATOM 2350 C C . THR B 1 63 ? 1.336 -13.125 8.953 1 95.69 63 THR B C 1
ATOM 2352 O O . THR B 1 63 ? 1.687 -12.297 9.797 1 95.69 63 THR B O 1
ATOM 2355 N N . GLN B 1 64 ? 1.77 -14.359 8.938 1 96.38 64 GLN B N 1
ATOM 2356 C CA . GLN B 1 64 ? 2.904 -14.727 9.781 1 96.38 64 GLN B CA 1
ATOM 2357 C C . GLN B 1 64 ? 4.227 -14.422 9.086 1 96.38 64 GLN B C 1
ATOM 2359 O O . GLN B 1 64 ? 4.902 -15.328 8.594 1 96.38 64 GLN B O 1
ATOM 2364 N N . PHE B 1 65 ? 4.641 -13.203 9.219 1 95.88 65 PHE B N 1
ATOM 2365 C CA . PHE B 1 65 ? 5.746 -12.656 8.438 1 95.88 65 PHE B CA 1
ATOM 2366 C C . PHE B 1 65 ? 7.066 -13.297 8.852 1 95.88 65 PHE B C 1
ATOM 2368 O O . PHE B 1 65 ? 7.934 -13.547 8.008 1 95.88 65 PHE B O 1
ATOM 2375 N N . ALA B 1 66 ? 7.191 -13.57 10.094 1 93.69 66 ALA B N 1
ATOM 2376 C CA . ALA B 1 66 ? 8.445 -14.102 10.633 1 93.69 66 ALA B CA 1
ATOM 2377 C C . ALA B 1 66 ? 8.75 -15.477 10.055 1 93.69 66 ALA B C 1
ATOM 2379 O O . ALA B 1 66 ? 9.914 -15.875 9.977 1 93.69 66 ALA B O 1
ATOM 2380 N N . SER B 1 67 ? 7.73 -16.188 9.602 1 95.38 67 SER B N 1
ATOM 2381 C CA . SER B 1 67 ? 7.914 -17.562 9.117 1 95.38 67 SER B CA 1
ATOM 2382 C C . SER B 1 67 ? 7.895 -17.609 7.59 1 95.38 67 SER B C 1
ATOM 2384 O O . SER B 1 67 ? 8.023 -18.672 6.996 1 95.38 67 SER B O 1
ATOM 2386 N N . ALA B 1 68 ? 7.773 -16.469 6.934 1 96.56 68 ALA B N 1
ATOM 2387 C CA . ALA B 1 68 ? 7.594 -16.438 5.484 1 96.56 68 ALA B CA 1
ATOM 2388 C C . ALA B 1 68 ? 8.781 -17.078 4.766 1 96.56 68 ALA B C 1
ATOM 2390 O O . ALA B 1 68 ? 8.594 -17.953 3.916 1 96.56 68 ALA B O 1
ATOM 2391 N N . GLU B 1 69 ? 9.953 -16.656 5.141 1 96.5 69 GLU B N 1
ATOM 2392 C CA . GLU B 1 69 ? 11.156 -17.188 4.496 1 96.5 69 GLU B CA 1
ATOM 2393 C C . GLU B 1 69 ? 11.266 -18.688 4.676 1 96.5 69 GLU B C 1
ATOM 2395 O O . GLU B 1 69 ? 11.562 -19.422 3.723 1 96.5 69 GLU B O 1
ATOM 2400 N N . LYS B 1 70 ? 11.031 -19.125 5.859 1 97.25 70 LYS B N 1
ATOM 2401 C CA . LYS B 1 70 ? 11.094 -20.562 6.148 1 97.25 70 LYS B CA 1
ATOM 2402 C C . LYS B 1 70 ? 10.023 -21.328 5.383 1 97.25 70 LYS B C 1
ATOM 2404 O O . LYS B 1 70 ? 10.281 -22.422 4.883 1 97.25 70 LYS B O 1
ATOM 2409 N N . THR B 1 71 ? 8.859 -20.766 5.344 1 97.56 71 THR B N 1
ATOM 2410 C CA . THR B 1 71 ? 7.75 -21.391 4.629 1 97.56 71 THR B CA 1
ATOM 2411 C C . THR B 1 71 ? 8.078 -21.531 3.145 1 97.56 71 THR B C 1
ATOM 2413 O O . THR B 1 71 ? 7.871 -22.594 2.557 1 97.56 71 THR B O 1
ATOM 2416 N N . VAL B 1 72 ? 8.617 -20.469 2.545 1 97.75 72 VAL B N 1
ATOM 2417 C CA . VAL B 1 72 ? 8.977 -20.469 1.132 1 97.75 72 VAL B CA 1
ATOM 2418 C C . VAL B 1 72 ? 10.094 -21.484 0.885 1 97.75 72 VAL B C 1
ATOM 2420 O O . VAL B 1 72 ? 10.039 -22.266 -0.067 1 97.75 72 VAL B O 1
ATOM 2423 N N . ALA B 1 73 ? 11.047 -21.469 1.777 1 97.88 73 ALA B N 1
ATOM 2424 C CA . ALA B 1 73 ? 12.148 -22.422 1.656 1 97.88 73 ALA B CA 1
ATOM 2425 C C . ALA B 1 73 ? 11.648 -23.859 1.727 1 97.88 73 ALA B C 1
ATOM 2427 O O . ALA B 1 73 ? 12.094 -24.719 0.96 1 97.88 73 ALA B O 1
ATOM 2428 N N . LYS B 1 74 ? 10.758 -24.125 2.604 1 98 74 LYS B N 1
ATOM 2429 C CA . LYS B 1 74 ? 10.156 -25.453 2.721 1 98 74 LYS B CA 1
ATOM 2430 C C . LYS B 1 74 ? 9.43 -25.844 1.436 1 98 74 LYS B C 1
ATOM 2432 O O . LYS B 1 74 ? 9.602 -26.953 0.937 1 98 74 LYS B O 1
ATOM 2437 N N . ALA B 1 75 ? 8.68 -24.938 0.892 1 98.12 75 ALA B N 1
ATOM 2438 C CA . ALA B 1 75 ? 7.93 -25.203 -0.335 1 98.12 75 ALA B CA 1
ATOM 2439 C C . ALA B 1 75 ? 8.867 -25.531 -1.491 1 98.12 75 ALA B C 1
ATOM 2441 O O . ALA B 1 75 ? 8.641 -26.484 -2.229 1 98.12 75 ALA B O 1
ATOM 2442 N N . ILE B 1 76 ? 9.922 -24.734 -1.62 1 98.12 76 ILE B N 1
ATOM 2443 C CA . ILE B 1 76 ? 10.906 -24.938 -2.678 1 98.12 76 ILE B CA 1
ATOM 2444 C C . ILE B 1 76 ? 11.602 -26.281 -2.475 1 98.12 76 ILE B C 1
ATOM 2446 O O . ILE B 1 76 ? 11.828 -27.031 -3.434 1 98.12 76 ILE B O 1
ATOM 2450 N N . GLY B 1 77 ? 11.906 -26.578 -1.205 1 97.5 77 GLY B N 1
ATOM 2451 C CA . GLY B 1 77 ? 12.539 -27.844 -0.876 1 97.5 77 GLY B CA 1
ATOM 2452 C C . GLY B 1 77 ? 11.68 -29.047 -1.227 1 97.5 77 GLY B C 1
ATOM 2453 O O . GLY B 1 77 ? 12.18 -30.047 -1.729 1 97.5 77 GLY B O 1
ATOM 2454 N N . GLU B 1 78 ? 10.406 -28.969 -0.97 1 96.06 78 GLU B N 1
ATOM 2455 C CA . GLU B 1 78 ? 9.477 -30.047 -1.284 1 96.06 78 GLU B CA 1
ATOM 2456 C C . GLU B 1 78 ? 9.43 -30.312 -2.785 1 96.06 78 GLU B C 1
ATOM 2458 O O . GLU B 1 78 ? 9.234 -31.453 -3.213 1 96.06 78 GLU B O 1
ATOM 2463 N N . LEU B 1 79 ? 9.609 -29.266 -3.602 1 96.5 79 LEU B N 1
ATOM 2464 C CA . LEU B 1 79 ? 9.531 -29.375 -5.055 1 96.5 79 LEU B CA 1
ATOM 2465 C C . LEU B 1 79 ? 10.875 -29.781 -5.648 1 96.5 79 LEU B C 1
ATOM 2467 O O . LEU B 1 79 ? 10.93 -30.297 -6.766 1 96.5 79 LEU B O 1
ATOM 2471 N N . GLY B 1 80 ? 11.969 -29.562 -4.902 1 95.94 80 GLY B N 1
ATOM 2472 C CA . GLY B 1 80 ? 13.305 -29.734 -5.449 1 95.94 80 GLY B CA 1
ATOM 2473 C C . GLY B 1 80 ? 13.648 -28.703 -6.508 1 95.94 80 GLY B C 1
ATOM 2474 O O . GLY B 1 80 ? 14.352 -29.016 -7.477 1 95.94 80 GLY B O 1
ATOM 2475 N N . GLY B 1 81 ? 13.008 -27.547 -6.43 1 96.75 81 GLY B N 1
ATOM 2476 C CA . GLY B 1 81 ? 13.172 -26.453 -7.371 1 96.75 81 GLY B CA 1
ATOM 2477 C C . GLY B 1 81 ? 11.922 -25.609 -7.527 1 96.75 81 GLY B C 1
ATOM 2478 O O . GLY B 1 81 ? 10.922 -25.828 -6.84 1 96.75 81 GLY B O 1
ATOM 2479 N N . LEU B 1 82 ? 12 -24.609 -8.391 1 98.19 82 LEU B N 1
ATOM 2480 C CA . LEU B 1 82 ? 10.859 -23.719 -8.562 1 98.19 82 LEU B CA 1
ATOM 2481 C C . LEU B 1 82 ? 10.883 -23.062 -9.938 1 98.19 82 LEU B C 1
ATOM 2483 O O . LEU B 1 82 ? 11.922 -22.547 -10.367 1 98.19 82 LEU B O 1
ATOM 2487 N N . ASP B 1 83 ? 9.766 -23.141 -10.578 1 98.44 83 ASP B N 1
ATOM 2488 C CA . ASP B 1 83 ? 9.656 -22.531 -11.898 1 98.44 83 ASP B CA 1
ATOM 2489 C C . ASP B 1 83 ? 8.75 -21.297 -11.859 1 98.44 83 ASP B C 1
ATOM 2491 O O . ASP B 1 83 ? 9.047 -20.281 -12.5 1 98.44 83 ASP B O 1
ATOM 2495 N N . GLU B 1 84 ? 7.637 -21.422 -11.195 1 98.62 84 GLU B N 1
ATOM 2496 C CA . GLU B 1 84 ? 6.652 -20.344 -11.156 1 98.62 84 GLU B CA 1
ATOM 2497 C C . GLU B 1 84 ? 6.02 -20.234 -9.773 1 98.62 84 GLU B C 1
ATOM 2499 O O . GLU B 1 84 ? 5.84 -21.234 -9.078 1 98.62 84 GLU B O 1
ATOM 2504 N N . VAL B 1 85 ? 5.703 -19.078 -9.414 1 98.69 85 VAL B N 1
ATOM 2505 C CA . VAL B 1 85 ? 4.93 -18.828 -8.203 1 98.69 85 VAL B CA 1
ATOM 2506 C C . VAL B 1 85 ? 3.738 -17.938 -8.508 1 98.69 85 VAL B C 1
ATOM 2508 O O . VAL B 1 85 ? 3.867 -16.953 -9.258 1 98.69 85 VAL B O 1
ATOM 2511 N N . TYR B 1 86 ? 2.607 -18.344 -7.992 1 98.62 86 TYR B N 1
ATOM 2512 C CA . TYR B 1 86 ? 1.398 -17.516 -8.031 1 98.62 86 TYR B CA 1
ATOM 2513 C C . TYR B 1 86 ? 1.02 -17.047 -6.633 1 98.62 86 TYR B C 1
ATOM 2515 O O . TYR B 1 86 ? 0.794 -17.859 -5.73 1 98.62 86 TYR B O 1
ATOM 2523 N N . TYR B 1 87 ? 1.044 -15.781 -6.441 1 98.25 87 TYR B N 1
ATOM 2524 C CA . TYR B 1 87 ? 0.522 -15.195 -5.211 1 98.25 87 TYR B CA 1
ATOM 2525 C C . TYR B 1 87 ? -0.926 -14.758 -5.387 1 98.25 87 TYR B C 1
ATOM 2527 O O . TYR B 1 87 ? -1.196 -13.703 -5.969 1 98.25 87 TYR B O 1
ATOM 2535 N N . ALA B 1 88 ? -1.85 -15.508 -4.801 1 97.19 88 ALA B N 1
ATOM 2536 C CA . ALA B 1 88 ? -3.277 -15.281 -5.008 1 97.19 88 ALA B CA 1
ATOM 2537 C C . ALA B 1 88 ? -3.996 -15.062 -3.68 1 97.19 88 ALA B C 1
ATOM 2539 O O . ALA B 1 88 ? -5.227 -15.109 -3.619 1 97.19 88 ALA B O 1
ATOM 2540 N N . SER B 1 89 ? -3.201 -14.891 -2.662 1 93.94 89 SER B N 1
ATOM 2541 C CA . SER B 1 89 ? -3.799 -14.625 -1.356 1 93.94 89 SER B CA 1
ATOM 2542 C C . SER B 1 89 ? -4.32 -13.195 -1.266 1 93.94 89 SER B C 1
ATOM 2544 O O . SER B 1 89 ? -3.676 -12.258 -1.749 1 93.94 89 SER B O 1
ATOM 2546 N N . GLY B 1 90 ? -5.527 -13.031 -0.679 1 91.62 90 GLY B N 1
ATOM 2547 C CA . GLY B 1 90 ? -6.129 -11.727 -0.481 1 91.62 90 GLY B CA 1
ATOM 2548 C C . GLY B 1 90 ? -7.465 -11.781 0.235 1 91.62 90 GLY B C 1
ATOM 2549 O O . GLY B 1 90 ? -8.125 -12.828 0.244 1 91.62 90 GLY B O 1
ATOM 2550 N N . VAL B 1 91 ? -7.773 -10.703 0.868 1 89.56 91 VAL B N 1
ATOM 2551 C CA . VAL B 1 91 ? -9.062 -10.602 1.548 1 89.56 91 VAL B CA 1
ATOM 2552 C C . VAL B 1 91 ? -9.711 -9.25 1.232 1 89.56 91 VAL B C 1
ATOM 2554 O O . VAL B 1 91 ? -9.016 -8.281 0.928 1 89.56 91 VAL B O 1
ATOM 2557 N N . MET B 1 92 ? -10.969 -9.266 1.224 1 88.62 92 MET B N 1
ATOM 2558 C CA . MET B 1 92 ? -11.789 -8.062 1.085 1 88.62 92 MET B CA 1
ATOM 2559 C C . MET B 1 92 ? -13.031 -8.156 1.964 1 88.62 92 MET B C 1
ATOM 2561 O O . MET B 1 92 ? -14.117 -8.477 1.479 1 88.62 92 MET B O 1
ATOM 2565 N N . PRO B 1 93 ? -12.852 -7.84 3.176 1 83.38 93 PRO B N 1
ATOM 2566 C CA . PRO B 1 93 ? -14.055 -7.809 4.008 1 83.38 93 PRO B CA 1
ATOM 2567 C C . PRO B 1 93 ? -15.055 -6.746 3.559 1 83.38 93 PRO B C 1
ATOM 2569 O O . PRO B 1 93 ? -14.68 -5.77 2.91 1 83.38 93 PRO B O 1
ATOM 2572 N N . ALA B 1 94 ? -16.297 -6.984 3.863 1 79.19 94 ALA B N 1
ATOM 2573 C CA . ALA B 1 94 ? -17.328 -5.988 3.576 1 79.19 94 ALA B CA 1
ATOM 2574 C C . ALA B 1 94 ? -17.125 -4.727 4.406 1 79.19 94 ALA B C 1
ATOM 2576 O O . ALA B 1 94 ? -16.844 -4.801 5.605 1 79.19 94 ALA B O 1
ATOM 2577 N N . VAL B 1 95 ? -17.125 -3.578 3.709 1 80.88 95 VAL B N 1
ATOM 2578 C CA . VAL B 1 95 ? -17.016 -2.291 4.387 1 80.88 95 VAL B CA 1
ATOM 2579 C C . VAL B 1 95 ? -18.141 -1.365 3.93 1 80.88 95 VAL B C 1
ATOM 2581 O O . VAL B 1 95 ? -18.344 -1.181 2.729 1 80.88 95 VAL B O 1
ATOM 2584 N N . ALA B 1 96 ? -18.875 -0.84 4.922 1 81.75 96 ALA B N 1
ATOM 2585 C CA . ALA B 1 96 ? -19.938 0.097 4.602 1 81.75 96 ALA B CA 1
ATOM 2586 C C . ALA B 1 96 ? -19.375 1.449 4.172 1 81.75 96 ALA B C 1
ATOM 2588 O O . ALA B 1 96 ? -18.219 1.758 4.438 1 81.75 96 ALA B O 1
ATOM 2589 N N . SER B 1 97 ? -20.188 2.27 3.439 1 77.06 97 SER B N 1
ATOM 2590 C CA . SER B 1 97 ? -19.781 3.541 2.855 1 77.06 97 SER B CA 1
ATOM 2591 C C . SER B 1 97 ? -19.312 4.52 3.93 1 77.06 97 SER B C 1
ATOM 2593 O O . SER B 1 97 ? -18.484 5.391 3.666 1 77.06 97 SER B O 1
ATOM 2595 N N . ASP B 1 98 ? -19.766 4.359 5.098 1 81.38 98 ASP B N 1
ATOM 2596 C CA . ASP B 1 98 ? -19.422 5.285 6.172 1 81.38 98 ASP B CA 1
ATOM 2597 C C . ASP B 1 98 ? -18.609 4.594 7.262 1 81.38 98 ASP B C 1
ATOM 2599 O O . ASP B 1 98 ? -18.469 5.113 8.375 1 81.38 98 ASP B O 1
ATOM 2603 N N . GLU B 1 99 ? -18.078 3.463 6.859 1 85.38 99 GLU B N 1
ATOM 2604 C CA . GLU B 1 99 ? -17.375 2.664 7.848 1 85.38 99 GLU B CA 1
ATOM 2605 C C . GLU B 1 99 ? -15.867 2.902 7.77 1 85.38 99 GLU B C 1
ATOM 2607 O O . GLU B 1 99 ? -15.273 2.812 6.695 1 85.38 99 GLU B O 1
ATOM 2612 N N . TYR B 1 100 ? -15.391 3.305 8.891 1 87.94 100 TYR B N 1
ATOM 2613 C CA . TYR B 1 100 ? -13.953 3.412 9.07 1 87.94 100 TYR B CA 1
ATOM 2614 C C . TYR B 1 100 ? -13.461 2.471 10.172 1 87.94 100 TYR B C 1
ATOM 2616 O O . TYR B 1 100 ? -13.227 2.895 11.305 1 87.94 100 TYR B O 1
ATOM 2624 N N . ASN B 1 101 ? -13.32 1.212 9.859 1 89.94 101 ASN B N 1
ATOM 2625 C CA . ASN B 1 101 ? -12.93 0.175 10.805 1 89.94 101 ASN B CA 1
ATOM 2626 C C . ASN B 1 101 ? -11.445 -0.164 10.688 1 89.94 101 ASN B C 1
ATOM 2628 O O . ASN B 1 101 ? -11.039 -0.861 9.758 1 89.94 101 ASN B O 1
ATOM 2632 N N . ILE B 1 102 ? -10.727 0.25 11.648 1 91.12 102 ILE B N 1
ATOM 2633 C CA . ILE B 1 102 ? -9.273 0.12 11.617 1 91.12 102 ILE B CA 1
ATOM 2634 C C . ILE B 1 102 ? -8.883 -1.357 11.602 1 91.12 102 ILE B C 1
ATOM 2636 O O . ILE B 1 102 ? -7.961 -1.758 10.891 1 91.12 102 ILE B O 1
ATOM 2640 N N . ALA B 1 103 ? -9.539 -2.104 12.391 1 92.31 103 ALA B N 1
ATOM 2641 C CA . ALA B 1 103 ? -9.219 -3.527 12.469 1 92.31 103 ALA B CA 1
ATOM 2642 C C . ALA B 1 103 ? -9.367 -4.199 11.102 1 92.31 103 ALA B C 1
ATOM 2644 O O . ALA B 1 103 ? -8.484 -4.941 10.672 1 92.31 103 ALA B O 1
ATOM 2645 N N . LYS B 1 104 ? -10.477 -3.975 10.422 1 92.44 104 LYS B N 1
ATOM 2646 C CA . LYS B 1 104 ? -10.695 -4.516 9.078 1 92.44 104 LYS B CA 1
ATOM 2647 C C . LYS B 1 104 ? -9.641 -4 8.102 1 92.44 104 LYS B C 1
ATOM 2649 O O . LYS B 1 104 ? -9.125 -4.762 7.277 1 92.44 104 LYS B O 1
ATOM 2654 N N . ASP B 1 105 ? -9.383 -2.756 8.227 1 93.81 105 ASP B N 1
ATOM 2655 C CA . ASP B 1 105 ? -8.422 -2.115 7.336 1 93.81 105 ASP B CA 1
ATOM 2656 C C . ASP B 1 105 ? -7.031 -2.729 7.492 1 93.81 105 ASP B C 1
ATOM 2658 O O . ASP B 1 105 ? -6.383 -3.072 6.5 1 93.81 105 ASP B O 1
ATOM 2662 N N . LEU B 1 106 ? -6.629 -2.857 8.734 1 94.31 106 LEU B N 1
ATOM 2663 C CA . LEU B 1 106 ? -5.312 -3.428 8.992 1 94.31 106 LEU B CA 1
ATOM 2664 C C . LEU B 1 106 ? -5.246 -4.883 8.547 1 94.31 106 LEU B C 1
ATOM 2666 O O . LEU B 1 106 ? -4.215 -5.34 8.055 1 94.31 106 LEU B O 1
ATOM 2670 N N . GLN B 1 107 ? -6.293 -5.566 8.719 1 93.94 107 GLN B N 1
ATOM 2671 C CA . GLN B 1 107 ? -6.344 -6.945 8.242 1 93.94 107 GLN B CA 1
ATOM 2672 C C . GLN B 1 107 ? -6.109 -7.02 6.734 1 93.94 107 GLN B C 1
ATOM 2674 O O . GLN B 1 107 ? -5.324 -7.844 6.266 1 93.94 107 GLN B O 1
ATOM 2679 N N . MET B 1 108 ? -6.754 -6.195 5.98 1 94 108 MET B N 1
ATOM 2680 C CA . MET B 1 108 ? -6.613 -6.156 4.527 1 94 108 MET B CA 1
ATOM 2681 C C . MET B 1 108 ? -5.176 -5.848 4.129 1 94 108 MET B C 1
ATOM 2683 O O . MET B 1 108 ? -4.605 -6.516 3.264 1 94 108 MET B O 1
ATOM 2687 N N . LEU B 1 109 ? -4.633 -4.883 4.789 1 95.69 109 LEU B N 1
ATOM 2688 C CA . LEU B 1 109 ? -3.27 -4.488 4.457 1 95.69 109 LEU B CA 1
ATOM 2689 C C . LEU B 1 109 ? -2.277 -5.578 4.855 1 95.69 109 LEU B C 1
ATOM 2691 O O . LEU B 1 109 ? -1.316 -5.844 4.129 1 95.69 109 LEU B O 1
ATOM 2695 N N . ASN B 1 110 ? -2.496 -6.184 5.988 1 95.88 110 ASN B N 1
ATOM 2696 C CA . ASN B 1 110 ? -1.616 -7.25 6.449 1 95.88 110 ASN B CA 1
ATOM 2697 C C . ASN B 1 110 ? -1.612 -8.43 5.484 1 95.88 110 ASN B C 1
ATOM 2699 O O . ASN B 1 110 ? -0.555 -8.984 5.18 1 95.88 110 ASN B O 1
ATOM 2703 N N . VAL B 1 111 ? -2.711 -8.781 4.988 1 94.69 111 VAL B N 1
ATOM 2704 C CA . VAL B 1 111 ? -2.826 -9.945 4.117 1 94.69 111 VAL B CA 1
ATOM 2705 C C . VAL B 1 111 ? -2.402 -9.57 2.697 1 94.69 111 VAL B C 1
ATOM 2707 O O . VAL B 1 111 ? -1.486 -10.18 2.137 1 94.69 111 VAL B O 1
ATOM 2710 N N . ASN B 1 112 ? -2.986 -8.5 2.15 1 94.81 112 ASN B N 1
ATOM 2711 C CA . ASN B 1 112 ? -2.883 -8.18 0.731 1 94.81 112 ASN B CA 1
ATOM 2712 C C . ASN B 1 112 ? -1.544 -7.523 0.401 1 94.81 112 ASN B C 1
ATOM 2714 O O . ASN B 1 112 ? -1.082 -7.586 -0.74 1 94.81 112 ASN B O 1
ATOM 2718 N N . THR B 1 113 ? -0.976 -6.871 1.383 1 95.19 113 THR B N 1
ATOM 2719 C CA . THR B 1 113 ? 0.216 -6.082 1.092 1 95.19 113 THR B CA 1
ATOM 2720 C C . THR B 1 113 ? 1.428 -6.641 1.834 1 95.19 113 THR B C 1
ATOM 2722 O O . THR B 1 113 ? 2.371 -7.129 1.211 1 95.19 113 THR B O 1
ATOM 2725 N N . LEU B 1 114 ? 1.366 -6.613 3.131 1 96.69 114 LEU B N 1
ATOM 2726 C CA . LEU B 1 114 ? 2.52 -7.078 3.893 1 96.69 114 LEU B CA 1
ATOM 2727 C C . LEU B 1 114 ? 2.785 -8.555 3.633 1 96.69 114 LEU B C 1
ATOM 2729 O O . LEU B 1 114 ? 3.938 -8.969 3.49 1 96.69 114 LEU B O 1
ATOM 2733 N N . GLY B 1 115 ? 1.722 -9.305 3.629 1 96.94 115 GLY B N 1
ATOM 2734 C CA . GLY B 1 115 ? 1.861 -10.719 3.316 1 96.94 115 GLY B CA 1
ATOM 2735 C C . GLY B 1 115 ? 2.502 -10.969 1.964 1 96.94 115 GLY B C 1
ATOM 2736 O O . GLY B 1 115 ? 3.389 -11.82 1.839 1 96.94 115 GLY B O 1
ATOM 2737 N N . ALA B 1 116 ? 2.076 -10.242 0.956 1 96.56 116 ALA B N 1
ATOM 2738 C CA . ALA B 1 116 ? 2.641 -10.367 -0.385 1 96.56 116 ALA B CA 1
ATOM 2739 C C . ALA B 1 116 ? 4.141 -10.078 -0.379 1 96.56 116 ALA B C 1
ATOM 2741 O O . ALA B 1 116 ? 4.93 -10.859 -0.916 1 96.56 116 ALA B O 1
ATOM 2742 N N . VAL B 1 117 ? 4.508 -9 0.23 1 96.5 117 VAL B N 1
ATOM 2743 C CA . VAL B 1 117 ? 5.91 -8.602 0.279 1 96.5 117 VAL B CA 1
ATOM 2744 C C . VAL B 1 117 ? 6.727 -9.656 1.018 1 96.5 117 VAL B C 1
ATOM 2746 O O . VAL B 1 117 ? 7.797 -10.055 0.556 1 96.5 117 VAL B O 1
ATOM 2749 N N . ALA B 1 118 ? 6.227 -10.141 2.109 1 96.88 118 ALA B N 1
ATOM 2750 C CA . ALA B 1 118 ? 6.941 -11.094 2.953 1 96.88 118 ALA B CA 1
ATOM 2751 C C . ALA B 1 118 ? 7.188 -12.406 2.211 1 96.88 118 ALA B C 1
ATOM 2753 O O . ALA B 1 118 ? 8.242 -13.023 2.369 1 96.88 118 ALA B O 1
ATOM 2754 N N . TYR B 1 119 ? 6.285 -12.805 1.392 1 97.25 119 TYR B N 1
ATOM 2755 C CA . TYR B 1 119 ? 6.383 -14.109 0.753 1 97.25 119 TYR B CA 1
ATOM 2756 C C . TYR B 1 119 ? 7.047 -14 -0.614 1 97.25 119 TYR B C 1
ATOM 2758 O O . TYR B 1 119 ? 7.723 -14.93 -1.058 1 97.25 119 TYR B O 1
ATOM 2766 N N . ILE B 1 120 ? 6.887 -12.883 -1.327 1 97 120 ILE B N 1
ATOM 2767 C CA . ILE B 1 120 ? 7.422 -12.734 -2.678 1 97 120 ILE B CA 1
ATOM 2768 C C . ILE B 1 120 ? 8.906 -12.375 -2.611 1 97 120 ILE B C 1
ATOM 2770 O O . ILE B 1 120 ? 9.688 -12.789 -3.465 1 97 120 ILE B O 1
ATOM 2774 N N . ASN B 1 121 ? 9.312 -11.695 -1.546 1 95.81 121 ASN B N 1
ATOM 2775 C CA . ASN B 1 121 ? 10.703 -11.273 -1.426 1 95.81 121 ASN B CA 1
ATOM 2776 C C . ASN B 1 121 ? 11.656 -12.469 -1.452 1 95.81 121 ASN B C 1
ATOM 2778 O O . ASN B 1 121 ? 12.586 -12.508 -2.26 1 95.81 121 ASN B O 1
ATOM 2782 N N . PRO B 1 122 ? 11.453 -13.414 -0.546 1 96.12 122 PRO B N 1
ATOM 2783 C CA . PRO B 1 122 ? 12.359 -14.57 -0.592 1 96.12 122 PRO B CA 1
ATOM 2784 C C . PRO B 1 122 ? 12.281 -15.328 -1.917 1 96.12 122 PRO B C 1
ATOM 2786 O O . PRO B 1 122 ? 13.281 -15.898 -2.363 1 96.12 122 PRO B O 1
ATOM 2789 N N . ILE B 1 123 ? 11.156 -15.352 -2.578 1 97.38 123 ILE B N 1
ATOM 2790 C CA . ILE B 1 123 ? 10.992 -16 -3.877 1 97.38 123 ILE B CA 1
ATOM 2791 C C . ILE B 1 123 ? 11.797 -15.242 -4.93 1 97.38 123 ILE B C 1
ATOM 2793 O O . ILE B 1 123 ? 12.477 -15.844 -5.762 1 97.38 123 ILE B O 1
ATOM 2797 N N . ALA B 1 124 ? 11.664 -13.906 -4.863 1 95.94 124 ALA B N 1
ATOM 2798 C CA . ALA B 1 124 ? 12.438 -13.062 -5.77 1 95.94 124 ALA B CA 1
ATOM 2799 C C . ALA B 1 124 ? 13.93 -13.305 -5.602 1 95.94 124 ALA B C 1
ATOM 2801 O O . ALA B 1 124 ? 14.664 -13.398 -6.59 1 95.94 124 ALA B O 1
ATOM 2802 N N . THR B 1 125 ? 14.344 -13.383 -4.344 1 95.31 125 THR B N 1
ATOM 2803 C CA . THR B 1 125 ? 15.742 -13.664 -4.051 1 95.31 125 THR B CA 1
ATOM 2804 C C . THR B 1 125 ? 16.156 -15 -4.656 1 95.31 125 THR B C 1
ATOM 2806 O O . THR B 1 125 ? 17.219 -15.102 -5.281 1 95.31 125 THR B O 1
ATOM 2809 N N . TYR B 1 126 ? 15.352 -16 -4.52 1 96.81 126 TYR B N 1
ATOM 2810 C CA . TYR B 1 126 ? 15.625 -17.328 -5.059 1 96.81 126 TYR B CA 1
ATOM 2811 C C . TYR B 1 126 ? 15.75 -17.297 -6.578 1 96.81 126 TYR B C 1
ATOM 2813 O O . TYR B 1 126 ? 16.719 -17.812 -7.141 1 96.81 126 TYR B O 1
ATOM 2821 N N . PHE B 1 127 ? 14.82 -16.672 -7.266 1 97.5 127 PHE B N 1
ATOM 2822 C CA . PHE B 1 127 ? 14.797 -16.625 -8.727 1 97.5 127 PHE B CA 1
ATOM 2823 C C . PHE B 1 127 ? 15.961 -15.789 -9.25 1 97.5 127 PHE B C 1
ATOM 2825 O O . PHE B 1 127 ? 16.531 -16.094 -10.305 1 97.5 127 PHE B O 1
ATOM 2832 N N . ALA B 1 128 ? 16.234 -14.703 -8.5 1 94.94 128 ALA B N 1
ATOM 2833 C CA . ALA B 1 128 ? 17.375 -13.891 -8.898 1 94.94 128 ALA B CA 1
ATOM 2834 C C . ALA B 1 128 ? 18.656 -14.727 -8.93 1 94.94 128 ALA B C 1
ATOM 2836 O O . ALA B 1 128 ? 19.469 -14.602 -9.852 1 94.94 128 ALA B O 1
ATOM 2837 N N . LYS B 1 129 ? 18.828 -15.555 -7.953 1 95.44 129 LYS B N 1
ATOM 2838 C CA . LYS B 1 129 ? 19.984 -16.438 -7.875 1 95.44 129 LYS B CA 1
ATOM 2839 C C . LYS B 1 129 ? 19.922 -17.531 -8.93 1 95.44 129 LYS B C 1
ATOM 2841 O O . LYS B 1 129 ? 20.938 -17.891 -9.539 1 95.44 129 LYS B O 1
ATOM 2846 N N . GLN B 1 130 ? 18.766 -18.047 -9.172 1 96.38 130 GLN B N 1
ATOM 2847 C CA . GLN B 1 130 ? 18.531 -19.109 -10.148 1 96.38 130 GLN B CA 1
ATOM 2848 C C . GLN B 1 130 ? 18.734 -18.594 -11.57 1 96.38 130 GLN B C 1
ATOM 2850 O O . GLN B 1 130 ? 19.094 -19.359 -12.469 1 96.38 130 GLN B O 1
ATOM 2855 N N . GLY B 1 131 ? 18.453 -17.312 -11.805 1 96 131 GLY B N 1
ATOM 2856 C CA . GLY B 1 131 ? 18.594 -16.672 -13.109 1 96 131 GLY B CA 1
ATOM 2857 C C . GLY B 1 131 ? 17.422 -16.953 -14.039 1 96 131 GLY B C 1
ATOM 2858 O O . GLY B 1 131 ? 17.547 -16.797 -15.258 1 96 131 GLY B O 1
ATOM 2859 N N . LYS B 1 132 ? 16.391 -17.438 -13.508 1 96.75 132 LYS B N 1
ATOM 2860 C CA . LYS B 1 132 ? 15.148 -17.688 -14.234 1 96.75 132 LYS B CA 1
ATOM 2861 C C . LYS B 1 132 ? 13.984 -17.938 -13.273 1 96.75 132 LYS B C 1
ATOM 2863 O O . LYS B 1 132 ? 14.195 -18.344 -12.133 1 96.75 132 LYS B O 1
ATOM 2868 N N . GLY B 1 133 ? 12.773 -17.719 -13.742 1 97.69 133 GLY B N 1
ATOM 2869 C CA . GLY B 1 133 ? 11.57 -17.953 -12.961 1 97.69 133 GLY B CA 1
ATOM 2870 C C . GLY B 1 133 ? 10.453 -16.969 -13.266 1 97.69 133 GLY B C 1
ATOM 2871 O O . GLY B 1 133 ? 10.656 -16.016 -14.016 1 97.69 133 GLY B O 1
ATOM 2872 N N . LYS B 1 134 ? 9.25 -17.281 -12.773 1 98.19 134 LYS B N 1
ATOM 2873 C CA . LYS B 1 134 ? 8.086 -16.422 -12.984 1 98.19 134 LYS B CA 1
ATOM 2874 C C . LYS B 1 134 ? 7.367 -16.156 -11.664 1 98.19 134 LYS B C 1
ATOM 2876 O O . LYS B 1 134 ? 7.078 -17.078 -10.906 1 98.19 134 LYS B O 1
ATOM 2881 N N . ILE B 1 135 ? 7.215 -14.945 -11.414 1 98.31 135 ILE B N 1
ATOM 2882 C CA . ILE B 1 135 ? 6.398 -14.5 -10.289 1 98.31 135 ILE B CA 1
ATOM 2883 C C . ILE B 1 135 ? 5.102 -13.875 -10.805 1 98.31 135 ILE B C 1
ATOM 2885 O O . ILE B 1 135 ? 5.137 -12.93 -11.594 1 98.31 135 ILE B O 1
ATOM 2889 N N . VAL B 1 136 ? 3.994 -14.43 -10.414 1 98.5 136 VAL B N 1
ATOM 2890 C CA . VAL B 1 136 ? 2.695 -13.93 -10.844 1 98.5 136 VAL B CA 1
ATOM 2891 C C . VAL B 1 136 ? 1.896 -13.453 -9.633 1 98.5 136 VAL B C 1
ATOM 2893 O O . VAL B 1 136 ? 1.704 -14.203 -8.672 1 98.5 136 VAL B O 1
ATOM 2896 N N . GLY B 1 137 ? 1.501 -12.242 -9.641 1 97.75 137 GLY B N 1
ATOM 2897 C CA . GLY B 1 137 ? 0.643 -11.703 -8.602 1 97.75 137 GLY B CA 1
ATOM 2898 C C . GLY B 1 137 ? -0.779 -11.461 -9.07 1 97.75 137 GLY B C 1
ATOM 2899 O O . GLY B 1 137 ? -0.995 -10.859 -10.125 1 97.75 137 GLY B O 1
ATOM 2900 N N . ILE B 1 138 ? -1.736 -11.914 -8.258 1 95.94 138 ILE B N 1
ATOM 2901 C CA . ILE B 1 138 ? -3.146 -11.68 -8.547 1 95.94 138 ILE B CA 1
ATOM 2902 C C . ILE B 1 138 ? -3.625 -10.43 -7.809 1 95.94 138 ILE B C 1
ATOM 2904 O O . ILE B 1 138 ? -3.895 -10.477 -6.609 1 95.94 138 ILE B O 1
ATOM 2908 N N . SER B 1 139 ? -3.738 -9.367 -8.5 1 94.44 139 SER B N 1
ATOM 2909 C CA . SER B 1 139 ? -4.227 -8.102 -7.961 1 94.44 139 SER B CA 1
ATOM 2910 C C . SER B 1 139 ? -5.703 -7.895 -8.289 1 94.44 139 SER B C 1
ATOM 2912 O O . SER B 1 139 ? -6.543 -8.742 -7.973 1 94.44 139 SER B O 1
ATOM 2914 N N . SER B 1 140 ? -6.027 -6.711 -8.758 1 85.56 140 SER B N 1
ATOM 2915 C CA . SER B 1 140 ? -7.41 -6.371 -9.07 1 85.56 140 SER B CA 1
ATOM 2916 C C . SER B 1 140 ? -7.492 -5.066 -9.852 1 85.56 140 SER B C 1
ATOM 2918 O O . SER B 1 140 ? -6.602 -4.219 -9.758 1 85.56 140 SER B O 1
ATOM 2920 N N . ILE B 1 141 ? -8.547 -4.969 -10.586 1 79.5 141 ILE B N 1
ATOM 2921 C CA . ILE B 1 141 ? -8.883 -3.693 -11.211 1 79.5 141 ILE B CA 1
ATOM 2922 C C . ILE B 1 141 ? -9.094 -2.633 -10.133 1 79.5 141 ILE B C 1
ATOM 2924 O O . ILE B 1 141 ? -8.93 -1.438 -10.391 1 79.5 141 ILE B O 1
ATOM 2928 N N . ALA B 1 142 ? -9.398 -3.031 -8.992 1 78.94 142 ALA B N 1
ATOM 2929 C CA . ALA B 1 142 ? -9.664 -2.146 -7.859 1 78.94 142 ALA B CA 1
ATOM 2930 C C . ALA B 1 142 ? -8.398 -1.398 -7.441 1 78.94 142 ALA B C 1
ATOM 2932 O O . ALA B 1 142 ? -8.469 -0.42 -6.695 1 78.94 142 ALA B O 1
ATOM 2933 N N . GLY B 1 143 ? -7.266 -1.731 -7.918 1 82.12 143 GLY B N 1
ATOM 2934 C CA . GLY B 1 143 ? -6.008 -1.099 -7.555 1 82.12 143 GLY B CA 1
ATOM 2935 C C . GLY B 1 143 ? -5.645 0.067 -8.461 1 82.12 143 GLY B C 1
ATOM 2936 O O . GLY B 1 143 ? -4.637 0.74 -8.234 1 82.12 143 GLY B O 1
ATOM 2937 N N . GLU B 1 144 ? -6.539 0.371 -9.422 1 78.62 144 GLU B N 1
ATOM 2938 C CA . GLU B 1 144 ? -6.176 1.356 -10.438 1 78.62 144 GLU B CA 1
ATOM 2939 C C . GLU B 1 144 ? -6.477 2.775 -9.961 1 78.62 144 GLU B C 1
ATOM 2941 O O . GLU B 1 144 ? -5.848 3.732 -10.406 1 78.62 144 GLU B O 1
ATOM 2946 N N . ARG B 1 145 ? -7.492 2.814 -9.117 1 77.38 145 ARG B N 1
ATOM 2947 C CA . ARG B 1 145 ? -7.891 4.121 -8.602 1 77.38 145 ARG B CA 1
ATOM 2948 C C . ARG B 1 145 ? -8.641 3.986 -7.281 1 77.38 145 ARG B C 1
ATOM 2950 O O . ARG B 1 145 ? -9.336 2.992 -7.055 1 77.38 145 ARG B O 1
ATOM 2957 N N . GLY B 1 146 ? -8.508 5.016 -6.457 1 80.81 146 GLY B N 1
ATOM 2958 C CA . GLY B 1 146 ? -9.195 4.996 -5.176 1 80.81 146 GLY B CA 1
ATOM 2959 C C . GLY B 1 146 ? -10.688 5.25 -5.301 1 80.81 146 GLY B C 1
ATOM 2960 O O . GLY B 1 146 ? -11.109 6.309 -5.77 1 80.81 146 GLY B O 1
ATOM 2961 N N . ARG B 1 147 ? -11.492 4.297 -4.824 1 73.81 147 ARG B N 1
ATOM 2962 C CA . ARG B 1 147 ? -12.945 4.406 -4.859 1 73.81 147 ARG B CA 1
ATOM 2963 C C . ARG B 1 147 ? -13.508 4.699 -3.473 1 73.81 147 ARG B C 1
ATOM 2965 O O . ARG B 1 147 ? -12.961 4.238 -2.467 1 73.81 147 ARG B O 1
ATOM 2972 N N . LYS B 1 148 ? -14.594 5.301 -3.471 1 75.81 148 LYS B N 1
ATOM 2973 C CA . LYS B 1 148 ? -15.219 5.719 -2.219 1 75.81 148 LYS B CA 1
ATOM 2974 C C . LYS B 1 148 ? -15.703 4.512 -1.421 1 75.81 148 LYS B C 1
ATOM 2976 O O . LYS B 1 148 ? -15.766 4.559 -0.19 1 75.81 148 LYS B O 1
ATOM 2981 N N . GLY B 1 149 ? -15.969 3.424 -2.051 1 74.88 149 GLY B N 1
ATOM 2982 C CA . GLY B 1 149 ? -16.625 2.299 -1.404 1 74.88 149 GLY B CA 1
ATOM 2983 C C . GLY B 1 149 ? -15.664 1.385 -0.671 1 74.88 149 GLY B C 1
ATOM 2984 O O . GLY B 1 149 ? -16.062 0.629 0.215 1 74.88 149 GLY B O 1
ATOM 2985 N N . ALA B 1 150 ? -14.414 1.472 -1.002 1 78.31 150 ALA B N 1
ATOM 2986 C CA . ALA B 1 150 ? -13.453 0.54 -0.417 1 78.31 150 ALA B CA 1
ATOM 2987 C C . ALA B 1 150 ? -12.055 1.148 -0.375 1 78.31 150 ALA B C 1
ATOM 2989 O O . ALA B 1 150 ? -11.125 0.627 -0.996 1 78.31 150 ALA B O 1
ATOM 2990 N N . PRO B 1 151 ? -11.883 2.111 0.417 1 85.12 151 PRO B N 1
ATOM 2991 C CA . PRO B 1 151 ? -10.625 2.854 0.383 1 85.12 151 PRO B CA 1
ATOM 2992 C C . PRO B 1 151 ? -9.406 1.969 0.662 1 85.12 151 PRO B C 1
ATOM 2994 O O . PRO B 1 151 ? -8.43 2.01 -0.083 1 85.12 151 PRO B O 1
ATOM 2997 N N . VAL B 1 152 ? -9.547 1.133 1.646 1 89.25 152 VAL B N 1
ATOM 2998 C CA . VAL B 1 152 ? -8.352 0.403 2.066 1 89.25 152 VAL B CA 1
ATOM 2999 C C . VAL B 1 152 ? -8.141 -0.81 1.163 1 89.25 152 VAL B C 1
ATOM 3001 O O . VAL B 1 152 ? -7.008 -1.214 0.908 1 89.25 152 VAL B O 1
ATOM 3004 N N . TYR B 1 153 ? -9.172 -1.361 0.626 1 89.12 153 TYR B N 1
ATOM 3005 C CA . TYR B 1 153 ? -8.992 -2.424 -0.357 1 89.12 153 TYR B CA 1
ATOM 3006 C C . TYR B 1 153 ? -8.289 -1.895 -1.604 1 89.12 153 TYR B C 1
ATOM 3008 O O . TYR B 1 153 ? -7.328 -2.494 -2.086 1 89.12 153 TYR B O 1
ATOM 3016 N N . ASN B 1 154 ? -8.773 -0.778 -2.125 1 89.5 154 ASN B N 1
ATOM 3017 C CA . ASN B 1 154 ? -8.102 -0.132 -3.25 1 89.5 154 ASN B CA 1
ATOM 3018 C C . ASN B 1 154 ? -6.629 0.128 -2.951 1 89.5 154 ASN B C 1
ATOM 3020 O O . ASN B 1 154 ? -5.766 -0.111 -3.801 1 89.5 154 ASN B O 1
ATOM 3024 N N . THR B 1 155 ? -6.449 0.612 -1.782 1 91 155 THR B N 1
ATOM 3025 C CA . THR B 1 155 ? -5.098 0.906 -1.327 1 91 155 THR B CA 1
ATOM 3026 C C . THR B 1 155 ? -4.227 -0.348 -1.367 1 91 155 THR B C 1
ATOM 3028 O O . THR B 1 155 ? -3.115 -0.323 -1.896 1 91 155 THR B O 1
ATOM 3031 N N . SER B 1 156 ? -4.719 -1.423 -0.869 1 93 156 SER B N 1
ATOM 3032 C CA . SER B 1 156 ? -3.961 -2.67 -0.79 1 93 156 SER B CA 1
ATOM 3033 C C . SER B 1 156 ? -3.621 -3.197 -2.18 1 93 156 SER B C 1
ATOM 3035 O O . SER B 1 156 ? -2.51 -3.682 -2.41 1 93 156 SER B O 1
ATOM 3037 N N . LYS B 1 157 ? -4.52 -3.139 -3.043 1 91.5 157 LYS B N 1
ATOM 3038 C CA . LYS B 1 157 ? -4.293 -3.66 -4.387 1 91.5 157 LYS B CA 1
ATOM 3039 C C . LYS B 1 157 ? -3.385 -2.736 -5.191 1 91.5 157 LYS B C 1
ATOM 3041 O O . LYS B 1 157 ? -2.574 -3.199 -5.996 1 91.5 157 LYS B O 1
ATOM 3046 N N . ALA B 1 158 ? -3.557 -1.445 -5.008 1 91.88 158 ALA B N 1
ATOM 3047 C CA . ALA B 1 158 ? -2.621 -0.501 -5.613 1 91.88 158 ALA B CA 1
ATOM 3048 C C . ALA B 1 158 ? -1.195 -0.759 -5.129 1 91.88 158 ALA B C 1
ATOM 3050 O O . ALA B 1 158 ? -0.246 -0.69 -5.914 1 91.88 158 ALA B O 1
ATOM 3051 N N . ALA B 1 159 ? -1.104 -0.987 -3.875 1 93.56 159 ALA B N 1
ATOM 3052 C CA . ALA B 1 159 ? 0.191 -1.326 -3.291 1 93.56 159 ALA B CA 1
ATOM 3053 C C . ALA B 1 159 ? 0.791 -2.559 -3.963 1 93.56 159 ALA B C 1
ATOM 3055 O O . ALA B 1 159 ? 1.958 -2.551 -4.359 1 93.56 159 ALA B O 1
ATOM 3056 N N . LEU B 1 160 ? 0.011 -3.557 -4.125 1 94.19 160 LEU B N 1
ATOM 3057 C CA . LEU B 1 160 ? 0.48 -4.785 -4.758 1 94.19 160 LEU B CA 1
ATOM 3058 C C . LEU B 1 160 ? 0.91 -4.52 -6.199 1 94.19 160 LEU B C 1
ATOM 3060 O O . LEU B 1 160 ? 1.945 -5.023 -6.641 1 94.19 160 LEU B O 1
ATOM 3064 N N . ASN B 1 161 ? 0.095 -3.756 -6.941 1 93.12 161 ASN B N 1
ATOM 3065 C CA . ASN B 1 161 ? 0.442 -3.391 -8.312 1 93.12 161 ASN B CA 1
ATOM 3066 C C . ASN B 1 161 ? 1.825 -2.75 -8.383 1 93.12 161 ASN B C 1
ATOM 3068 O O . ASN B 1 161 ? 2.65 -3.141 -9.211 1 93.12 161 ASN B O 1
ATOM 3072 N N . THR B 1 162 ? 2.018 -1.811 -7.555 1 91.94 162 THR B N 1
ATOM 3073 C CA . THR B 1 162 ? 3.262 -1.049 -7.57 1 91.94 162 THR B CA 1
ATOM 3074 C C . THR B 1 162 ? 4.438 -1.923 -7.145 1 91.94 162 THR B C 1
ATOM 3076 O O . THR B 1 162 ? 5.527 -1.83 -7.711 1 91.94 162 THR B O 1
ATOM 3079 N N . TYR B 1 163 ? 4.25 -2.752 -6.184 1 93.62 163 TYR B N 1
ATOM 3080 C CA . TYR B 1 163 ? 5.285 -3.67 -5.719 1 93.62 163 TYR B CA 1
ATOM 3081 C C . TYR B 1 163 ? 5.742 -4.59 -6.848 1 93.62 163 TYR B C 1
ATOM 3083 O O . TYR B 1 163 ? 6.941 -4.719 -7.102 1 93.62 163 TYR B O 1
ATOM 3091 N N . LEU B 1 164 ? 4.797 -5.16 -7.492 1 94.81 164 LEU B N 1
ATOM 3092 C CA . LEU B 1 164 ? 5.109 -6.09 -8.57 1 94.81 164 LEU B CA 1
ATOM 3093 C C . LEU B 1 164 ? 5.801 -5.367 -9.727 1 94.81 164 LEU B C 1
ATOM 3095 O O . LEU B 1 164 ? 6.695 -5.926 -10.367 1 94.81 164 LEU B O 1
ATOM 3099 N N . GLU B 1 165 ? 5.332 -4.199 -10.016 1 91.81 165 GLU B N 1
ATOM 3100 C CA . GLU B 1 165 ? 5.988 -3.404 -11.055 1 91.81 165 GLU B CA 1
ATOM 3101 C C . GLU B 1 165 ? 7.441 -3.113 -10.688 1 91.81 165 GLU B C 1
ATOM 3103 O O . GLU B 1 165 ? 8.336 -3.26 -11.523 1 91.81 165 GLU B O 1
ATOM 3108 N N . ALA B 1 166 ? 7.637 -2.682 -9.477 1 90.38 166 ALA B N 1
ATOM 3109 C CA . ALA B 1 166 ? 8.992 -2.387 -9.023 1 90.38 166 ALA B CA 1
ATOM 3110 C C . ALA B 1 166 ? 9.867 -3.637 -9.055 1 90.38 166 ALA B C 1
ATOM 3112 O O . ALA B 1 166 ? 11.031 -3.58 -9.461 1 90.38 166 ALA B O 1
ATOM 3113 N N . LEU B 1 167 ? 9.336 -4.668 -8.625 1 92.5 167 LEU B N 1
ATOM 3114 C CA . LEU B 1 167 ? 10.047 -5.938 -8.633 1 92.5 167 LEU B CA 1
ATOM 3115 C C . LEU B 1 167 ? 10.398 -6.352 -10.062 1 92.5 167 LEU B C 1
ATOM 3117 O O . LEU B 1 167 ? 11.5 -6.848 -10.312 1 92.5 167 LEU B O 1
ATOM 3121 N N . ARG B 1 168 ? 9.422 -6.23 -10.953 1 92.88 168 ARG B N 1
ATOM 3122 C CA . ARG B 1 168 ? 9.641 -6.523 -12.367 1 92.88 168 ARG B CA 1
ATOM 3123 C C . ARG B 1 168 ? 10.859 -5.77 -12.898 1 92.88 168 ARG B C 1
ATOM 3125 O O . ARG B 1 168 ? 11.719 -6.352 -13.555 1 92.88 168 ARG B O 1
ATOM 3132 N N . ASN B 1 169 ? 10.867 -4.496 -12.578 1 88.81 169 ASN B N 1
ATOM 3133 C CA . ASN B 1 169 ? 11.977 -3.652 -13.023 1 88.81 169 ASN B CA 1
ATOM 3134 C C . ASN B 1 169 ? 13.297 -4.098 -12.414 1 88.81 169 ASN B C 1
ATOM 3136 O O . ASN B 1 169 ? 14.328 -4.102 -13.094 1 88.81 169 ASN B O 1
ATOM 3140 N N . ARG B 1 170 ? 13.289 -4.484 -11.195 1 88.06 170 ARG B N 1
ATOM 3141 C CA . ARG B 1 170 ? 14.5 -4.91 -10.5 1 88.06 170 ARG B CA 1
ATOM 3142 C C . ARG B 1 170 ? 15.008 -6.234 -11.055 1 88.06 170 ARG B C 1
ATOM 3144 O O . ARG B 1 170 ? 16.219 -6.438 -11.172 1 88.06 170 ARG B O 1
ATOM 3151 N N . LEU B 1 171 ? 14.109 -7.09 -11.406 1 92.06 171 LEU B N 1
ATOM 3152 C CA . LEU B 1 171 ? 14.469 -8.445 -11.812 1 92.06 171 LEU B CA 1
ATOM 3153 C C . LEU B 1 171 ? 14.625 -8.539 -13.328 1 92.06 171 LEU B C 1
ATOM 3155 O O . LEU B 1 171 ? 14.945 -9.609 -13.859 1 92.06 171 LEU B O 1
ATOM 3159 N N . ALA B 1 172 ? 14.352 -7.461 -13.984 1 85.94 172 ALA B N 1
ATOM 3160 C CA . ALA B 1 172 ? 14.367 -7.449 -15.445 1 85.94 172 ALA B CA 1
ATOM 3161 C C . ALA B 1 172 ? 15.711 -7.93 -15.992 1 85.94 172 ALA B C 1
ATOM 3163 O O . ALA B 1 172 ? 15.766 -8.625 -17 1 85.94 172 ALA B O 1
ATOM 3164 N N . GLU B 1 173 ? 16.734 -7.688 -15.258 1 85.19 173 GLU B N 1
ATOM 3165 C CA . GLU B 1 173 ? 18.062 -8.047 -15.75 1 85.19 173 GLU B CA 1
ATOM 3166 C C . GLU B 1 173 ? 18.453 -9.461 -15.32 1 85.19 173 GLU B C 1
ATOM 3168 O O . GLU B 1 173 ? 19.5 -9.969 -15.711 1 85.19 173 GLU B O 1
ATOM 3173 N N . LYS B 1 174 ? 17.656 -10.117 -14.539 1 90.94 174 LYS B N 1
ATOM 3174 C CA . LYS B 1 174 ? 17.938 -11.461 -14.039 1 90.94 174 LYS B CA 1
ATOM 3175 C C . LYS B 1 174 ? 17.109 -12.508 -14.773 1 90.94 174 LYS B C 1
ATOM 3177 O O . LYS B 1 174 ? 17 -13.656 -14.328 1 90.94 174 LYS B O 1
ATOM 3182 N N . ASN B 1 175 ? 16.453 -12.164 -15.859 1 92.25 175 ASN B N 1
ATOM 3183 C CA . ASN B 1 175 ? 15.633 -13.07 -16.656 1 92.25 175 ASN B CA 1
ATOM 3184 C C . ASN B 1 175 ? 14.492 -13.656 -15.828 1 92.25 175 ASN B C 1
ATOM 3186 O O . ASN B 1 175 ? 14.219 -14.859 -15.898 1 92.25 175 ASN B O 1
ATOM 3190 N N . VAL B 1 176 ? 14.031 -12.953 -14.883 1 95.94 176 VAL B N 1
ATOM 3191 C CA . VAL B 1 176 ? 12.875 -13.336 -14.078 1 95.94 176 VAL B CA 1
ATOM 3192 C C . VAL B 1 176 ? 11.648 -12.555 -14.523 1 95.94 176 VAL B C 1
ATOM 3194 O O . VAL B 1 176 ? 11.688 -11.32 -14.625 1 95.94 176 VAL B O 1
ATOM 3197 N N . GLN B 1 177 ? 10.602 -13.258 -14.875 1 96.5 177 GLN B N 1
ATOM 3198 C CA . GLN B 1 177 ? 9.352 -12.633 -15.289 1 96.5 177 GLN B CA 1
ATOM 3199 C C . GLN B 1 177 ? 8.477 -12.305 -14.086 1 96.5 177 GLN B C 1
ATOM 3201 O O . GLN B 1 177 ? 8.328 -13.117 -13.172 1 96.5 177 GLN B O 1
ATOM 3206 N N . VAL B 1 178 ? 8.016 -11.125 -14.039 1 96.75 178 VAL B N 1
ATOM 3207 C CA . VAL B 1 178 ? 7.035 -10.711 -13.047 1 96.75 178 VAL B CA 1
ATOM 3208 C C . VAL B 1 178 ? 5.766 -10.219 -13.742 1 96.75 178 VAL B C 1
ATOM 3210 O O . VAL B 1 178 ? 5.805 -9.258 -14.508 1 96.75 178 VAL B O 1
ATOM 3213 N N . THR B 1 179 ? 4.68 -10.898 -13.508 1 97.06 179 THR B N 1
ATOM 3214 C CA . THR B 1 179 ? 3.418 -10.57 -14.164 1 97.06 179 THR B CA 1
ATOM 3215 C C . THR B 1 179 ? 2.371 -10.133 -13.141 1 97.06 179 THR B C 1
ATOM 3217 O O . THR B 1 179 ? 2.182 -10.797 -12.117 1 97.06 179 THR B O 1
ATOM 3220 N N . THR B 1 180 ? 1.752 -9.031 -13.406 1 96.31 180 THR B N 1
ATOM 3221 C CA . THR B 1 180 ? 0.618 -8.57 -12.617 1 96.31 180 THR B CA 1
ATOM 3222 C C . THR B 1 180 ? -0.699 -8.906 -13.312 1 96.31 180 THR B C 1
ATOM 3224 O O . THR B 1 180 ? -0.936 -8.477 -14.445 1 96.31 180 THR B O 1
ATOM 3227 N N . ILE B 1 181 ? -1.522 -9.688 -12.625 1 96.25 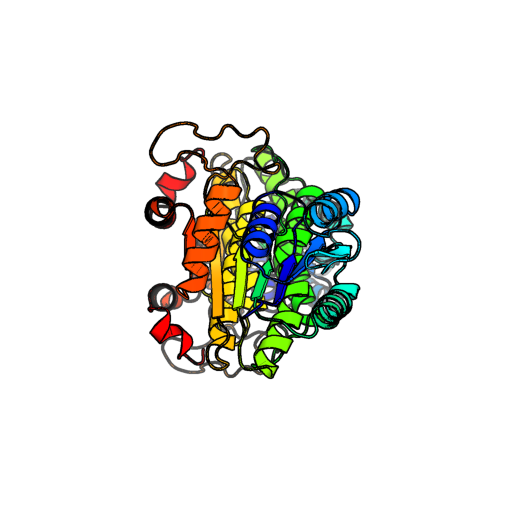181 ILE B N 1
ATOM 3228 C CA . ILE B 1 181 ? -2.852 -10.008 -13.133 1 96.25 181 ILE B CA 1
ATOM 3229 C C . ILE B 1 181 ? -3.896 -9.148 -12.43 1 96.25 181 ILE B C 1
ATOM 3231 O O . ILE B 1 181 ? -3.91 -9.055 -11.195 1 96.25 181 ILE B O 1
ATOM 3235 N N . LYS B 1 182 ? -4.734 -8.547 -13.211 1 94.38 182 LYS B N 1
ATOM 3236 C CA . LYS B 1 182 ? -5.789 -7.688 -12.68 1 94.38 182 LYS B CA 1
ATOM 3237 C C . LYS B 1 182 ? -7.168 -8.188 -13.109 1 94.38 182 LYS B C 1
ATOM 3239 O O . LYS B 1 182 ? -7.699 -7.754 -14.133 1 94.38 182 LYS B O 1
ATOM 3244 N N . PRO B 1 183 ? -7.719 -8.977 -12.289 1 92.25 183 PRO B N 1
ATOM 3245 C CA . PRO B 1 183 ? -9.047 -9.5 -12.609 1 92.25 183 PRO B CA 1
ATOM 3246 C C . PRO B 1 183 ? -10.156 -8.492 -12.352 1 92.25 183 PRO B C 1
ATOM 3248 O O . PRO B 1 183 ? -10.039 -7.648 -11.461 1 92.25 183 PRO B O 1
ATOM 3251 N N . GLY B 1 184 ? -11.164 -8.57 -13.141 1 89.62 184 GLY B N 1
ATOM 3252 C CA . GLY B 1 184 ? -12.43 -7.926 -12.828 1 89.62 184 GLY B CA 1
ATOM 3253 C C . GLY B 1 184 ? -13.312 -8.758 -11.914 1 89.62 184 GLY B C 1
ATOM 3254 O O . GLY B 1 184 ? -12.867 -9.227 -10.867 1 89.62 184 GLY B O 1
ATOM 3255 N N . PHE B 1 185 ? -14.523 -8.914 -12.305 1 83.81 185 PHE B N 1
ATOM 3256 C CA . PHE B 1 185 ? -15.469 -9.672 -11.492 1 83.81 185 PHE B CA 1
ATOM 3257 C C . PHE B 1 185 ? -15.281 -11.172 -11.703 1 83.81 185 PHE B C 1
ATOM 3259 O O . PHE B 1 185 ? -15.508 -11.68 -12.805 1 83.81 185 PHE B O 1
ATOM 3266 N N . VAL B 1 186 ? -14.812 -11.766 -10.695 1 85.62 186 VAL B N 1
ATOM 3267 C CA . VAL B 1 186 ? -14.68 -13.219 -10.695 1 85.62 186 VAL B CA 1
ATOM 3268 C C . VAL B 1 186 ? -15.531 -13.82 -9.578 1 85.62 186 VAL B C 1
ATOM 3270 O O . VAL B 1 186 ? -15.531 -13.32 -8.445 1 85.62 186 VAL B O 1
ATOM 3273 N N . LYS B 1 187 ? -16.266 -14.773 -9.914 1 82.31 187 LYS B N 1
ATOM 3274 C CA . LYS B 1 187 ? -17.094 -15.438 -8.906 1 82.31 187 LYS B CA 1
ATOM 3275 C C . LYS B 1 187 ? -16.25 -16.266 -7.957 1 82.31 187 LYS B C 1
ATOM 3277 O O . LYS B 1 187 ? -15.688 -17.297 -8.352 1 82.31 187 LYS B O 1
ATOM 3282 N N . THR B 1 188 ? -16.078 -15.773 -6.797 1 84 188 THR B N 1
ATOM 3283 C CA . THR B 1 188 ? -15.336 -16.422 -5.73 1 84 188 THR B CA 1
ATOM 3284 C C . THR B 1 188 ? -16.016 -16.203 -4.383 1 84 188 THR B C 1
ATOM 3286 O O . THR B 1 188 ? -17.031 -15.516 -4.301 1 84 188 THR B O 1
ATOM 3289 N N . GLU B 1 189 ? -15.5 -16.922 -3.359 1 76.81 189 GLU B N 1
ATOM 3290 C CA . GLU B 1 189 ? -15.992 -16.656 -2.012 1 76.81 189 GLU B CA 1
ATOM 3291 C C . GLU B 1 189 ? -15.859 -15.18 -1.659 1 76.81 189 GLU B C 1
ATOM 3293 O O . GLU B 1 189 ? -16.719 -14.625 -0.976 1 76.81 189 GLU B O 1
ATOM 3298 N N . MET B 1 190 ? -14.891 -14.492 -2.127 1 75.5 190 MET B N 1
ATOM 3299 C CA . MET B 1 190 ? -14.602 -13.094 -1.835 1 75.5 190 MET B CA 1
ATOM 3300 C C . MET B 1 190 ? -15.703 -12.188 -2.379 1 75.5 190 MET B C 1
ATOM 3302 O O . MET B 1 190 ? -16.031 -11.164 -1.776 1 75.5 190 MET B O 1
ATOM 3306 N N . THR B 1 191 ? -16.25 -12.633 -3.451 1 74.56 191 THR B N 1
ATOM 3307 C CA . THR B 1 191 ? -17.25 -11.797 -4.102 1 74.56 191 THR B CA 1
ATOM 3308 C C . THR B 1 191 ? -18.656 -12.297 -3.787 1 74.56 191 THR B C 1
ATOM 3310 O O . THR B 1 191 ? -19.625 -11.867 -4.406 1 74.56 191 THR B O 1
ATOM 3313 N N . GLU B 1 192 ? -18.578 -13.258 -2.803 1 71.56 192 GLU B N 1
ATOM 3314 C CA . GLU B 1 192 ? -19.875 -13.781 -2.412 1 71.56 192 GLU B CA 1
ATOM 3315 C C . GLU B 1 192 ? -20.734 -12.703 -1.759 1 71.56 192 GLU B C 1
ATOM 3317 O O . GLU B 1 192 ? -20.281 -11.992 -0.862 1 71.56 192 GLU B O 1
ATOM 3322 N N . GLY B 1 193 ? -21.797 -12.398 -2.268 1 69 193 GLY B N 1
ATOM 3323 C CA . GLY B 1 193 ? -22.688 -11.406 -1.693 1 69 193 GLY B CA 1
ATOM 3324 C C . GLY B 1 193 ? -22.766 -10.125 -2.5 1 69 193 GLY B C 1
ATOM 3325 O O . GLY B 1 193 ? -23.641 -9.289 -2.279 1 69 193 GLY B O 1
ATOM 3326 N N . LEU B 1 194 ? -21.672 -9.977 -3.27 1 70.5 194 LEU B N 1
ATOM 3327 C CA . LEU B 1 194 ? -21.719 -8.812 -4.145 1 70.5 194 LEU B CA 1
ATOM 3328 C C . LEU B 1 194 ? -22.641 -9.062 -5.336 1 70.5 194 LEU B C 1
ATOM 3330 O O . LEU B 1 194 ? -22.797 -10.203 -5.777 1 70.5 194 LEU B O 1
ATOM 3334 N N . ASP B 1 195 ? -23.234 -8.031 -5.699 1 73.38 195 ASP B N 1
ATOM 3335 C CA . ASP B 1 195 ? -24.031 -8.117 -6.914 1 73.38 195 ASP B CA 1
ATOM 3336 C C . ASP B 1 195 ? -23.172 -7.98 -8.156 1 73.38 195 ASP B C 1
ATOM 3338 O O . ASP B 1 195 ? -22.812 -6.871 -8.562 1 73.38 195 ASP B O 1
ATOM 3342 N N . LEU B 1 196 ? -22.844 -9.133 -8.617 1 78.31 196 LEU B N 1
ATOM 3343 C CA . LEU B 1 196 ? -21.984 -9.133 -9.797 1 78.31 196 LEU B CA 1
ATOM 3344 C C . LEU B 1 196 ? -22.812 -9.117 -11.078 1 78.31 196 LEU B C 1
ATOM 3346 O O . LEU B 1 196 ? -23.891 -9.719 -11.125 1 78.31 196 LEU B O 1
ATOM 3350 N N . PRO B 1 197 ? -22.25 -8.438 -12.055 1 75.94 197 PRO B N 1
ATOM 3351 C CA . PRO B 1 197 ? -22.969 -8.469 -13.328 1 75.94 197 PRO B CA 1
ATOM 3352 C C . PRO B 1 197 ? -23.031 -9.867 -13.938 1 75.94 197 PRO B C 1
ATOM 3354 O O . PRO B 1 197 ? -21.984 -10.516 -14.102 1 75.94 197 PRO B O 1
ATOM 3357 N N . GLU B 1 198 ? -24.203 -10.32 -14.211 1 74.5 198 GLU B N 1
ATOM 3358 C CA . GLU B 1 198 ? -24.391 -11.664 -14.742 1 74.5 198 GLU B CA 1
ATOM 3359 C C . GLU B 1 198 ? -24.438 -11.664 -16.266 1 74.5 198 GLU B C 1
ATOM 3361 O O . GLU B 1 198 ? -24.328 -12.719 -16.891 1 74.5 198 GLU B O 1
ATOM 3366 N N . LYS B 1 199 ? -24.719 -10.508 -16.734 1 74.19 199 LYS B N 1
ATOM 3367 C CA . LYS B 1 199 ? -24.812 -10.375 -18.172 1 74.19 199 LYS B CA 1
ATOM 3368 C C . LYS B 1 199 ? -24.047 -9.148 -18.672 1 74.19 199 LYS B C 1
ATOM 3370 O O . LYS B 1 199 ? -23.672 -8.289 -17.859 1 74.19 199 LYS B O 1
ATOM 3375 N N . GLY B 1 200 ? -23.625 -9.203 -20 1 74.88 200 GLY B N 1
ATOM 3376 C CA . GLY B 1 200 ? -23 -8.031 -20.594 1 74.88 200 GLY B CA 1
ATOM 3377 C C . GLY B 1 200 ? -21.5 -8.148 -20.703 1 74.88 200 GLY B C 1
ATOM 3378 O O . GLY B 1 200 ? -20.922 -9.211 -20.453 1 74.88 200 GLY B O 1
ATOM 3379 N N . LEU B 1 201 ? -20.844 -7.047 -21.125 1 74.44 201 LEU B N 1
ATOM 3380 C CA . LEU B 1 201 ? -19.406 -6.988 -21.422 1 74.44 201 LEU B CA 1
ATOM 3381 C C . LEU B 1 201 ? -18.594 -7.141 -20.141 1 74.44 201 LEU B C 1
ATOM 3383 O O . LEU B 1 201 ? -17.453 -7.605 -20.188 1 74.44 201 LEU B O 1
ATOM 3387 N N . LEU B 1 202 ? -19.266 -6.895 -19.031 1 79.81 202 LEU B N 1
ATOM 3388 C CA . LEU B 1 202 ? -18.516 -6.926 -17.766 1 79.81 202 LEU B CA 1
ATOM 3389 C C . LEU B 1 202 ? -19 -8.078 -16.891 1 79.81 202 LEU B C 1
ATOM 3391 O O . LEU B 1 202 ? -18.875 -8.016 -15.664 1 79.81 202 LEU B O 1
ATOM 3395 N N . LYS B 1 203 ? -19.469 -9.078 -17.562 1 81.81 203 LYS B N 1
ATOM 3396 C CA . LYS B 1 203 ? -20 -10.227 -16.844 1 81.81 203 LYS B CA 1
ATOM 3397 C C . LYS B 1 203 ? -18.922 -10.898 -16.016 1 81.81 203 LYS B C 1
ATOM 3399 O O . LYS B 1 203 ? -17.781 -11.023 -16.453 1 81.81 203 LYS B O 1
ATOM 3404 N N . ALA B 1 204 ? -19.391 -11.336 -14.867 1 88.56 204 ALA B N 1
ATOM 3405 C CA . ALA B 1 204 ? -18.484 -12.078 -13.992 1 88.56 204 ALA B CA 1
ATOM 3406 C C . ALA B 1 204 ? -18.109 -13.422 -14.617 1 88.56 204 ALA B C 1
ATOM 3408 O O . ALA B 1 204 ? -18.938 -14.094 -15.227 1 88.56 204 ALA B O 1
ATOM 3409 N N . ILE B 1 205 ? -16.859 -13.805 -14.469 1 90.38 205 ILE B N 1
ATOM 3410 C CA . ILE B 1 205 ? -16.406 -15.094 -14.969 1 90.38 205 ILE B CA 1
ATOM 3411 C C . ILE B 1 205 ? -16.125 -16.031 -13.797 1 90.38 205 ILE B C 1
ATOM 3413 O O . ILE B 1 205 ? -16.062 -15.602 -12.648 1 90.38 205 ILE B O 1
ATOM 3417 N N . THR B 1 206 ? -16.062 -17.328 -14.172 1 92.56 206 THR B N 1
ATOM 3418 C CA . THR B 1 206 ? -15.742 -18.297 -13.133 1 92.56 206 THR B CA 1
ATOM 3419 C C . THR B 1 206 ? -14.258 -18.281 -12.797 1 92.56 206 THR B C 1
ATOM 3421 O O . THR B 1 206 ? -13.445 -17.766 -13.578 1 92.56 206 THR B O 1
ATOM 3424 N N . SER B 1 207 ? -13.906 -18.797 -11.641 1 94.75 207 SER B N 1
ATOM 3425 C CA . SER B 1 207 ? -12.5 -18.906 -11.258 1 94.75 207 SER B CA 1
ATOM 3426 C C . SER B 1 207 ? -11.727 -19.781 -12.227 1 94.75 207 SER B C 1
ATOM 3428 O O . SER B 1 207 ? -10.547 -19.531 -12.492 1 94.75 207 SER B O 1
ATOM 3430 N N . GLU B 1 208 ? -12.375 -20.812 -12.805 1 95.31 208 GLU B N 1
ATOM 3431 C CA . GLU B 1 208 ? -11.742 -21.719 -13.766 1 95.31 208 GLU B CA 1
ATOM 3432 C C . GLU B 1 208 ? -11.406 -20.984 -15.062 1 95.31 208 GLU B C 1
ATOM 3434 O O . GLU B 1 208 ? -10.32 -21.156 -15.617 1 95.31 208 GLU B O 1
ATOM 3439 N N . GLU B 1 209 ? -12.383 -20.188 -15.5 1 94.81 209 GLU B N 1
ATOM 3440 C CA . GLU B 1 209 ? -12.148 -19.375 -16.703 1 94.81 209 GLU B CA 1
ATOM 3441 C C . GLU B 1 209 ? -11.008 -18.391 -16.484 1 94.81 209 GLU B C 1
ATOM 3443 O O . GLU B 1 209 ? -10.156 -18.203 -17.359 1 94.81 209 GLU B O 1
ATOM 3448 N N . ALA B 1 210 ? -11.016 -17.797 -15.344 1 95.38 210 ALA B N 1
ATOM 3449 C CA . ALA B 1 210 ? -9.945 -16.859 -15 1 95.38 210 ALA B CA 1
ATOM 3450 C C . ALA B 1 210 ? -8.586 -17.547 -14.984 1 95.38 210 ALA B C 1
ATOM 3452 O O . ALA B 1 210 ? -7.617 -17.031 -15.555 1 95.38 210 ALA B O 1
ATOM 3453 N N . ALA B 1 211 ? -8.539 -18.688 -14.398 1 97 211 ALA B N 1
ATOM 3454 C CA . ALA B 1 211 ? -7.297 -19.438 -14.297 1 97 211 ALA B CA 1
ATOM 3455 C C . ALA B 1 211 ? -6.746 -19.781 -15.68 1 97 211 ALA B C 1
ATOM 3457 O O . ALA B 1 211 ? -5.543 -19.641 -15.93 1 97 211 ALA B O 1
ATOM 3458 N N . GLU B 1 212 ? -7.613 -20.203 -16.547 1 96.12 212 GLU B N 1
ATOM 3459 C CA . GLU B 1 212 ? -7.199 -20.547 -17.906 1 96.12 212 GLU B CA 1
ATOM 3460 C C . GLU B 1 212 ? -6.594 -19.344 -18.625 1 96.12 212 GLU B C 1
ATOM 3462 O O . GLU B 1 212 ? -5.555 -19.453 -19.266 1 96.12 212 GLU B O 1
ATOM 3467 N N . GLN B 1 213 ? -7.262 -18.266 -18.5 1 96.69 213 GLN B N 1
ATOM 3468 C CA . GLN B 1 213 ? -6.762 -17.047 -19.109 1 96.69 213 GLN B CA 1
ATOM 3469 C C . GLN B 1 213 ? -5.426 -16.625 -18.5 1 96.69 213 GLN B C 1
ATOM 3471 O O . GLN B 1 213 ? -4.508 -16.219 -19.219 1 96.69 213 GLN B O 1
ATOM 3476 N N . ILE B 1 214 ? -5.309 -16.734 -17.234 1 97.25 214 ILE B N 1
ATOM 3477 C CA . ILE B 1 214 ? -4.105 -16.328 -16.516 1 97.25 214 ILE B CA 1
ATOM 3478 C C . ILE B 1 214 ? -2.922 -17.188 -16.953 1 97.25 214 ILE B C 1
ATOM 3480 O O . ILE B 1 214 ? -1.846 -16.656 -17.25 1 97.25 214 ILE B O 1
ATOM 3484 N N . LEU B 1 215 ? -3.107 -18.516 -17.078 1 97.5 215 LEU B N 1
ATOM 3485 C CA . LEU B 1 215 ? -2.02 -19.391 -17.5 1 97.5 215 LEU B CA 1
ATOM 3486 C C . LEU B 1 215 ? -1.548 -19.031 -18.906 1 97.5 215 LEU B C 1
ATOM 3488 O O . LEU B 1 215 ? -0.347 -19.062 -19.188 1 97.5 215 LEU B O 1
ATOM 3492 N N . LYS B 1 216 ? -2.482 -18.672 -19.781 1 96.81 216 LYS B N 1
ATOM 3493 C CA . LYS B 1 216 ? -2.125 -18.266 -21.141 1 96.81 216 LYS B CA 1
ATOM 3494 C C . LYS B 1 216 ? -1.334 -16.953 -21.141 1 96.81 216 LYS B C 1
ATOM 3496 O O . LYS B 1 216 ? -0.365 -16.812 -21.875 1 96.81 216 LYS B O 1
ATOM 3501 N N . ILE B 1 217 ? -1.737 -16.062 -20.328 1 96.62 217 ILE B N 1
ATOM 3502 C CA . ILE B 1 217 ? -1.09 -14.766 -20.219 1 96.62 217 ILE B CA 1
ATOM 3503 C C . ILE B 1 217 ? 0.336 -14.938 -19.688 1 96.62 217 ILE B C 1
ATOM 3505 O O . ILE B 1 217 ? 1.275 -14.344 -20.234 1 96.62 217 ILE B O 1
ATOM 3509 N N . VAL B 1 218 ? 0.458 -15.719 -18.672 1 96.31 218 VAL B N 1
ATOM 3510 C CA . VAL B 1 218 ? 1.761 -15.969 -18.062 1 96.31 218 VAL B CA 1
ATOM 3511 C C . VAL B 1 218 ? 2.684 -16.641 -19.078 1 96.31 218 VAL B C 1
ATOM 3513 O O . VAL B 1 218 ? 3.857 -16.281 -19.203 1 96.31 218 VAL B O 1
ATOM 3516 N N . ALA B 1 219 ? 2.162 -17.578 -19.828 1 95.62 219 ALA B N 1
ATOM 3517 C CA . ALA B 1 219 ? 2.941 -18.281 -20.844 1 95.62 219 ALA B CA 1
ATOM 3518 C C . ALA B 1 219 ? 3.441 -17.297 -21.906 1 95.62 219 ALA B C 1
ATOM 3520 O O . ALA B 1 219 ? 4.523 -17.484 -22.469 1 95.62 219 ALA B O 1
ATOM 3521 N N . LYS B 1 220 ? 2.697 -16.219 -22.156 1 94.88 220 LYS B N 1
ATOM 3522 C CA . LYS B 1 220 ? 3.041 -15.234 -23.188 1 94.88 220 LYS B CA 1
ATOM 3523 C C . LYS B 1 220 ? 4.039 -14.203 -22.656 1 94.88 220 LYS B C 1
ATOM 3525 O O . LYS B 1 220 ? 4.551 -13.383 -23.422 1 94.88 220 LYS B O 1
ATOM 3530 N N . GLY B 1 221 ? 4.273 -14.18 -21.406 1 93.69 221 GLY B N 1
ATOM 3531 C CA . GLY B 1 221 ? 5.297 -13.336 -20.812 1 93.69 221 GLY B CA 1
ATOM 3532 C C . GLY B 1 221 ? 4.863 -11.891 -20.656 1 93.69 221 GLY B C 1
ATOM 3533 O O . GLY B 1 221 ? 5.684 -10.977 -20.766 1 93.69 221 GLY B O 1
ATOM 3534 N N . LYS B 1 222 ? 3.611 -11.641 -20.422 1 92.94 222 LYS B N 1
ATOM 3535 C CA . LYS B 1 222 ? 3.113 -10.273 -20.281 1 92.94 222 LYS B CA 1
ATOM 3536 C C . LYS B 1 222 ? 3.479 -9.695 -18.922 1 92.94 222 LYS B C 1
ATOM 3538 O O . LYS B 1 222 ? 3.451 -10.406 -17.906 1 92.94 222 LYS B O 1
ATOM 3543 N N . ASP B 1 223 ? 3.795 -8.414 -18.922 1 92.94 223 ASP B N 1
ATOM 3544 C CA . ASP B 1 223 ? 4.105 -7.723 -17.672 1 92.94 223 ASP B CA 1
ATOM 3545 C C . ASP B 1 223 ? 2.848 -7.535 -16.828 1 92.94 223 ASP B C 1
ATOM 3547 O O . ASP B 1 223 ? 2.887 -7.688 -15.602 1 92.94 223 ASP B O 1
ATOM 3551 N N . GLU B 1 224 ? 1.779 -7.164 -17.484 1 93.62 224 GLU B N 1
ATOM 3552 C CA . GLU B 1 224 ? 0.488 -6.898 -16.859 1 93.62 224 GLU B CA 1
ATOM 3553 C C . GLU B 1 224 ? -0.663 -7.316 -17.766 1 93.62 224 GLU B C 1
ATOM 3555 O O . GLU B 1 224 ? -0.559 -7.227 -18.984 1 93.62 224 GLU B O 1
ATOM 3560 N N . ALA B 1 225 ? -1.719 -7.785 -17.109 1 94.06 225 ALA B N 1
ATOM 3561 C CA . ALA B 1 225 ? -2.881 -8.148 -17.906 1 94.06 225 ALA B CA 1
ATOM 3562 C C . ALA B 1 225 ? -4.164 -8.07 -17.094 1 94.06 225 ALA B C 1
ATOM 3564 O O . ALA B 1 225 ? -4.156 -8.336 -15.891 1 94.06 225 ALA B O 1
ATOM 3565 N N . PHE B 1 226 ? -5.164 -7.676 -17.766 1 93.75 226 PHE B N 1
ATOM 3566 C CA . PHE B 1 226 ? -6.508 -7.695 -17.188 1 93.75 226 PHE B CA 1
ATOM 3567 C C . PHE B 1 226 ? -7.242 -8.977 -17.578 1 93.75 226 PHE B C 1
ATOM 3569 O O . PHE B 1 226 ? -7.105 -9.461 -18.703 1 93.75 226 PHE B O 1
ATOM 3576 N N . VAL B 1 227 ? -7.98 -9.461 -16.672 1 92.62 227 VAL B N 1
ATOM 3577 C CA . VAL B 1 227 ? -8.719 -10.703 -16.891 1 92.62 227 VAL B CA 1
ATOM 3578 C C . VAL B 1 227 ? -10.18 -10.516 -16.484 1 92.62 227 VAL B C 1
ATOM 3580 O O . VAL B 1 227 ? -10.477 -10.328 -15.305 1 92.62 227 VAL B O 1
ATOM 3583 N N . PRO B 1 228 ? -11.195 -10.594 -17.406 1 91.62 228 PRO B N 1
ATOM 3584 C CA . PRO B 1 228 ? -10.992 -10.703 -18.859 1 91.62 228 PRO B CA 1
ATOM 3585 C C . PRO B 1 228 ? -10.375 -9.438 -19.469 1 91.62 228 PRO B C 1
ATOM 3587 O O . PRO B 1 228 ? -10.281 -8.414 -18.797 1 91.62 228 PRO B O 1
ATOM 3590 N N . GLY B 1 229 ? -10 -9.539 -20.734 1 90.38 229 GLY B N 1
ATOM 3591 C CA . GLY B 1 229 ? -9.25 -8.484 -21.391 1 90.38 229 GLY B CA 1
ATOM 3592 C C . GLY B 1 229 ? -10.016 -7.18 -21.5 1 90.38 229 GLY B C 1
ATOM 3593 O O . GLY B 1 229 ? -9.422 -6.105 -21.547 1 90.38 229 GLY B O 1
ATOM 3594 N N . ILE B 1 230 ? -11.32 -7.23 -21.438 1 87.31 230 ILE B N 1
ATOM 3595 C CA . ILE B 1 230 ? -12.172 -6.051 -21.609 1 87.31 230 ILE B CA 1
ATOM 3596 C C . ILE B 1 230 ? -11.938 -5.086 -20.438 1 87.31 230 ILE B C 1
ATOM 3598 O O . ILE B 1 230 ? -12.117 -3.875 -20.594 1 87.31 230 ILE B O 1
ATOM 3602 N N . TRP B 1 231 ? -11.484 -5.574 -19.438 1 88.81 231 TRP B N 1
ATOM 3603 C CA . TRP B 1 231 ? -11.297 -4.746 -18.25 1 88.81 231 TRP B CA 1
ATOM 3604 C C . TRP B 1 231 ? -10.133 -3.775 -18.438 1 88.81 231 TRP B C 1
ATOM 3606 O O . TRP B 1 231 ? -9.992 -2.814 -17.688 1 88.81 231 TRP B O 1
ATOM 3616 N N . LYS B 1 232 ? -9.344 -4.035 -19.406 1 88.69 232 LYS B N 1
ATOM 3617 C CA . LYS B 1 232 ? -8.312 -3.061 -19.75 1 88.69 232 LYS B CA 1
ATOM 3618 C C . LYS B 1 232 ? -8.93 -1.744 -20.219 1 88.69 232 LYS B C 1
ATOM 3620 O O . LYS B 1 232 ? -8.453 -0.667 -19.844 1 88.69 232 LYS B O 1
ATOM 3625 N N . LEU B 1 233 ? -9.906 -1.9 -20.953 1 85.69 233 LEU B N 1
ATOM 3626 C CA . LEU B 1 233 ? -10.594 -0.707 -21.438 1 85.69 233 LEU B CA 1
ATOM 3627 C C . LEU B 1 233 ? -11.289 0.018 -20.297 1 85.69 233 LEU B C 1
ATOM 3629 O O . LEU B 1 233 ? -11.258 1.249 -20.219 1 85.69 233 LEU B O 1
ATOM 3633 N N . VAL B 1 234 ? -11.867 -0.753 -19.469 1 85.12 234 VAL B N 1
ATOM 3634 C CA . VAL B 1 234 ? -12.539 -0.173 -18.297 1 85.12 234 VAL B CA 1
ATOM 3635 C C . VAL B 1 234 ? -11.523 0.57 -17.438 1 85.12 234 VAL B C 1
ATOM 3637 O O . VAL B 1 234 ? -11.781 1.689 -16.984 1 85.12 234 VAL B O 1
ATOM 3640 N N . ALA B 1 235 ? -10.406 -0.07 -17.266 1 84.56 235 ALA B N 1
ATOM 3641 C CA . ALA B 1 235 ? -9.336 0.546 -16.484 1 84.56 235 ALA B CA 1
ATOM 3642 C C . ALA B 1 235 ? -8.875 1.856 -17.109 1 84.56 235 ALA B C 1
ATOM 3644 O O . ALA B 1 235 ? -8.672 2.852 -16.406 1 84.56 235 ALA B O 1
ATOM 3645 N N . LEU B 1 236 ? -8.734 1.842 -18.391 1 81.56 236 LEU B N 1
ATOM 3646 C CA . LEU B 1 236 ? -8.32 3.037 -19.109 1 81.56 236 LEU B CA 1
ATOM 3647 C C . LEU B 1 236 ? -9.297 4.18 -18.875 1 81.56 236 LEU B C 1
ATOM 3649 O O . LEU B 1 236 ? -8.891 5.328 -18.672 1 81.56 236 LEU B O 1
ATOM 3653 N N . ILE B 1 237 ? -10.531 3.844 -18.891 1 81.38 237 ILE B N 1
ATOM 3654 C CA . ILE B 1 237 ? -11.57 4.848 -18.688 1 81.38 237 ILE B CA 1
ATOM 3655 C C . ILE B 1 237 ? -11.516 5.363 -17.25 1 81.38 237 ILE B C 1
ATOM 3657 O O . ILE B 1 237 ? -11.5 6.574 -17.016 1 81.38 237 ILE B O 1
ATOM 3661 N N . ILE B 1 238 ? -11.398 4.461 -16.344 1 79.94 238 ILE B N 1
ATOM 3662 C CA . ILE B 1 238 ? -11.453 4.789 -14.93 1 79.94 238 ILE B CA 1
ATOM 3663 C C . ILE B 1 238 ? -10.273 5.68 -14.555 1 79.94 238 ILE B C 1
ATOM 3665 O O . ILE B 1 238 ? -10.43 6.652 -13.812 1 79.94 238 ILE B O 1
ATOM 3669 N N . VAL B 1 239 ? -9.117 5.379 -15.062 1 78.81 239 VAL B N 1
ATOM 3670 C CA . VAL B 1 239 ? -7.902 6.086 -14.672 1 78.81 239 VAL B CA 1
ATOM 3671 C C . VAL B 1 239 ? -7.891 7.48 -15.289 1 78.81 239 VAL B C 1
ATOM 3673 O O . VAL B 1 239 ? -7.293 8.406 -14.742 1 78.81 239 VAL B O 1
ATOM 3676 N N . ASN B 1 240 ? -8.688 7.633 -16.312 1 77.56 240 ASN B N 1
ATOM 3677 C CA . ASN B 1 240 ? -8.609 8.898 -17.047 1 77.56 240 ASN B CA 1
ATOM 3678 C C . ASN B 1 240 ? -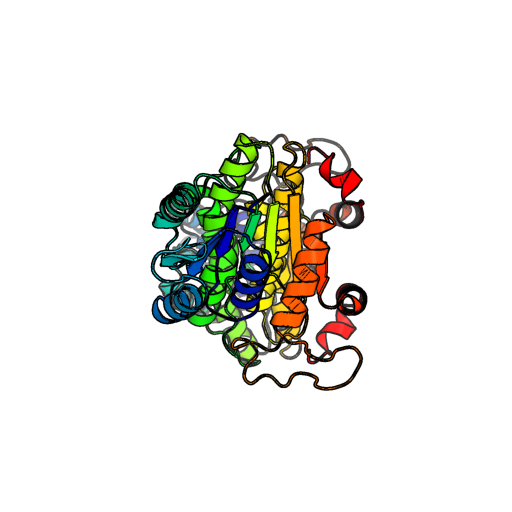9.82 9.781 -16.766 1 77.56 240 ASN B C 1
ATOM 3680 O O . ASN B 1 240 ? -9.836 10.953 -17.141 1 77.56 240 ASN B O 1
ATOM 3684 N N . ILE B 1 241 ? -10.836 9.258 -16.156 1 78.19 241 ILE B N 1
ATOM 3685 C CA . ILE B 1 241 ? -12 10.062 -15.797 1 78.19 241 ILE B CA 1
ATOM 3686 C C . ILE B 1 241 ? -11.586 11.156 -14.82 1 78.19 241 ILE B C 1
ATOM 3688 O O . ILE B 1 241 ? -10.93 10.883 -13.812 1 78.19 241 ILE B O 1
ATOM 3692 N N . PRO B 1 242 ? -11.891 12.383 -15.188 1 74.81 242 PRO B N 1
ATOM 3693 C CA . PRO B 1 242 ? -11.547 13.477 -14.266 1 74.81 242 PRO B CA 1
ATOM 3694 C C . PRO B 1 242 ? -12.125 13.273 -12.867 1 74.81 242 PRO B C 1
ATOM 3696 O O . PRO B 1 242 ? -13.211 12.703 -12.727 1 74.81 242 PRO B O 1
ATOM 3699 N N . ASN B 1 243 ? -11.367 13.773 -11.922 1 73.81 243 ASN B N 1
ATOM 3700 C CA . ASN B 1 243 ? -11.695 13.578 -10.516 1 73.81 243 ASN B CA 1
ATOM 3701 C C . ASN B 1 243 ? -13.109 14.07 -10.195 1 73.81 243 ASN B C 1
ATOM 3703 O O . ASN B 1 243 ? -13.836 13.438 -9.438 1 73.81 243 ASN B O 1
ATOM 3707 N N . PHE B 1 244 ? -13.461 15.203 -10.75 1 73.25 244 PHE B N 1
ATOM 3708 C CA . PHE B 1 244 ? -14.742 15.812 -10.406 1 73.25 244 PHE B CA 1
ATOM 3709 C C . PHE B 1 244 ? -15.898 14.93 -10.867 1 73.25 244 PHE B C 1
ATOM 3711 O O . PHE B 1 244 ? -17 14.992 -10.312 1 73.25 244 PHE B O 1
ATOM 3718 N N . ILE B 1 245 ? -15.672 14.094 -11.953 1 70.88 245 ILE B N 1
ATOM 3719 C CA . ILE B 1 245 ? -16.672 13.148 -12.422 1 70.88 245 ILE B CA 1
ATOM 3720 C C . ILE B 1 245 ? -16.578 11.859 -11.609 1 70.88 245 ILE B C 1
ATOM 3722 O O . ILE B 1 245 ? -17.609 11.297 -11.211 1 70.88 245 ILE B O 1
ATOM 3726 N N . PHE B 1 246 ? -15.414 11.5 -11.289 1 73.94 246 PHE B N 1
ATOM 3727 C CA . PHE B 1 246 ? -15.156 10.227 -10.625 1 73.94 246 PHE B CA 1
ATOM 3728 C C . PHE B 1 246 ? -15.734 10.227 -9.211 1 73.94 246 PHE B C 1
ATOM 3730 O O . PHE B 1 246 ? -16.297 9.219 -8.766 1 73.94 246 PHE B O 1
ATOM 3737 N N . LYS B 1 247 ? -15.641 11.32 -8.547 1 70.75 247 LYS B N 1
ATOM 3738 C CA . LYS B 1 247 ? -16.109 11.398 -7.168 1 70.75 247 LYS B CA 1
ATOM 3739 C C . LYS B 1 247 ? -17.625 11.219 -7.094 1 70.75 247 LYS B C 1
ATOM 3741 O O . LYS B 1 247 ? -18.172 10.961 -6.02 1 70.75 247 LYS B O 1
ATOM 3746 N N . LYS B 1 248 ? -18.281 11.398 -8.234 1 69.81 248 LYS B N 1
ATOM 3747 C CA . LYS B 1 248 ? -19.734 11.289 -8.281 1 69.81 248 LYS B CA 1
ATOM 3748 C C . LYS B 1 248 ? -20.172 9.867 -8.641 1 69.81 248 LYS B C 1
ATOM 3750 O O . LYS B 1 248 ? -21.344 9.516 -8.484 1 69.81 248 LYS B O 1
ATOM 3755 N N . LEU B 1 249 ? -19.188 9.055 -9.062 1 64.75 249 LEU B N 1
ATOM 3756 C CA . LEU B 1 249 ? -19.5 7.703 -9.492 1 64.75 249 LEU B CA 1
ATOM 3757 C C . LEU B 1 249 ? -19.609 6.762 -8.297 1 64.75 249 LEU B C 1
ATOM 3759 O O . LEU B 1 249 ? -18.797 6.844 -7.367 1 64.75 249 LEU B O 1
ATOM 3763 N N . SER B 1 250 ? -20.797 6.18 -8.164 1 59.22 250 SER B N 1
ATOM 3764 C CA . SER B 1 250 ? -21.016 5.234 -7.074 1 59.22 250 SER B CA 1
ATOM 3765 C C . SER B 1 250 ? -20.406 3.873 -7.391 1 59.22 250 SER B C 1
ATOM 3767 O O . SER B 1 250 ? -21.125 2.924 -7.703 1 59.22 250 SER B O 1
ATOM 3769 N N . ILE B 1 251 ? -19.141 3.908 -7.711 1 57.72 251 ILE B N 1
ATOM 3770 C CA . ILE B 1 251 ? -18.516 2.627 -8.008 1 57.72 251 ILE B CA 1
ATOM 3771 C C . ILE B 1 251 ? -17.469 2.307 -6.938 1 57.72 251 ILE B C 1
ATOM 3773 O O . ILE B 1 251 ? -16.891 3.215 -6.332 1 57.72 251 ILE B O 1
#

Sequence (502 aa):
MVKKIIVIGASSGIGKAIAEAELKNGSEVVLVARREKELKAIASKWNKKGQTKPAILVVADVTQFASAEKTVAKAIGELGGLDEVYYASGVMPAVASDEYNIAKDLQMLNVNTLGAVAYINPIATYFAKQGKGKIVGISSIAGERGRKGAPVYNTSKAALNTYLEALRNRLAEKNVQVTTIKPGFVKTEMTEGLDLPEKGLLKAITSEEAAEQILKIVAKGKDEAFVPGIWKLVALIIVNIPNFIFKKLSIMVKKIIVIGASSGIGKAIAEAELKNGSEVVLVARREKELKAIASKWNKKGQTKPAILVVADVTQFASAEKTVAKAIGELGGLDEVYYASGVMPAVASDEYNIAKDLQMLNVNTLGAVAYINPIATYFAKQGKGKIVGISSIAGERGRKGAPVYNTSKAALNTYLEALRNRLAEKNVQVTTIKPGFVKTEMTEGLDLPEKGLLKAITSEEAA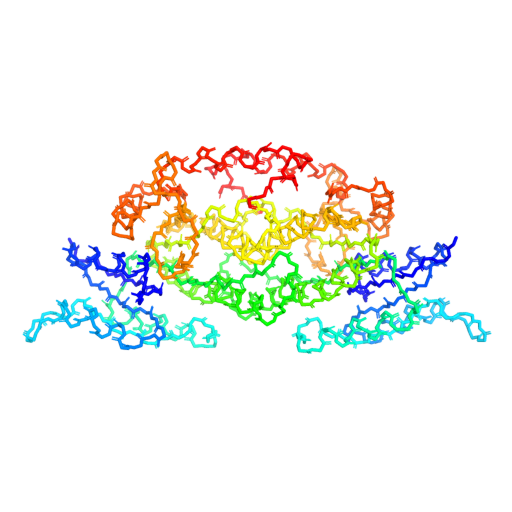EQILKIVAKGKDEAFVPGIWKLVALIIVNIPNFIFKKLSI

Organism: NCBI:txid2484901

Secondary structure (DSSP, 8-state):
-PPEEEEETTTSHHHHHHHHHHHHTT-EEEEEES-HHHHHHHHHHH--TTS---EEEEE--TT-GGGHHHHHHHHHHHHTS-SEEEE---------TT---HHHHHHHHIIIIIIHHHHHHHHHHHHHHHT-EEEEEE--GGGSS--TT-HHHHHHHHHHHHHHHHHHHHHGGGTEEEEEEEE-SEESGGGTTS----SSTT--EEHHHHHHHHHHHHHHT-SEEEESTTHHHHHHHHHHS-HHHHTT---/-PPEEEEETTTSHHHHHHHHHHHHTT-EEEEEES-HHHHHHHHHHH--TTS---EEEEE--TT-GGGHHHHHHHHHHHHTS-SEEEE---------TT---HHHHHHHHIIIIIHHHHHHHHHHHHHHHHT-EEEEEE--GGGSS--TT-HHHHHHHHHHHHHHHHHHHHHGGGTEEEEEEEE-SEESSTTTTS----SSTT--EEHHHHHHHHHHHHHHT-SEEEESTTHHHHHHHHHHS-HHHHTT---